Protein 1IKP (pdb70)

Organism: Pseudomonas aeruginosa (strain ATCC 15692 / DSM 22644 / CIP 104116 / JCM 14847 / LMG 12228 / 1C / PRS 101 / PAO1) (NCBI:txid208964)

Foldseek 3Di:
DQEDACQPQALAKDKAWQQVHKHKHKDFDDLCFLVDAFKKKKKWKWKWFPLQQFKWKDWAQAWIWGHNQFKIKIWGEDDPPFIWIDIGGDPDGGMKMWIKMQMGHDPDQQWMWIKMFDADPVRAGAEITAIEIYGYGDVRSSCSNGIIMMMMHGHPDPDPTGIMMMHSGFMKMKTWVPDCPCVLDVLVLVLDPLNPPPCCQQQVHDSPDDRGSVPIDMDTRTRGHHNHHHPYDSAFHKYKYAQRVFLQLLLVLLCLLQVDRSSQVNHPDHDPDDPSCVPGRVLSSVLVVLCVVVVDQLVCLVVLLVVLCVDPPPPPPNSVSCQQFVVSSQSSSQLSSVQLVVLVVLDVPHDSNQQRRFMEMEGSHHQQDAFRDHDPVCSSHRYHYAADALVVQQDDQDDWAWDLVWTPRDAPVSVVSSLVVCVVVQKAWAFKAAAARSNLNSCRNSNDGFGDDPDDQQQGAGKGALDQQVNQLHNWAPAAHSVRDIGGGFMKIKMGHNSLQQQEEEDQDACVPPCNQVQVCQANVHHDDAASHKYWYAPDVVHGIMMGGHRSRRRHMYMGGANQTRDRVDHNDTRDVVSHDPSSVVRRDHDDHHHGHDD

Radius of gyration: 25.94 Å; Cα contacts (8 Å, |Δi|>4): 1402; chains: 1; bounding box: 77×54×59 Å

Sequence (599 aa):
EEAFDLWNECAKACVLDLKDGVRSSRMSVDPAIADTNGQGVLHYSMVLEGGNDALKLAIDNALSSITSDGLTIRRLEGGVEPNKPVRYSYTRQARGSWSLNWLVPIGHEKPSNIKVFIHELNAGNQLSHMSPIYTIEMGDELLAKLARDATFFVRAHESNEMQPTLAISHAGVSVVMAQKRWSEWASGKVLCLLDQLDGVYNNYLAQQRCNLDDTWEGKIYRVLAGNPAKHDLDIKPTVISHRLHFPEGGSLAALTAHQACHLPLETFTRHRQPRGAEQLEQCGYPVQRRLVALYLAARLSWNQVVDQVIRNALASPGSGGDLGEAIREQPEQARLALTLAAAESERFVRQGTGNDEAGAANADVVSLTCPVAAGECAGPADSGDALLERNYPTGAEFLGDGGDVSFSTRGTQNWTVERLLQAHRQLEERGYVFVGYHGTFLEAAQSIVFGGVRARSQDLDAIWRGFYIAGDPALAYGYAQDQEPDARGRIRNGALLRVYVPRSSLPGFYRTSLTTLAAPEEAAGEVERLIGHPLPLRLDAITGPEEEGGRLETILGWPLAERTVVIPSAIPTDPRNVGGDLDPSSIPDKEQAISALPDYASQPGK

GO terms:
  GO:0047286 NAD+-diphthamide ADP-ribosyltransferase activity (F, IDA)
  GO:0047286 NAD+-diphthamide ADP-ribosyltransferase activity (F, EXP)
  GO:0141155 symbiont-mediated suppression of host translation elongation (P, EXP)
  GO:0001907 symbiont-mediated killing of host cell (P, EXP)

Solvent-accessible surface area: 26010 Å² total; per-residue (Å²): 184,90,53,17,58,1,25,118,89,0,15,177,71,16,110,6,57,8,105,130,37,52,35,15,4,152,5,77,12,84,78,71,20,13,83,32,118,28,8,0,0,0,5,3,7,2,6,0,59,50,19,9,76,12,0,52,2,22,2,30,152,5,2,26,1,11,1,70,26,133,32,0,101,3,51,10,17,52,74,118,129,100,38,12,122,13,64,12,67,26,89,31,216,44,31,0,4,0,5,3,0,0,1,2,2,123,129,31,19,3,2,2,0,0,4,0,5,0,3,48,115,58,70,59,0,14,38,35,9,19,5,4,7,0,17,1,4,74,140,33,0,20,82,7,1,78,58,0,11,0,72,0,121,30,47,141,34,157,90,183,118,16,47,0,18,0,11,60,0,1,0,2,0,5,32,16,157,114,83,37,57,4,1,37,46,4,40,0,8,10,1,4,34,13,9,79,44,0,19,66,106,6,8,112,56,177,35,93,23,76,114,36,1,106,30,50,114,72,115,75,54,27,28,69,16,16,130,25,105,67,86,13,122,90,64,23,10,6,17,36,14,41,13,38,134,18,30,0,0,2,0,2,4,0,34,18,2,0,84,26,64,20,18,24,26,25,66,60,157,114,35,182,62,45,116,60,9,79,109,10,0,37,41,1,49,116,7,0,44,33,0,40,87,51,218,53,34,9,128,89,3,46,84,24,0,126,86,4,46,81,51,115,66,34,54,46,96,12,1,79,8,0,32,87,76,5,5,13,0,24,5,0,0,5,8,0,5,16,24,1,92,28,6,56,156,92,32,154,80,20,83,66,78,30,0,12,78,14,22,1,3,16,1,19,6,6,39,64,42,46,106,17,80,24,39,110,76,6,34,80,0,0,20,6,48,49,19,19,20,0,41,71,0,16,36,118,50,45,114,12,42,24,35,48,211,34,35,75,70,26,72,31,118,19,0,27,74,0,17,136,58,0,100,150,64,32,8,20,6,1,0,2,24,6,8,15,15,39,0,0,38,3,14,0,28,12,5,2,27,30,55,41,46,126,60,100,56,58,22,81,0,9,56,5,4,14,51,19,31,13,4,18,46,135,3,43,3,112,60,56,19,67,173,58,131,83,39,6,3,7,5,0,0,0,0,0,6,139,74,19,34,103,13,1,23,117,20,106,53,23,36,94,18,126,96,0,31,46,46,0,56,126,2,17,63,34,86,15,65,6,104,50,12,0,3,7,6,24,58,100,161,93,25,116,91,37,4,1,0,0,41,34,0,0,14,8,3,0,2,0,0,6,19,3,77,18,54,76,212,89,53,55,31,142,11,81,103,101,42,23,28,112,127,0,103,86,34,15,88,75,26,138,19,40,52,130,46,66,155

B-factor: mean 22.64, std 12.86, range [6.78, 100.08]

Structure (mmCIF, N/CA/C/O backbone):
data_1IKP
#
_entry.id   1IKP
#
_cell.length_a   59.910
_cell.length_b   99.070
_cell.length_c   58.630
_cell.angle_alpha   90.00
_cell.angle_beta   97.34
_cell.angle_gamma   90.00
#
_symmetry.space_group_name_H-M   'P 1 21 1'
#
loop_
_entity.id
_entity.type
_entity.pdbx_description
1 polymer 'EXOTOXIN A'
2 non-polymer 'CHLORIDE ION'
3 non-polymer 'SODIUM ION'
4 water water
#
loop_
_atom_site.group_PDB
_atom_site.id
_atom_site.type_symbol
_atom_site.label_atom_id
_atom_site.label_alt_id
_atom_site.label_comp_id
_atom_site.label_asym_id
_atom_site.label_entity_id
_atom_site.label_seq_id
_atom_site.pdbx_PDB_ins_code
_atom_site.Cartn_x
_atom_site.Cartn_y
_atom_site.Cartn_z
_atom_site.occupancy
_atom_site.B_iso_or_equiv
_atom_site.auth_seq_id
_atom_site.auth_comp_id
_atom_site.auth_asym_id
_atom_site.auth_atom_id
_atom_site.pdbx_PDB_model_num
ATOM 1 N N . GLU A 1 2 ? -4.001 28.952 39.467 1.00 41.01 2 GLU A N 1
ATOM 2 C CA . GLU A 1 2 ? -4.463 29.273 38.086 1.00 40.92 2 GLU A CA 1
ATOM 3 C C . GLU A 1 2 ? -3.280 29.349 37.127 1.00 36.32 2 GLU A C 1
ATOM 4 O O . GLU A 1 2 ? -2.294 28.629 37.281 1.00 34.58 2 GLU A O 1
ATOM 10 N N . GLU A 1 3 ? -3.390 30.240 36.147 1.00 32.61 3 GLU A N 1
ATOM 11 C CA . GLU A 1 3 ? -2.354 30.430 35.142 1.00 30.62 3 GLU A CA 1
ATOM 12 C C . GLU A 1 3 ? -1.099 31.062 35.724 1.00 26.66 3 GLU A C 1
ATOM 13 O O . GLU A 1 3 ? 0.013 30.681 35.375 1.00 21.94 3 GLU A O 1
ATOM 19 N N . ALA A 1 4 ? -1.275 32.014 36.628 1.00 22.05 4 ALA A N 1
ATOM 20 C CA . ALA A 1 4 ? -0.138 32.694 37.217 1.00 21.77 4 ALA A CA 1
ATOM 21 C C . ALA A 1 4 ? 0.634 31.875 38.240 1.00 20.74 4 ALA A C 1
ATOM 22 O O . ALA A 1 4 ? 0.119 30.912 38.818 1.00 21.92 4 ALA A O 1
ATOM 24 N N . PHE A 1 5 ? 1.893 32.258 38.433 1.00 19.39 5 PHE A N 1
ATOM 25 C CA . PHE A 1 5 ? 2.759 31.663 39.441 1.00 17.91 5 PHE A CA 1
ATOM 26 C C . PHE A 1 5 ? 3.806 32.726 39.779 1.00 18.71 5 PHE A C 1
ATOM 27 O O . PHE A 1 5 ? 3.909 33.738 39.078 1.00 19.26 5 PHE A O 1
ATOM 35 N N . ASP A 1 6 ? 4.537 32.533 40.872 1.00 19.27 6 ASP A N 1
ATOM 36 C CA . ASP A 1 6 ? 5.542 33.501 41.311 1.00 20.72 6 ASP A CA 1
ATOM 37 C C . ASP A 1 6 ? 6.904 32.852 41.150 1.00 19.96 6 ASP A C 1
ATOM 38 O O . ASP A 1 6 ? 7.369 32.129 42.023 1.00 21.09 6 ASP A O 1
ATOM 43 N N . LEU A 1 7 ? 7.536 33.120 40.013 1.00 18.66 7 LEU A N 1
ATOM 44 C CA . LEU A 1 7 ? 8.827 32.537 39.685 1.00 18.14 7 LEU A CA 1
ATOM 45 C C . LEU A 1 7 ? 9.913 32.658 40.749 1.00 19.04 7 LEU A C 1
ATOM 46 O O . LEU A 1 7 ? 10.527 31.663 41.152 1.00 18.22 7 LEU A O 1
ATOM 51 N N . TRP A 1 8 ? 10.149 33.872 41.217 1.00 19.09 8 TRP A N 1
ATOM 52 C CA . TRP A 1 8 ? 11.212 34.065 42.182 1.00 21.45 8 TRP A CA 1
ATOM 53 C C . TRP A 1 8 ? 10.939 33.612 43.594 1.00 23.38 8 TRP A C 1
ATOM 54 O O . TRP A 1 8 ? 11.870 33.406 44.364 1.00 26.16 8 TRP A O 1
ATOM 65 N N . ASN A 1 9 ? 9.675 33.447 43.944 1.00 26.36 9 ASN A N 1
ATOM 66 C CA . ASN A 1 9 ? 9.385 32.997 45.290 1.00 30.19 9 ASN A CA 1
ATOM 67 C C . ASN A 1 9 ? 9.172 31.496 45.344 1.00 28.92 9 ASN A C 1
ATOM 68 O O . ASN A 1 9 ? 9.650 30.837 46.264 1.00 30.55 9 ASN A O 1
ATOM 73 N N . GLU A 1 10 ? 8.499 30.952 44.338 1.00 23.41 10 GLU A N 1
ATOM 74 C CA . GLU A 1 10 ? 8.195 29.524 44.304 1.00 22.66 10 GLU A CA 1
ATOM 75 C C . GLU A 1 10 ? 9.270 28.652 43.676 1.00 22.19 10 GLU A C 1
ATOM 76 O O . GLU A 1 10 ? 9.385 27.471 43.994 1.00 19.19 10 GLU A O 1
ATOM 82 N N . CYS A 1 11 ? 10.051 29.222 42.768 1.00 18.57 11 CYS A N 1
ATOM 83 C CA . CYS A 1 11 ? 11.066 28.440 42.090 1.00 18.62 11 CYS A CA 1
ATOM 84 C C . CYS A 1 11 ? 12.503 28.776 42.474 1.00 18.27 11 CYS A C 1
ATOM 85 O O . CYS A 1 11 ? 13.436 28.353 41.785 1.00 20.16 11 CYS A O 1
ATOM 88 N N . ALA A 1 12 ? 12.683 29.536 43.556 1.00 16.99 12 ALA A N 1
ATOM 89 C CA . ALA A 1 12 ? 14.021 29.892 44.015 1.00 16.68 12 ALA A CA 1
ATOM 90 C C . ALA A 1 12 ? 14.742 28.634 44.476 1.00 18.83 12 ALA A C 1
ATOM 91 O O . ALA A 1 12 ? 15.948 28.474 44.273 1.00 18.26 12 ALA A O 1
ATOM 93 N N . LYS A 1 13 ? 13.994 27.735 45.114 1.00 20.36 13 LYS A N 1
ATOM 94 C CA . LYS A 1 13 ? 14.564 26.473 45.547 1.00 23.05 13 LYS A CA 1
ATOM 95 C C . LYS A 1 13 ? 14.189 25.435 44.505 1.00 22.82 13 LYS A C 1
ATOM 96 O O . LYS A 1 13 ? 15.058 24.936 43.787 1.00 23.35 13 LYS A O 1
ATOM 102 N N . ALA A 1 14 ? 12.895 25.132 44.410 1.00 20.13 14 ALA A N 1
ATOM 103 C CA . ALA A 1 14 ? 12.408 24.163 43.432 1.00 20.93 14 ALA A CA 1
ATOM 104 C C . ALA A 1 14 ? 10.896 24.217 43.310 1.00 20.19 14 ALA A C 1
ATOM 105 O O . ALA A 1 14 ? 10.191 24.354 44.309 1.00 22.61 14 ALA A O 1
ATOM 107 N N . CYS A 1 15 ? 10.404 24.126 42.080 1.00 20.44 15 CYS A N 1
ATOM 108 C CA . CYS A 1 15 ? 8.973 24.135 41.820 1.00 19.52 15 CYS A CA 1
ATOM 109 C C . CYS A 1 15 ? 8.702 23.197 40.650 1.00 19.46 15 CYS A C 1
ATOM 110 O O . CYS A 1 15 ? 9.593 22.912 39.852 1.00 20.65 15 CYS A O 1
ATOM 113 N N . VAL A 1 16 ? 7.479 22.688 40.580 1.00 19.87 16 VAL A N 1
ATOM 114 C CA . VAL A 1 16 ? 7.052 21.822 39.490 1.00 17.92 16 VAL A CA 1
ATOM 115 C C . VAL A 1 16 ? 5.804 22.503 38.962 1.00 19.14 16 VAL A C 1
ATOM 116 O O . VAL A 1 16 ? 4.782 22.564 39.645 1.00 20.70 16 VAL A O 1
ATOM 120 N N . LEU A 1 17 ? 5.903 23.041 37.748 1.00 18.75 17 LEU A N 1
ATOM 121 C CA . LEU A 1 17 ? 4.799 23.764 37.131 1.00 17.55 17 LEU A CA 1
ATOM 122 C C . LEU A 1 17 ? 3.903 22.900 36.259 1.00 17.04 17 LEU A C 1
ATOM 123 O O . LEU A 1 17 ? 4.372 22.247 35.334 1.00 16.74 17 LEU A O 1
ATOM 128 N N . ASP A 1 18 ? 2.611 22.885 36.557 1.00 19.57 18 ASP A N 1
ATOM 129 C CA . ASP A 1 18 ? 1.667 22.125 35.756 1.00 21.32 18 ASP A CA 1
ATOM 130 C C . ASP A 1 18 ? 1.441 22.896 34.451 1.00 19.05 18 ASP A C 1
ATOM 131 O O . ASP A 1 18 ? 1.038 24.055 34.479 1.00 17.97 18 ASP A O 1
ATOM 136 N N . LEU A 1 19 ? 1.692 22.245 33.322 1.00 16.77 19 LEU A N 1
ATOM 137 C CA . LEU A 1 19 ? 1.524 22.863 32.008 1.00 17.82 19 LEU A CA 1
ATOM 138 C C . LEU A 1 19 ? 0.380 22.248 31.201 1.00 19.31 19 LEU A C 1
ATOM 139 O O . LEU A 1 19 ? 0.139 22.647 30.064 1.00 22.41 19 LEU A O 1
ATOM 144 N N . LYS A 1 20 ? -0.323 21.283 31.785 1.00 19.41 20 LYS A N 1
ATOM 145 C CA . LYS A 1 20 ? -1.400 20.596 31.078 1.00 22.03 20 LYS A CA 1
ATOM 146 C C . LYS A 1 20 ? -2.600 21.449 30.682 1.00 22.50 20 LYS A C 1
ATOM 147 O O . LYS A 1 20 ? -3.284 21.126 29.712 1.00 22.94 20 LYS A O 1
ATOM 153 N N . ASP A 1 21 ? -2.837 22.538 31.407 1.00 25.87 21 ASP A N 1
ATOM 154 C CA . ASP A 1 21 ? -3.985 23.405 31.142 1.00 28.84 21 ASP A CA 1
ATOM 155 C C . ASP A 1 21 ? -3.685 24.672 30.344 1.00 30.18 21 ASP A C 1
ATOM 156 O O . ASP A 1 21 ? -4.538 25.561 30.235 1.00 32.78 21 ASP A O 1
ATOM 161 N N . GLY A 1 22 ? -2.481 24.764 29.789 1.00 26.88 22 GLY A N 1
ATOM 162 C CA . GLY A 1 22 ? -2.140 25.935 29.007 1.00 24.71 22 GLY A CA 1
ATOM 163 C C . GLY A 1 22 ? -0.977 26.707 29.592 1.00 23.27 22 GLY A C 1
ATOM 164 O O . GLY A 1 22 ? -0.375 26.308 30.585 1.00 22.38 22 GLY A O 1
ATOM 165 N N . VAL A 1 23 ? -0.689 27.842 28.979 1.00 19.40 23 VAL A N 1
ATOM 166 C CA . VAL A 1 23 ? 0.420 28.674 29.407 1.00 20.35 23 VAL A CA 1
ATOM 167 C C . VAL A 1 23 ? 0.384 29.106 30.876 1.00 18.66 23 VAL A C 1
ATOM 168 O O . VAL A 1 23 ? -0.690 29.315 31.467 1.00 20.80 23 VAL A O 1
ATOM 172 N N . ARG A 1 24 ? 1.568 29.198 31.474 1.00 16.99 24 ARG A N 1
ATOM 173 C CA . ARG A 1 24 ? 1.723 29.659 32.840 1.00 15.16 24 ARG A CA 1
ATOM 174 C C . ARG A 1 24 ? 2.544 30.942 32.734 1.00 15.78 24 ARG A C 1
ATOM 175 O O . ARG A 1 24 ? 3.405 31.062 31.850 1.00 16.27 24 ARG A O 1
ATOM 183 N N . SER A 1 25 ? 2.297 31.901 33.616 1.00 15.07 25 SER A N 1
ATOM 184 C CA . SER A 1 25 ? 3.012 33.171 33.535 1.00 15.44 25 SER A CA 1
ATOM 185 C C . SER A 1 25 ? 3.349 33.736 34.903 1.00 15.60 25 SER A C 1
ATOM 186 O O . SER A 1 25 ? 2.644 33.499 35.879 1.00 16.25 25 SER A O 1
ATOM 189 N N . SER A 1 26 ? 4.439 34.486 34.958 1.00 15.36 26 SER A N 1
ATOM 190 C CA . SER A 1 26 ? 4.882 35.126 36.186 1.00 13.68 26 SER A CA 1
ATOM 191 C C . SER A 1 26 ? 5.470 36.489 35.889 1.00 17.28 26 SER A C 1
ATOM 192 O O . SER A 1 26 ? 6.311 36.637 34.997 1.00 16.91 26 SER A O 1
ATOM 195 N N . ARG A 1 27 ? 5.030 37.484 36.646 1.00 17.97 27 ARG A N 1
ATOM 196 C CA . ARG A 1 27 ? 5.544 38.825 36.484 1.00 21.85 27 ARG A CA 1
ATOM 197 C C . ARG A 1 27 ? 6.925 38.821 37.116 1.00 23.65 27 ARG A C 1
ATOM 198 O O . ARG A 1 27 ? 7.164 38.130 38.099 1.00 28.25 27 ARG A O 1
ATOM 206 N N . MET A 1 28 ? 7.846 39.557 36.514 1.00 22.26 28 MET A N 1
ATOM 207 C CA . MET A 1 28 ? 9.207 39.663 37.020 1.00 23.58 28 MET A CA 1
ATOM 208 C C . MET A 1 28 ? 9.386 41.150 37.269 1.00 26.65 28 MET A C 1
ATOM 209 O O . MET A 1 28 ? 9.618 41.920 36.331 1.00 30.07 28 MET A O 1
ATOM 214 N N . SER A 1 29 ? 9.253 41.558 38.526 1.00 28.55 29 SER A N 1
ATOM 215 C CA . SER A 1 29 ? 9.372 42.966 38.880 1.00 31.84 29 SER A CA 1
ATOM 216 C C . SER A 1 29 ? 10.649 43.284 39.651 1.00 31.12 29 SER A C 1
ATOM 217 O O . SER A 1 29 ? 10.985 42.609 40.620 1.00 29.39 29 SER A O 1
ATOM 220 N N . VAL A 1 30 ? 11.343 44.324 39.206 1.00 29.66 30 VAL A N 1
ATOM 221 C CA . VAL A 1 30 ? 12.579 44.774 39.828 1.00 30.52 30 VAL A CA 1
ATOM 222 C C . VAL A 1 30 ? 12.400 46.233 40.239 1.00 31.23 30 VAL A C 1
ATOM 223 O O . VAL A 1 30 ? 11.777 47.008 39.516 1.00 30.99 30 VAL A O 1
ATOM 227 N N . ASP A 1 31 ? 12.938 46.598 41.402 1.00 31.79 31 ASP A N 1
ATOM 228 C CA . ASP A 1 31 ? 12.841 47.963 41.916 1.00 34.46 31 ASP A CA 1
ATOM 229 C C . ASP A 1 31 ? 13.284 48.946 40.839 1.00 35.56 31 ASP A C 1
ATOM 230 O O . ASP A 1 31 ? 14.436 48.923 40.402 1.00 32.38 31 ASP A O 1
ATOM 235 N N . PRO A 1 32 ? 12.376 49.834 40.403 1.00 38.66 32 PRO A N 1
ATOM 236 C CA . PRO A 1 32 ? 12.697 50.820 39.366 1.00 41.38 32 PRO A CA 1
ATOM 237 C C . PRO A 1 32 ? 13.941 51.653 39.657 1.00 42.84 32 PRO A C 1
ATOM 238 O O . PRO A 1 32 ? 14.620 52.104 38.735 1.00 42.58 32 PRO A O 1
ATOM 242 N N . ALA A 1 33 ? 14.241 51.852 40.936 1.00 44.44 33 ALA A N 1
ATOM 243 C CA . ALA A 1 33 ? 15.413 52.631 41.319 1.00 46.22 33 ALA A CA 1
ATOM 244 C C . ALA A 1 33 ? 16.683 52.012 40.736 1.00 45.47 33 ALA A C 1
ATOM 245 O O . ALA A 1 33 ? 17.708 52.682 40.599 1.00 46.30 33 ALA A O 1
ATOM 247 N N . ILE A 1 34 ? 16.602 50.729 40.391 1.00 42.82 34 ILE A N 1
ATOM 248 C CA . ILE A 1 34 ? 17.741 50.004 39.834 1.00 41.88 34 ILE A CA 1
ATOM 249 C C . ILE A 1 34 ? 17.982 50.319 38.356 1.00 41.82 34 ILE A C 1
ATOM 250 O O . ILE A 1 34 ? 19.105 50.624 37.959 1.00 38.35 34 ILE A O 1
ATOM 255 N N . ALA A 1 35 ? 16.935 50.254 37.543 1.00 44.94 35 ALA A N 1
ATOM 256 C CA . ALA A 1 35 ? 17.077 50.545 36.123 1.00 47.86 35 ALA A CA 1
ATOM 257 C C . ALA A 1 35 ? 17.414 52.016 35.895 1.00 49.33 35 ALA A C 1
ATOM 258 O O . ALA A 1 35 ? 17.931 52.387 34.839 1.00 50.34 35 ALA A O 1
ATOM 260 N N . ASP A 1 36 ? 17.130 52.851 36.890 1.00 49.62 36 ASP A N 1
ATOM 261 C CA . ASP A 1 36 ? 17.389 54.283 36.773 1.00 49.44 36 ASP A CA 1
ATOM 262 C C . ASP A 1 36 ? 18.673 54.743 37.453 1.00 46.21 36 ASP A C 1
ATOM 263 O O . ASP A 1 36 ? 18.840 55.932 37.725 1.00 44.33 36 ASP A O 1
ATOM 268 N N . THR A 1 37 ? 19.581 53.810 37.721 1.00 43.00 37 THR A N 1
ATOM 269 C CA . THR A 1 37 ? 20.842 54.145 38.374 1.00 42.37 37 THR A CA 1
ATOM 270 C C . THR A 1 37 ? 21.685 55.110 37.552 1.00 42.26 37 THR A C 1
ATOM 271 O O . THR A 1 37 ? 21.641 55.093 36.321 1.00 40.18 37 THR A O 1
ATOM 275 N N . ASN A 1 38 ? 22.456 55.945 38.246 1.00 45.56 38 ASN A N 1
ATOM 276 C CA . ASN A 1 38 ? 23.328 56.920 37.602 1.00 47.67 38 ASN A CA 1
ATOM 277 C C . ASN A 1 38 ? 24.683 56.295 37.284 1.00 44.21 38 ASN A C 1
ATOM 278 O O . ASN A 1 38 ? 25.510 56.897 36.596 1.00 43.92 38 ASN A O 1
ATOM 283 N N . GLY A 1 39 ? 24.907 55.089 37.799 1.00 37.78 39 GLY A N 1
ATOM 284 C CA . GLY A 1 39 ? 26.153 54.391 37.539 1.00 31.96 39 GLY A CA 1
ATOM 285 C C . GLY A 1 39 ? 25.919 53.407 36.407 1.00 28.31 39 GLY A C 1
ATOM 286 O O . GLY A 1 39 ? 25.140 53.683 35.495 1.00 29.13 39 GLY A O 1
ATOM 287 N N . GLN A 1 40 ? 26.590 52.264 36.450 1.00 23.95 40 GLN A N 1
ATOM 288 C CA . GLN A 1 40 ? 26.400 51.255 35.419 1.00 22.21 40 GLN A CA 1
ATOM 289 C C . GLN A 1 40 ? 26.392 49.901 36.077 1.00 19.29 40 GLN A C 1
ATOM 290 O O . GLN A 1 40 ? 27.077 49.670 37.075 1.00 19.61 40 GLN A O 1
ATOM 296 N N . GLY A 1 41 ? 25.597 48.992 35.530 1.00 16.82 41 GLY A N 1
ATOM 297 C CA . GLY A 1 41 ? 25.541 47.672 36.113 1.00 16.01 41 GLY A CA 1
ATOM 298 C C . GLY A 1 41 ? 24.983 46.678 35.126 1.00 14.57 41 GLY A C 1
ATOM 299 O O . GLY A 1 41 ? 24.621 47.043 34.005 1.00 13.88 41 GLY A O 1
ATOM 300 N N . VAL A 1 42 ? 24.925 45.425 35.567 1.00 13.89 42 VAL A N 1
ATOM 301 C CA . VAL A 1 42 ? 24.380 44.321 34.786 1.00 11.72 42 VAL A CA 1
ATOM 302 C C . VAL A 1 42 ? 23.452 43.474 35.658 1.00 12.91 42 VAL A C 1
ATOM 303 O O . VAL A 1 42 ? 23.835 43.035 36.755 1.00 13.72 42 VAL A O 1
ATOM 307 N N . LEU A 1 43 ? 22.227 43.276 35.187 1.00 11.70 43 LEU A N 1
ATOM 308 C CA . LEU A 1 43 ? 21.260 42.418 35.847 1.00 12.08 43 LEU A CA 1
ATOM 309 C C . LEU A 1 43 ? 21.455 41.044 35.218 1.00 12.32 43 LEU A C 1
ATOM 310 O O . LEU A 1 43 ? 21.430 40.922 33.989 1.00 14.30 43 LEU A O 1
ATOM 315 N N . HIS A 1 44 ? 21.682 40.027 36.047 1.00 11.51 44 HIS A N 1
ATOM 316 C CA . HIS A 1 44 ? 21.856 38.669 35.556 1.00 10.07 44 HIS A CA 1
ATOM 317 C C . HIS A 1 44 ? 20.650 37.843 35.999 1.00 12.56 44 HIS A C 1
ATOM 318 O O . HIS A 1 44 ? 20.458 37.586 37.205 1.00 11.85 44 HIS A O 1
ATOM 325 N N . TYR A 1 45 ? 19.825 37.483 35.023 1.00 12.16 45 TYR A N 1
ATOM 326 C CA . TYR A 1 45 ? 18.621 36.668 35.232 1.00 13.20 45 TYR A CA 1
ATOM 327 C C . TYR A 1 45 ? 18.970 35.218 34.928 1.00 12.70 45 TYR A C 1
ATOM 328 O O . TYR A 1 45 ? 19.579 34.934 33.907 1.00 11.32 45 TYR A O 1
ATOM 337 N N . SER A 1 46 ? 18.588 34.281 35.798 1.00 13.09 46 SER A N 1
ATOM 338 C CA . SER A 1 46 ? 18.898 32.884 35.517 1.00 12.68 46 SER A CA 1
ATOM 339 C C . SER A 1 46 ? 17.938 31.929 36.222 1.00 13.02 46 SER A C 1
ATOM 340 O O . SER A 1 46 ? 17.198 32.323 37.122 1.00 14.52 46 SER A O 1
ATOM 343 N N . MET A 1 47 ? 17.937 30.684 35.762 1.00 13.61 47 MET A N 1
ATOM 344 C CA . MET A 1 47 ? 17.116 29.627 36.371 1.00 12.41 47 MET A CA 1
ATOM 345 C C . MET A 1 47 ? 17.579 28.322 35.772 1.00 13.28 47 MET A C 1
ATOM 346 O O . MET A 1 47 ? 18.080 28.280 34.649 1.00 12.95 47 MET A O 1
ATOM 351 N N . VAL A 1 48 ? 17.396 27.247 36.523 1.00 13.78 48 VAL A N 1
ATOM 352 C CA . VAL A 1 48 ? 17.784 25.925 36.076 1.00 14.17 48 VAL A CA 1
ATOM 353 C C . VAL A 1 48 ? 16.509 25.181 35.680 1.00 13.94 48 VAL A C 1
ATOM 354 O O . VAL A 1 48 ? 15.566 25.089 36.468 1.00 14.60 48 VAL A O 1
ATOM 358 N N . LEU A 1 49 ? 16.470 24.694 34.447 1.00 13.87 49 LEU A N 1
ATOM 359 C CA . LEU A 1 49 ? 15.309 23.978 33.919 1.00 12.99 49 LEU A CA 1
ATOM 360 C C . LEU A 1 49 ? 15.625 22.491 33.957 1.00 13.96 49 LEU A C 1
ATOM 361 O O . LEU A 1 49 ? 16.636 22.045 33.412 1.00 12.99 49 LEU A O 1
ATOM 366 N N . GLU A 1 50 ? 14.749 21.727 34.602 1.00 14.02 50 GLU A N 1
ATOM 367 C CA . GLU A 1 50 ? 14.963 20.289 34.771 1.00 16.28 50 GLU A CA 1
ATOM 368 C C . GLU A 1 50 ? 13.951 19.454 33.994 1.00 15.69 50 GLU A C 1
ATOM 369 O O . GLU A 1 50 ? 13.753 19.691 32.819 1.00 15.04 50 GLU A O 1
ATOM 375 N N . GLY A 1 51 ? 13.317 18.468 34.630 1.00 15.73 51 GLY A N 1
ATOM 376 C CA . GLY A 1 51 ? 12.368 17.625 33.916 1.00 15.90 51 GLY A CA 1
ATOM 377 C C . GLY A 1 51 ? 11.315 18.435 33.191 1.00 14.06 51 GLY A C 1
ATOM 378 O O . GLY A 1 51 ? 10.677 19.296 33.799 1.00 14.80 51 GLY A O 1
ATOM 379 N N . GLY A 1 52 ? 11.132 18.134 31.908 1.00 14.74 52 GLY A N 1
ATOM 380 C CA . GLY A 1 52 ? 10.186 18.855 31.078 1.00 13.80 52 GLY A CA 1
ATOM 381 C C . GLY A 1 52 ? 10.868 19.927 30.230 1.00 13.25 52 GLY A C 1
ATOM 382 O O . GLY A 1 52 ? 10.236 20.532 29.355 1.00 13.53 52 GLY A O 1
ATOM 383 N N . ASN A 1 53 ? 12.162 20.142 30.442 1.00 12.51 53 ASN A N 1
ATOM 384 C CA . ASN A 1 53 ? 12.862 21.190 29.684 1.00 12.50 53 ASN A CA 1
ATOM 385 C C . ASN A 1 53 ? 13.086 20.883 28.217 1.00 14.69 53 ASN A C 1
ATOM 386 O O . ASN A 1 53 ? 13.656 21.707 27.502 1.00 16.26 53 ASN A O 1
ATOM 391 N N . ASP A 1 54 ? 12.657 19.708 27.769 1.00 14.30 54 ASP A N 1
ATOM 392 C CA . ASP A 1 54 ? 12.808 19.272 26.381 1.00 14.62 54 ASP A CA 1
ATOM 393 C C . ASP A 1 54 ? 11.540 19.354 25.517 1.00 13.09 54 ASP A C 1
ATOM 394 O O . ASP A 1 54 ? 11.490 18.785 24.425 1.00 14.64 54 ASP A O 1
ATOM 399 N N . ALA A 1 55 ? 10.531 20.078 25.998 1.00 13.14 55 ALA A N 1
ATOM 400 C CA . ALA A 1 55 ? 9.279 20.242 25.257 1.00 11.76 55 ALA A CA 1
ATOM 401 C C . ALA A 1 55 ? 8.688 21.567 25.724 1.00 14.33 55 ALA A C 1
ATOM 402 O O . ALA A 1 55 ? 7.603 21.618 26.314 1.00 15.99 55 ALA A O 1
ATOM 404 N N . LEU A 1 56 ? 9.405 22.648 25.418 1.00 13.76 56 LEU A N 1
ATOM 405 C CA . LEU A 1 56 ? 9.035 23.977 25.886 1.00 14.78 56 LEU A CA 1
ATOM 406 C C . LEU A 1 56 ? 9.109 25.127 24.907 1.00 15.99 56 LEU A C 1
ATOM 407 O O . LEU A 1 56 ? 9.943 25.141 23.999 1.00 15.72 56 LEU A O 1
ATOM 412 N N . LYS A 1 57 ? 8.236 26.103 25.139 1.00 15.44 57 LYS A N 1
ATOM 413 C CA . LYS A 1 57 ? 8.278 27.375 24.416 1.00 15.91 57 LYS A CA 1
ATOM 414 C C . LYS A 1 57 ? 8.099 28.385 25.546 1.00 16.76 57 LYS A C 1
ATOM 415 O O . LYS A 1 57 ? 7.027 28.470 26.159 1.00 17.76 57 LYS A O 1
ATOM 421 N N . LEU A 1 58 ? 9.182 29.116 25.835 1.00 15.33 58 LEU A N 1
ATOM 422 C CA . LEU A 1 58 ? 9.236 30.116 26.888 1.00 15.11 58 LEU A CA 1
ATOM 423 C C . LEU A 1 58 ? 9.345 31.491 26.265 1.00 13.06 58 LEU A C 1
ATOM 424 O O . LEU A 1 58 ? 9.844 31.629 25.148 1.00 12.67 58 LEU A O 1
ATOM 429 N N . ALA A 1 59 ? 8.911 32.517 26.988 1.00 12.05 59 ALA A N 1
ATOM 430 C CA . ALA A 1 59 ? 9.046 33.863 26.445 1.00 10.18 59 ALA A CA 1
ATOM 431 C C . ALA A 1 59 ? 9.091 34.897 27.539 1.00 9.77 59 ALA A C 1
ATOM 432 O O . ALA A 1 59 ? 8.607 34.668 28.641 1.00 11.41 59 ALA A O 1
ATOM 434 N N . ILE A 1 60 ? 9.741 36.015 27.228 1.00 10.16 60 ILE A N 1
ATOM 435 C CA . ILE A 1 60 ? 9.760 37.175 28.104 1.00 10.31 60 ILE A CA 1
ATOM 436 C C . ILE A 1 60 ? 9.029 38.199 27.224 1.00 10.55 60 ILE A C 1
ATOM 437 O O . ILE A 1 60 ? 9.611 38.717 26.250 1.00 11.41 60 ILE A O 1
ATOM 442 N N . ASP A 1 61 ? 7.762 38.464 27.572 1.00 12.78 61 ASP A N 1
ATOM 443 C CA . ASP A 1 61 ? 6.890 39.329 26.759 1.00 13.23 61 ASP A CA 1
ATOM 444 C C . ASP A 1 61 ? 7.023 38.729 25.340 1.00 13.25 61 ASP A C 1
ATOM 445 O O . ASP A 1 61 ? 7.070 37.501 25.192 1.00 13.17 61 ASP A O 1
ATOM 450 N N . ASN A 1 62 ? 7.051 39.554 24.301 1.00 11.08 62 ASN A N 1
ATOM 451 C CA . ASN A 1 62 ? 7.286 39.060 22.940 1.00 10.93 62 ASN A CA 1
ATOM 452 C C . ASN A 1 62 ? 8.732 39.444 22.590 1.00 10.81 62 ASN A C 1
ATOM 453 O O . ASN A 1 62 ? 9.146 39.308 21.448 1.00 11.03 62 ASN A O 1
ATOM 458 N N . ALA A 1 63 ? 9.485 39.913 23.573 1.00 10.70 63 ALA A N 1
ATOM 459 C CA . ALA A 1 63 ? 10.861 40.358 23.327 1.00 11.59 63 ALA A CA 1
ATOM 460 C C . ALA A 1 63 ? 11.886 39.255 23.155 1.00 10.75 63 ALA A C 1
ATOM 461 O O . ALA A 1 63 ? 12.868 39.435 22.466 1.00 10.83 63 ALA A O 1
ATOM 463 N N . LEU A 1 64 ? 11.654 38.123 23.806 1.00 11.48 64 LEU A N 1
ATOM 464 C CA . LEU A 1 64 ? 12.570 36.992 23.730 1.00 12.35 64 LEU A CA 1
ATOM 465 C C . LEU A 1 64 ? 11.759 35.707 23.780 1.00 11.27 64 LEU A C 1
ATOM 466 O O . LEU A 1 64 ? 10.839 35.583 24.583 1.00 13.89 64 LEU A O 1
ATOM 471 N N A SER A 1 65 ? 12.088 34.776 22.896 0.50 12.06 65 SER A N 1
ATOM 472 N N B SER A 1 65 ? 12.083 34.751 22.922 0.50 9.60 65 SER A N 1
ATOM 473 C CA A SER A 1 65 ? 11.419 33.490 22.850 0.50 13.38 65 SER A CA 1
ATOM 474 C CA B SER A 1 65 ? 11.363 33.489 22.914 0.50 10.85 65 SER A CA 1
ATOM 475 C C A SER A 1 65 ? 12.491 32.424 22.860 0.50 12.18 65 SER A C 1
ATOM 476 C C B SER A 1 65 ? 12.367 32.367 22.740 0.50 9.15 65 SER A C 1
ATOM 477 O O A SER A 1 65 ? 13.551 32.585 22.250 0.50 13.02 65 SER A O 1
ATOM 478 O O B SER A 1 65 ? 13.228 32.414 21.851 0.50 10.46 65 SER A O 1
ATOM 483 N N . ILE A 1 66 ? 12.225 31.349 23.592 1.00 12.08 66 ILE A N 1
ATOM 484 C CA . ILE A 1 66 ? 13.140 30.217 23.652 1.00 13.64 66 ILE A CA 1
ATOM 485 C C . ILE A 1 66 ? 12.331 28.944 23.356 1.00 14.51 66 ILE A C 1
ATOM 486 O O . ILE A 1 66 ? 11.304 28.702 23.993 1.00 18.18 66 ILE A O 1
ATOM 491 N N . THR A 1 67 ? 12.760 28.153 22.382 1.00 12.88 67 THR A N 1
ATOM 492 C CA . THR A 1 67 ? 12.057 26.912 22.052 1.00 12.76 67 THR A CA 1
ATOM 493 C C . THR A 1 67 ? 13.037 25.770 22.277 1.00 11.73 67 THR A C 1
ATOM 494 O O . THR A 1 67 ? 14.125 25.738 21.686 1.00 11.28 67 THR A O 1
ATOM 498 N N . SER A 1 68 ? 12.652 24.825 23.133 1.00 12.39 68 SER A N 1
ATOM 499 C CA . SER A 1 68 ? 13.510 23.685 23.446 1.00 11.96 68 SER A CA 1
ATOM 500 C C . SER A 1 68 ? 12.798 22.366 23.155 1.00 11.83 68 SER A C 1
ATOM 501 O O . SER A 1 68 ? 11.725 22.100 23.707 1.00 13.15 68 SER A O 1
ATOM 504 N N . ASP A 1 69 ? 13.388 21.559 22.282 1.00 12.03 69 ASP A N 1
ATOM 505 C CA . ASP A 1 69 ? 12.786 20.276 21.906 1.00 14.05 69 ASP A CA 1
ATOM 506 C C . ASP A 1 69 ? 13.645 19.062 22.254 1.00 13.52 69 ASP A C 1
ATOM 507 O O . ASP A 1 69 ? 13.343 17.946 21.802 1.00 16.58 69 ASP A O 1
ATOM 512 N N . GLY A 1 70 ? 14.712 19.273 23.016 1.00 13.21 70 GLY A N 1
ATOM 513 C CA . GLY A 1 70 ? 15.593 18.169 23.388 1.00 13.15 70 GLY A CA 1
ATOM 514 C C . GLY A 1 70 ? 16.830 18.064 22.511 1.00 16.57 70 GLY A C 1
ATOM 515 O O . GLY A 1 70 ? 17.843 17.502 22.939 1.00 20.60 70 GLY A O 1
ATOM 516 N N . LEU A 1 71 ? 16.764 18.599 21.294 1.00 16.47 71 LEU A N 1
ATOM 517 C CA . LEU A 1 71 ? 17.890 18.558 20.367 1.00 17.08 71 LEU A CA 1
ATOM 518 C C . LEU A 1 71 ? 18.567 19.924 20.297 1.00 15.06 71 LEU A C 1
ATOM 519 O O . LEU A 1 71 ? 19.798 20.021 20.334 1.00 15.24 71 LEU A O 1
ATOM 524 N N . THR A 1 72 ? 17.753 20.968 20.175 1.00 13.59 72 THR A N 1
ATOM 525 C CA . THR A 1 72 ? 18.249 22.341 20.111 1.00 12.57 72 THR A CA 1
ATOM 526 C C . THR A 1 72 ? 17.485 23.272 21.039 1.00 12.15 72 THR A C 1
ATOM 527 O O . THR A 1 72 ? 16.421 22.952 21.555 1.00 11.41 72 THR A O 1
ATOM 531 N N . ILE A 1 73 ? 18.066 24.443 21.259 1.00 10.93 73 ILE A N 1
ATOM 532 C CA . ILE A 1 73 ? 17.442 25.503 22.041 1.00 10.67 73 ILE A CA 1
ATOM 533 C C . ILE A 1 73 ? 17.528 26.686 21.096 1.00 11.16 73 ILE A C 1
ATOM 534 O O . ILE A 1 73 ? 18.618 27.212 20.813 1.00 11.10 73 ILE A O 1
ATOM 539 N N A ARG A 1 74 ? 16.373 27.073 20.574 0.50 12.40 74 ARG A N 1
ATOM 540 N N B ARG A 1 74 ? 16.375 27.074 20.565 0.50 10.33 74 ARG A N 1
ATOM 541 C CA A ARG A 1 74 ? 16.261 28.174 19.630 0.50 14.49 74 ARG A CA 1
ATOM 542 C CA B ARG A 1 74 ? 16.268 28.177 19.615 0.50 10.14 74 ARG A CA 1
ATOM 543 C C A ARG A 1 74 ? 15.940 29.455 20.380 0.50 12.55 74 ARG A C 1
ATOM 544 C C B ARG A 1 74 ? 15.905 29.459 20.343 0.50 10.97 74 ARG A C 1
ATOM 545 O O A ARG A 1 74 ? 15.167 29.457 21.345 0.50 12.75 74 ARG A O 1
ATOM 546 O O B ARG A 1 74 ? 15.061 29.467 21.246 0.50 13.33 74 ARG A O 1
ATOM 561 N N . LEU A 1 75 ? 16.554 30.545 19.937 1.00 12.20 75 LEU A N 1
ATOM 562 C CA . LEU A 1 75 ? 16.329 31.833 20.555 1.00 12.57 75 LEU A CA 1
ATOM 563 C C . LEU A 1 75 ? 15.905 32.812 19.493 1.00 13.25 75 LEU A C 1
ATOM 564 O O . LEU A 1 75 ? 16.410 32.777 18.376 1.00 15.31 75 LEU A O 1
ATOM 569 N N . GLU A 1 76 ? 14.943 33.655 19.816 1.00 13.23 76 GLU A N 1
ATOM 570 C CA . GLU A 1 76 ? 14.602 34.691 18.869 1.00 13.93 76 GLU A CA 1
ATOM 571 C C . GLU A 1 76 ? 13.997 35.847 19.609 1.00 13.14 76 GLU A C 1
ATOM 572 O O . GLU A 1 76 ? 13.397 35.683 20.660 1.00 14.91 76 GLU A O 1
ATOM 578 N N . GLY A 1 77 ? 14.198 37.048 19.094 1.00 9.53 77 GLY A N 1
ATOM 579 C CA . GLY A 1 77 ? 13.627 38.186 19.771 1.00 10.69 77 GLY A CA 1
ATOM 580 C C . GLY A 1 77 ? 14.126 39.490 19.199 1.00 8.37 77 GLY A C 1
ATOM 581 O O . GLY A 1 77 ? 14.688 39.538 18.094 1.00 10.95 77 GLY A O 1
ATOM 582 N N . GLY A 1 78 ? 13.915 40.534 19.981 1.00 7.71 78 GLY A N 1
ATOM 583 C CA . GLY A 1 78 ? 14.326 41.854 19.540 1.00 11.56 78 GLY A CA 1
ATOM 584 C C . GLY A 1 78 ? 13.153 42.803 19.466 1.00 11.99 78 GLY A C 1
ATOM 585 O O . GLY A 1 78 ? 11.997 42.427 19.642 1.00 10.28 78 GLY A O 1
ATOM 586 N N . VAL A 1 79 ? 13.465 44.065 19.220 1.00 14.03 79 VAL A N 1
ATOM 587 C CA . VAL A 1 79 ? 12.454 45.106 19.116 1.00 14.02 79 VAL A CA 1
ATOM 588 C C . VAL A 1 79 ? 11.996 45.389 17.686 1.00 13.76 79 VAL A C 1
ATOM 589 O O . VAL A 1 79 ? 10.861 45.813 17.475 1.00 13.55 79 VAL A O 1
ATOM 593 N N . GLU A 1 80 ? 12.856 45.141 16.710 1.00 15.29 80 GLU A N 1
ATOM 594 C CA . GLU A 1 80 ? 12.546 45.421 15.312 1.00 17.78 80 GLU A CA 1
ATOM 595 C C . GLU A 1 80 ? 11.541 44.413 14.783 1.00 17.33 80 GLU A C 1
ATOM 596 O O . GLU A 1 80 ? 11.742 43.210 14.884 1.00 20.78 80 GLU A O 1
ATOM 602 N N . PRO A 1 81 ? 10.451 44.890 14.183 1.00 13.70 81 PRO A N 1
ATOM 603 C CA . PRO A 1 81 ? 9.386 44.034 13.644 1.00 16.15 81 PRO A CA 1
ATOM 604 C C . PRO A 1 81 ? 9.534 43.130 12.401 1.00 17.62 81 PRO A C 1
ATOM 605 O O . PRO A 1 81 ? 8.975 42.038 12.342 1.00 22.35 81 PRO A O 1
ATOM 609 N N . ASN A 1 82 ? 10.326 43.521 11.434 1.00 21.82 82 ASN A N 1
ATOM 610 C CA . ASN A 1 82 ? 10.451 42.666 10.232 1.00 22.17 82 ASN A CA 1
ATOM 611 C C . ASN A 1 82 ? 11.520 41.560 10.293 1.00 25.59 82 ASN A C 1
ATOM 612 O O . ASN A 1 82 ? 11.315 40.506 9.696 1.00 22.95 82 ASN A O 1
ATOM 617 N N . LYS A 1 83 ? 12.632 41.763 10.992 1.00 27.66 83 LYS A N 1
ATOM 618 C CA . LYS A 1 83 ? 13.659 40.737 10.987 1.00 30.97 83 LYS A CA 1
ATOM 619 C C . LYS A 1 83 ? 14.130 40.337 12.392 1.00 19.21 83 LYS A C 1
ATOM 620 O O . LYS A 1 83 ? 15.075 40.884 12.960 1.00 20.10 83 LYS A O 1
ATOM 626 N N . PRO A 1 84 ? 13.409 39.336 12.935 1.00 20.14 84 PRO A N 1
ATOM 627 C CA . PRO A 1 84 ? 13.750 38.859 14.282 1.00 16.27 84 PRO A CA 1
ATOM 628 C C . PRO A 1 84 ? 15.230 38.487 14.415 1.00 12.91 84 PRO A C 1
ATOM 629 O O . PRO A 1 84 ? 15.792 37.988 13.449 1.00 12.92 84 PRO A O 1
ATOM 633 N N . VAL A 1 85 ? 15.802 38.763 15.510 1.00 10.57 85 VAL A N 1
ATOM 634 C CA . VAL A 1 85 ? 17.160 38.246 15.723 1.00 10.50 85 VAL A CA 1
ATOM 635 C C . VAL A 1 85 ? 16.947 36.764 16.075 1.00 10.66 85 VAL A C 1
ATOM 636 O O . VAL A 1 85 ? 16.098 36.450 16.916 1.00 11.70 85 VAL A O 1
ATOM 640 N N . ARG A 1 86 ? 17.684 35.871 15.424 1.00 10.22 86 ARG A N 1
ATOM 641 C CA . ARG A 1 86 ? 17.489 34.440 15.626 1.00 11.55 86 ARG A CA 1
ATOM 642 C C . ARG A 1 86 ? 18.787 33.666 15.764 1.00 9.46 86 ARG A C 1
ATOM 643 O O . ARG A 1 86 ? 19.738 33.886 15.014 1.00 11.28 86 ARG A O 1
ATOM 651 N N . TYR A 1 87 ? 18.792 32.713 16.691 1.00 9.97 87 TYR A N 1
ATOM 652 C CA . TYR A 1 87 ? 19.935 31.845 16.931 1.00 9.99 87 TYR A CA 1
ATOM 653 C C . TYR A 1 87 ? 19.440 30.440 17.255 1.00 10.79 87 TYR A C 1
ATOM 654 O O . TYR A 1 87 ? 18.277 30.247 17.636 1.00 10.84 87 TYR A O 1
ATOM 663 N N . SER A 1 88 ? 20.320 29.459 17.096 1.00 11.87 88 SER A N 1
ATOM 664 C CA . SER A 1 88 ? 19.996 28.090 17.455 1.00 11.77 88 SER A CA 1
ATOM 665 C C . SER A 1 88 ? 21.224 27.420 18.064 1.00 11.96 88 SER A C 1
ATOM 666 O O . SER A 1 88 ? 22.287 27.378 17.445 1.00 13.05 88 SER A O 1
ATOM 669 N N . TYR A 1 89 ? 21.056 26.905 19.276 1.00 11.89 89 TYR A N 1
ATOM 670 C CA . TYR A 1 89 ? 22.132 26.207 19.989 1.00 10.87 89 TYR A CA 1
ATOM 671 C C . TYR A 1 89 ? 21.841 24.715 19.973 1.00 12.35 89 TYR A C 1
ATOM 672 O O . TYR A 1 89 ? 20.767 24.288 20.393 1.00 14.05 89 TYR A O 1
ATOM 681 N N . THR A 1 90 ? 22.785 23.925 19.485 1.00 13.11 90 THR A N 1
ATOM 682 C CA . THR A 1 90 ? 22.611 22.472 19.467 1.00 14.13 90 THR A CA 1
ATOM 683 C C . THR A 1 90 ? 23.058 21.898 20.810 1.00 13.97 90 THR A C 1
ATOM 684 O O . THR A 1 90 ? 24.193 22.125 21.251 1.00 13.28 90 THR A O 1
ATOM 688 N N . ARG A 1 91 ? 22.160 21.172 21.470 1.00 13.62 91 ARG A N 1
ATOM 689 C CA . ARG A 1 91 ? 22.472 20.573 22.763 1.00 14.97 91 ARG A CA 1
ATOM 690 C C . ARG A 1 91 ? 23.656 19.610 22.669 1.00 16.01 91 ARG A C 1
ATOM 691 O O . ARG A 1 91 ? 23.747 18.825 21.731 1.00 16.03 91 ARG A O 1
ATOM 699 N N . GLN A 1 92 ? 24.536 19.667 23.665 1.00 16.44 92 GLN A N 1
ATOM 700 C CA . GLN A 1 92 ? 25.704 18.795 23.711 1.00 18.48 92 GLN A CA 1
ATOM 701 C C . GLN A 1 92 ? 25.549 17.742 24.797 1.00 19.18 92 GLN A C 1
ATOM 702 O O . GLN A 1 92 ? 26.414 16.867 24.967 1.00 21.17 92 GLN A O 1
ATOM 708 N N . ALA A 1 93 ? 24.444 17.812 25.527 1.00 16.82 93 ALA A N 1
ATOM 709 C CA . ALA A 1 93 ? 24.186 16.873 26.605 1.00 18.16 93 ALA A CA 1
ATOM 710 C C . ALA A 1 93 ? 22.689 16.715 26.788 1.00 19.27 93 ALA A C 1
ATOM 711 O O . ALA A 1 93 ? 21.884 17.419 26.171 1.00 18.68 93 ALA A O 1
ATOM 713 N N . ARG A 1 94 ? 22.323 15.768 27.638 1.00 21.02 94 ARG A N 1
ATOM 714 C CA . ARG A 1 94 ? 20.936 15.529 27.968 1.00 22.70 94 ARG A CA 1
ATOM 715 C C . ARG A 1 94 ? 20.825 15.972 29.419 1.00 20.50 94 ARG A C 1
ATOM 716 O O . ARG A 1 94 ? 21.829 16.067 30.126 1.00 22.99 94 ARG A O 1
ATOM 724 N N . GLY A 1 95 ? 19.618 16.266 29.864 1.00 19.94 95 GLY A N 1
ATOM 725 C CA . GLY A 1 95 ? 19.464 16.661 31.247 1.00 18.33 95 GLY A CA 1
ATOM 726 C C . GLY A 1 95 ? 19.134 18.122 31.462 1.00 17.15 95 GLY A C 1
ATOM 727 O O . GLY A 1 95 ? 18.621 18.793 30.564 1.00 17.80 95 GLY A O 1
ATOM 728 N N . SER A 1 96 ? 19.437 18.607 32.659 1.00 17.25 96 SER A N 1
ATOM 729 C CA . SER A 1 96 ? 19.140 19.981 33.041 1.00 15.54 96 SER A CA 1
ATOM 730 C C . SER A 1 96 ? 20.004 21.017 32.332 1.00 14.82 96 SER A C 1
ATOM 731 O O . SER A 1 96 ? 21.144 20.753 31.951 1.00 14.87 96 SER A O 1
ATOM 734 N N . TRP A 1 97 ? 19.448 22.208 32.160 1.00 13.41 97 TRP A N 1
ATOM 735 C CA . TRP A 1 97 ? 20.230 23.293 31.576 1.00 11.58 97 TRP A CA 1
ATOM 736 C C . TRP A 1 97 ? 19.805 24.587 32.225 1.00 11.22 97 TRP A C 1
ATOM 737 O O . TRP A 1 97 ? 18.673 24.730 32.692 1.00 13.42 97 TRP A O 1
ATOM 748 N N . SER A 1 98 ? 20.755 25.514 32.283 1.00 14.58 98 SER A N 1
ATOM 749 C CA . SER A 1 98 ? 20.554 26.819 32.889 1.00 11.93 98 SER A CA 1
ATOM 750 C C . SER A 1 98 ? 20.273 27.887 31.826 1.00 12.60 98 SER A C 1
ATOM 751 O O . SER A 1 98 ? 21.031 28.007 30.859 1.00 13.28 98 SER A O 1
ATOM 754 N N . LEU A 1 99 ? 19.193 28.639 32.008 1.00 12.55 99 LEU A N 1
ATOM 755 C CA . LEU A 1 99 ? 18.837 29.726 31.100 1.00 11.45 99 LEU A CA 1
ATOM 756 C C . LEU A 1 99 ? 19.365 31.017 31.737 1.00 11.83 99 LEU A C 1
ATOM 757 O O . LEU A 1 99 ? 19.101 31.305 32.898 1.00 12.43 99 LEU A O 1
ATOM 762 N N . ASN A 1 100 ? 20.070 31.823 30.943 1.00 10.52 100 ASN A N 1
ATOM 763 C CA . ASN A 1 100 ? 20.671 33.056 31.441 1.00 11.73 100 ASN A CA 1
ATOM 764 C C . ASN A 1 100 ? 20.479 34.238 30.507 1.00 11.14 100 ASN A C 1
ATOM 765 O O . ASN A 1 100 ? 20.658 34.109 29.293 1.00 12.81 100 ASN A O 1
ATOM 770 N N . TRP A 1 101 ? 20.099 35.384 31.055 1.00 11.09 101 TRP A N 1
ATOM 771 C CA . TRP A 1 101 ? 20.088 36.560 30.197 1.00 10.76 101 TRP A CA 1
ATOM 772 C C . TRP A 1 101 ? 20.589 37.751 31.001 1.00 10.93 101 TRP A C 1
ATOM 773 O O . TRP A 1 101 ? 20.383 37.837 32.223 1.00 12.21 101 TRP A O 1
ATOM 784 N N . LEU A 1 102 ? 21.307 38.642 30.317 1.00 10.33 102 LEU A N 1
ATOM 785 C CA . LEU A 1 102 ? 21.900 39.812 30.939 1.00 10.47 102 LEU A CA 1
ATOM 786 C C . LEU A 1 102 ? 21.271 41.080 30.395 1.00 10.23 102 LEU A C 1
ATOM 787 O O . LEU A 1 102 ? 21.192 41.279 29.171 1.00 10.86 102 LEU A O 1
ATOM 792 N N . VAL A 1 103 ? 20.833 41.939 31.313 1.00 10.31 103 VAL A N 1
ATOM 793 C CA . VAL A 1 103 ? 20.237 43.226 30.946 1.00 11.65 103 VAL A CA 1
ATOM 794 C C . VAL A 1 103 ? 21.131 44.325 31.536 1.00 13.39 103 VAL A C 1
ATOM 795 O O . VAL A 1 103 ? 21.290 44.412 32.758 1.00 13.48 103 VAL A O 1
ATOM 799 N N . PRO A 1 104 ? 21.739 45.167 30.677 1.00 12.29 104 PRO A N 1
ATOM 800 C CA . PRO A 1 104 ? 22.603 46.225 31.198 1.00 13.36 104 PRO A CA 1
ATOM 801 C C . PRO A 1 104 ? 21.756 47.380 31.688 1.00 11.81 104 PRO A C 1
ATOM 802 O O . PRO A 1 104 ? 20.637 47.581 31.221 1.00 13.53 104 PRO A O 1
ATOM 806 N N . ILE A 1 105 ? 22.290 48.109 32.668 1.00 14.00 105 ILE A N 1
ATOM 807 C CA . ILE A 1 105 ? 21.589 49.268 33.208 1.00 15.04 105 ILE A CA 1
ATOM 808 C C . ILE A 1 105 ? 22.592 50.418 33.280 1.00 16.56 105 ILE A C 1
ATOM 809 O O . ILE A 1 105 ? 23.799 50.214 33.426 1.00 17.29 105 ILE A O 1
ATOM 814 N N . GLY A 1 106 ? 22.084 51.634 33.132 1.00 20.91 106 GLY A N 1
ATOM 815 C CA . GLY A 1 106 ? 22.951 52.797 33.155 1.00 23.37 106 GLY A CA 1
ATOM 816 C C . GLY A 1 106 ? 22.624 53.718 31.994 1.00 27.57 106 GLY A C 1
ATOM 817 O O . GLY A 1 106 ? 22.028 53.293 31.004 1.00 25.76 106 GLY A O 1
ATOM 818 N N . HIS A 1 107 ? 23.019 54.980 32.117 1.00 33.56 107 HIS A N 1
ATOM 819 C CA . HIS A 1 107 ? 22.757 55.999 31.100 1.00 38.37 107 HIS A CA 1
ATOM 820 C C . HIS A 1 107 ? 23.325 55.789 29.693 1.00 35.35 107 HIS A C 1
ATOM 821 O O . HIS A 1 107 ? 22.663 56.125 28.711 1.00 34.13 107 HIS A O 1
ATOM 828 N N . GLU A 1 108 ? 24.541 55.259 29.584 1.00 31.69 108 GLU A N 1
ATOM 829 C CA . GLU A 1 108 ? 25.151 55.038 28.270 1.00 31.41 108 GLU A CA 1
ATOM 830 C C . GLU A 1 108 ? 25.299 53.549 27.959 1.00 25.64 108 GLU A C 1
ATOM 831 O O . GLU A 1 108 ? 26.213 53.109 27.264 1.00 25.18 108 GLU A O 1
ATOM 837 N N . LYS A 1 109 ? 24.363 52.780 28.470 1.00 22.10 109 LYS A N 1
ATOM 838 C CA . LYS A 1 109 ? 24.381 51.344 28.292 1.00 19.16 109 LYS A CA 1
ATOM 839 C C . LYS A 1 109 ? 24.189 50.868 26.863 1.00 16.91 109 LYS A C 1
ATOM 840 O O . LYS A 1 109 ? 23.642 51.582 26.011 1.00 19.44 109 LYS A O 1
ATOM 846 N N . PRO A 1 110 ? 24.686 49.662 26.572 1.00 16.04 110 PRO A N 1
ATOM 847 C CA . PRO A 1 110 ? 24.551 49.041 25.258 1.00 15.32 110 PRO A CA 1
ATOM 848 C C . PRO A 1 110 ? 23.025 48.853 25.143 1.00 14.19 110 PRO A C 1
ATOM 849 O O . PRO A 1 110 ? 22.336 48.753 26.157 1.00 16.40 110 PRO A O 1
ATOM 853 N N . SER A 1 111 ? 22.505 48.789 23.925 1.00 12.07 111 SER A N 1
ATOM 854 C CA . SER A 1 111 ? 21.062 48.629 23.740 1.00 13.42 111 SER A CA 1
ATOM 855 C C . SER A 1 111 ? 20.628 47.200 23.415 1.00 12.61 111 SER A C 1
ATOM 856 O O . SER A 1 111 ? 19.631 46.984 22.736 1.00 12.47 111 SER A O 1
ATOM 859 N N . ASN A 1 112 ? 21.365 46.225 23.935 1.00 11.83 112 ASN A N 1
ATOM 860 C CA . ASN A 1 112 ? 21.062 44.831 23.685 1.00 9.69 112 ASN A CA 1
ATOM 861 C C . ASN A 1 112 ? 21.162 44.022 24.963 1.00 10.46 112 ASN A C 1
ATOM 862 O O . ASN A 1 112 ? 21.647 44.510 25.994 1.00 10.84 112 ASN A O 1
ATOM 867 N N . ILE A 1 113 ? 20.652 42.798 24.888 1.00 8.54 113 ILE A N 1
ATOM 868 C CA . ILE A 1 113 ? 20.810 41.856 25.998 1.00 10.11 113 ILE A CA 1
ATOM 869 C C . ILE A 1 113 ? 21.713 40.719 25.515 1.00 9.36 113 ILE A C 1
ATOM 870 O O . ILE A 1 113 ? 21.921 40.526 24.302 1.00 8.91 113 ILE A O 1
ATOM 875 N N . LYS A 1 114 ? 22.270 39.978 26.484 1.00 8.92 114 LYS A N 1
ATOM 876 C CA . LYS A 1 114 ? 23.060 38.787 26.153 1.00 8.92 114 LYS A CA 1
ATOM 877 C C . LYS A 1 114 ? 22.247 37.615 26.674 1.00 9.45 114 LYS A C 1
ATOM 878 O O . LYS A 1 114 ? 21.550 37.739 27.683 1.00 11.96 114 LYS A O 1
ATOM 884 N N . VAL A 1 115 ? 22.331 36.495 25.969 1.00 8.90 115 VAL A N 1
ATOM 885 C CA . VAL A 1 115 ? 21.645 35.272 26.381 1.00 9.84 115 VAL A CA 1
ATOM 886 C C . VAL A 1 115 ? 22.641 34.123 26.253 1.00 8.89 115 VAL A C 1
ATOM 887 O O . VAL A 1 115 ? 23.391 34.044 25.273 1.00 10.00 115 VAL A O 1
ATOM 891 N N . PHE A 1 116 ? 22.671 33.239 27.248 1.00 10.53 116 PHE A N 1
ATOM 892 C CA . PHE A 1 116 ? 23.532 32.071 27.142 1.00 10.11 116 PHE A CA 1
ATOM 893 C C . PHE A 1 116 ? 22.975 30.899 27.947 1.00 9.29 116 PHE A C 1
ATOM 894 O O . PHE A 1 116 ? 22.157 31.081 28.870 1.00 11.52 116 PHE A O 1
ATOM 902 N N . ILE A 1 117 ? 23.406 29.714 27.546 1.00 11.09 117 ILE A N 1
ATOM 903 C CA . ILE A 1 117 ? 22.926 28.457 28.122 1.00 10.50 117 ILE A CA 1
ATOM 904 C C . ILE A 1 117 ? 24.062 27.639 28.706 1.00 12.17 117 ILE A C 1
ATOM 905 O O . ILE A 1 117 ? 25.126 27.516 28.102 1.00 13.67 117 ILE A O 1
ATOM 910 N N . HIS A 1 118 ? 23.828 27.068 29.881 1.00 12.95 118 HIS A N 1
ATOM 911 C CA . HIS A 1 118 ? 24.821 26.182 30.485 1.00 15.76 118 HIS A CA 1
ATOM 912 C C . HIS A 1 118 ? 24.193 24.805 30.595 1.00 15.14 118 HIS A C 1
ATOM 913 O O . HIS A 1 118 ? 23.086 24.665 31.113 1.00 18.30 118 HIS A O 1
ATOM 920 N N . GLU A 1 119 ? 24.849 23.791 30.055 1.00 14.84 119 GLU A N 1
ATOM 921 C CA . GLU A 1 119 ? 24.307 22.444 30.210 1.00 14.93 119 GLU A CA 1
ATOM 922 C C . GLU A 1 119 ? 24.914 21.884 31.498 1.00 16.86 119 GLU A C 1
ATOM 923 O O . GLU A 1 119 ? 26.082 22.104 31.784 1.00 15.81 119 GLU A O 1
ATOM 929 N N . LEU A 1 120 ? 24.109 21.174 32.282 1.00 16.68 120 LEU A N 1
ATOM 930 C CA . LEU A 1 120 ? 24.565 20.643 33.567 1.00 19.01 120 LEU A CA 1
ATOM 931 C C . LEU A 1 120 ? 24.516 19.124 33.597 1.00 21.49 120 LEU A C 1
ATOM 932 O O . LEU A 1 120 ? 23.586 18.521 33.055 1.00 22.22 120 LEU A O 1
ATOM 937 N N . ASN A 1 121 ? 25.518 18.505 34.225 1.00 23.58 121 ASN A N 1
ATOM 938 C CA . ASN A 1 121 ? 25.532 17.048 34.329 1.00 25.72 121 ASN A CA 1
ATOM 939 C C . ASN A 1 121 ? 24.734 16.622 35.556 1.00 29.56 121 ASN A C 1
ATOM 940 O O . ASN A 1 121 ? 24.162 17.457 36.251 1.00 27.38 121 ASN A O 1
ATOM 945 N N . ALA A 1 122 ? 24.688 15.319 35.819 1.00 33.98 122 ALA A N 1
ATOM 946 C CA . ALA A 1 122 ? 23.941 14.806 36.968 1.00 37.52 122 ALA A CA 1
ATOM 947 C C . ALA A 1 122 ? 24.395 15.440 38.279 1.00 38.36 122 ALA A C 1
ATOM 948 O O . ALA A 1 122 ? 23.574 15.759 39.143 1.00 40.37 122 ALA A O 1
ATOM 950 N N . GLY A 1 123 ? 25.705 15.619 38.420 1.00 37.83 123 GLY A N 1
ATOM 951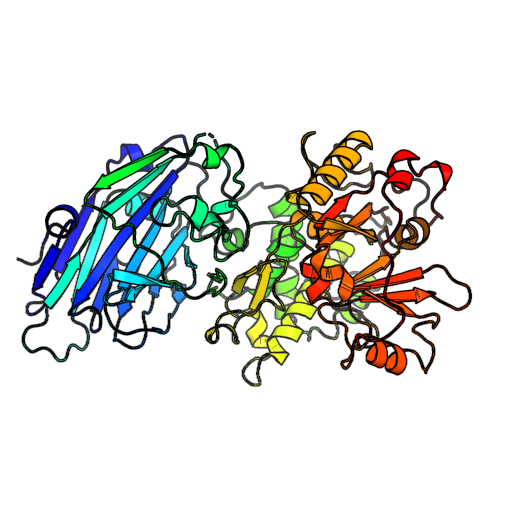 C CA . GLY A 1 123 ? 26.252 16.217 39.625 1.00 35.61 123 GLY A CA 1
ATOM 952 C C . GLY A 1 123 ? 25.935 17.694 39.751 1.00 36.04 123 GLY A C 1
ATOM 953 O O . GLY A 1 123 ? 26.399 18.363 40.678 1.00 35.45 123 GLY A O 1
ATOM 954 N N . ASN A 1 124 ? 25.146 18.205 38.809 1.00 35.94 124 ASN A N 1
ATOM 955 C CA . ASN A 1 124 ? 24.749 19.606 38.798 1.00 38.33 124 ASN A CA 1
ATOM 956 C C . ASN A 1 124 ? 25.943 20.508 38.497 1.00 31.12 124 ASN A C 1
ATOM 957 O O . ASN A 1 124 ? 25.951 21.689 38.840 1.00 30.19 124 ASN A O 1
ATOM 962 N N . GLN A 1 125 ? 26.951 19.944 37.849 1.00 26.30 125 GLN A N 1
ATOM 963 C CA . GLN A 1 125 ? 28.140 20.709 37.499 1.00 24.66 125 GLN A CA 1
ATOM 964 C C . GLN A 1 125 ? 27.994 21.245 36.081 1.00 20.24 125 GLN A C 1
ATOM 965 O O . GLN A 1 125 ? 27.362 20.620 35.236 1.00 21.11 125 GLN A O 1
ATOM 971 N N . LEU A 1 126 ? 28.605 22.394 35.819 1.00 20.91 126 LEU A N 1
ATOM 972 C CA . LEU A 1 126 ? 28.536 23.003 34.490 1.00 20.54 126 LEU A CA 1
ATOM 973 C C . LEU A 1 126 ? 29.401 22.159 33.557 1.00 18.61 126 LEU A C 1
ATOM 974 O O . LEU A 1 126 ? 30.622 22.084 33.745 1.00 20.57 126 LEU A O 1
ATOM 979 N N . SER A 1 127 ? 28.786 21.511 32.568 1.00 18.56 127 SER A N 1
ATOM 980 C CA . SER A 1 127 ? 29.519 20.660 31.633 1.00 19.39 127 SER A CA 1
ATOM 981 C C . SER A 1 127 ? 29.817 21.320 30.288 1.00 18.93 127 SER A C 1
ATOM 982 O O . SER A 1 127 ? 30.866 21.080 29.704 1.00 18.23 127 SER A O 1
ATOM 985 N N . HIS A 1 128 ? 28.880 22.125 29.786 1.00 16.98 128 HIS A N 1
ATOM 986 C CA . HIS A 1 128 ? 29.075 22.819 28.506 1.00 19.10 128 HIS A CA 1
ATOM 987 C C . HIS A 1 128 ? 28.417 24.181 28.551 1.00 19.09 128 HIS A C 1
ATOM 988 O O . HIS A 1 128 ? 27.396 24.361 29.211 1.00 16.04 128 HIS A O 1
ATOM 995 N N . MET A 1 129 ? 28.982 25.128 27.805 1.00 23.23 129 MET A N 1
ATOM 996 C CA . MET A 1 129 ? 28.433 26.477 27.743 1.00 25.65 129 MET A CA 1
ATOM 997 C C . MET A 1 129 ? 28.242 26.836 26.287 1.00 23.01 129 MET A C 1
ATOM 998 O O . MET A 1 129 ? 29.127 26.612 25.461 1.00 21.68 129 MET A O 1
ATOM 1003 N N . SER A 1 130 ? 27.079 27.395 25.977 1.00 16.43 130 SER A N 1
ATOM 1004 C CA . SER A 1 130 ? 26.756 27.824 24.631 1.00 14.43 130 SER A CA 1
ATOM 1005 C C . SER A 1 130 ? 27.479 29.130 24.327 1.00 11.93 130 SER A C 1
ATOM 1006 O O . SER A 1 130 ? 28.128 29.702 25.182 1.00 11.63 130 SER A O 1
ATOM 1009 N N . PRO A 1 131 ? 27.400 29.567 23.068 1.00 12.36 131 PRO A N 1
ATOM 1010 C CA . PRO A 1 131 ? 28.001 30.840 22.702 1.00 10.81 131 PRO A CA 1
ATOM 1011 C C . PRO A 1 131 ? 27.160 31.882 23.484 1.00 10.79 131 PRO A C 1
ATOM 1012 O O . PRO A 1 131 ? 26.061 31.584 24.002 1.00 10.39 131 PRO A O 1
ATOM 1016 N N . ILE A 1 132 ? 27.690 33.096 23.574 1.00 9.99 132 ILE A N 1
ATOM 1017 C CA . ILE A 1 132 ? 26.997 34.230 24.175 1.00 9.64 132 ILE A CA 1
ATOM 1018 C C . ILE A 1 132 ? 26.275 34.900 22.989 1.00 9.93 132 ILE A C 1
ATOM 1019 O O . ILE A 1 132 ? 26.918 35.337 22.034 1.00 10.48 132 ILE A O 1
ATOM 1024 N N . TYR A 1 133 ? 24.951 34.947 23.055 1.00 9.59 133 TYR A N 1
ATOM 1025 C CA . TYR A 1 133 ? 24.130 35.487 21.975 1.00 9.93 133 TYR A CA 1
ATOM 1026 C C . TYR A 1 133 ? 23.678 36.906 22.281 1.00 9.05 133 TYR A C 1
ATOM 1027 O O . TYR A 1 133 ? 23.296 37.212 23.405 1.00 11.05 133 TYR A O 1
ATOM 1036 N N . THR A 1 134 ? 23.743 37.786 21.282 1.00 9.19 134 THR A N 1
ATOM 1037 C CA . THR A 1 134 ? 23.333 39.168 21.488 1.00 8.87 134 THR A CA 1
ATOM 1038 C C . THR A 1 134 ? 22.003 39.503 20.756 1.00 8.60 134 THR A C 1
ATOM 1039 O O . THR A 1 134 ? 21.873 39.282 19.552 1.00 9.17 134 THR A O 1
ATOM 1043 N N . ILE A 1 135 ? 21.040 40.061 21.489 1.00 9.15 135 ILE A N 1
ATOM 1044 C CA . ILE A 1 135 ? 19.732 40.442 20.917 1.00 8.43 135 ILE A CA 1
ATOM 1045 C C . ILE A 1 135 ? 19.424 41.907 21.144 1.00 9.59 135 ILE A C 1
ATOM 1046 O O . ILE A 1 135 ? 19.287 42.355 22.276 1.00 9.43 135 ILE A O 1
ATOM 1051 N N . GLU A 1 136 ? 19.306 42.647 20.036 1.00 9.52 136 GLU A N 1
ATOM 1052 C CA . GLU A 1 136 ? 19.038 44.076 20.062 1.00 10.41 136 GLU A CA 1
ATOM 1053 C C . GLU A 1 136 ? 17.653 44.431 20.577 1.00 10.65 136 GLU A C 1
ATOM 1054 O O . GLU A 1 136 ? 16.657 43.962 20.024 1.00 12.65 136 GLU A O 1
ATOM 1060 N N . MET A 1 137 ? 17.581 45.298 21.579 1.00 11.25 137 MET A N 1
ATOM 1061 C CA . MET A 1 137 ? 16.313 45.682 22.173 1.00 12.30 137 MET A CA 1
ATOM 1062 C C . MET A 1 137 ? 15.942 47.145 22.077 1.00 13.80 137 MET A C 1
ATOM 1063 O O . MET A 1 137 ? 14.758 47.501 22.061 1.00 12.12 137 MET A O 1
ATOM 1068 N N . GLY A 1 138 ? 16.938 48.010 21.950 1.00 14.71 138 GLY A N 1
ATOM 1069 C CA . GLY A 1 138 ? 16.616 49.423 21.988 1.00 14.65 138 GLY A CA 1
ATOM 1070 C C . GLY A 1 138 ? 16.540 49.821 23.457 1.00 14.92 138 GLY A C 1
ATOM 1071 O O . GLY A 1 138 ? 16.231 49.008 24.357 1.00 13.96 138 GLY A O 1
ATOM 1072 N N . ASP A 1 139 ? 16.796 51.097 23.731 1.00 15.72 139 ASP A N 1
ATOM 1073 C CA . ASP A 1 139 ? 16.810 51.600 25.083 1.00 19.08 139 ASP A CA 1
ATOM 1074 C C . ASP A 1 139 ? 15.540 51.426 25.898 1.00 16.90 139 ASP A C 1
ATOM 1075 O O . ASP A 1 139 ? 15.581 51.033 27.054 1.00 18.44 139 ASP A O 1
ATOM 1080 N N . GLU A 1 140 ? 14.395 51.744 25.307 1.00 16.38 140 GLU A N 1
ATOM 1081 C CA . GLU A 1 140 ? 13.156 51.680 26.056 1.00 16.45 140 GLU A CA 1
ATOM 1082 C C . GLU A 1 140 ? 12.732 50.258 26.420 1.00 15.06 140 GLU A C 1
ATOM 1083 O O . GLU A 1 140 ? 12.289 50.005 27.542 1.00 15.86 140 GLU A O 1
ATOM 1089 N N . LEU A 1 141 ? 12.878 49.329 25.485 1.00 13.41 141 LEU A N 1
ATOM 1090 C CA . LEU A 1 141 ? 12.533 47.954 25.810 1.00 13.11 141 LEU A CA 1
ATOM 1091 C C . LEU A 1 141 ? 13.493 47.398 26.858 1.00 14.04 141 LEU A C 1
ATOM 1092 O O . LEU A 1 141 ? 13.088 46.609 27.693 1.00 13.15 141 LEU A O 1
ATOM 1097 N N . LEU A 1 142 ? 14.764 47.805 26.837 1.00 15.43 142 LEU A N 1
ATOM 1098 C CA . LEU A 1 142 ? 15.686 47.327 27.876 1.00 16.25 142 LEU A CA 1
ATOM 1099 C C . LEU A 1 142 ? 15.209 47.792 29.245 1.00 18.18 142 LEU A C 1
ATOM 1100 O O . LEU A 1 142 ? 15.287 47.060 30.239 1.00 19.11 142 LEU A O 1
ATOM 1105 N N . ALA A 1 143 ? 14.756 49.039 29.314 1.00 17.88 143 ALA A N 1
ATOM 1106 C CA . ALA A 1 143 ? 14.261 49.575 30.567 1.00 20.20 143 ALA A CA 1
ATOM 1107 C C . ALA A 1 143 ? 13.087 48.720 31.046 1.00 20.60 143 ALA A C 1
ATOM 1108 O O . ALA A 1 143 ? 12.957 48.423 32.236 1.00 22.98 143 ALA A O 1
ATOM 1110 N N . LYS A 1 144 ? 12.229 48.309 30.118 1.00 18.42 144 LYS A N 1
ATOM 1111 C CA . LYS A 1 144 ? 11.085 47.489 30.493 1.00 19.17 144 LYS A CA 1
ATOM 1112 C C . LYS A 1 144 ? 11.522 46.106 30.965 1.00 18.88 144 LYS A C 1
ATOM 1113 O O . LYS A 1 144 ? 10.980 45.568 31.925 1.00 20.48 144 LYS A O 1
ATOM 1119 N N . LEU A 1 145 ? 12.502 45.527 30.285 1.00 19.17 145 LEU A N 1
ATOM 1120 C CA . LEU A 1 145 ? 12.993 44.214 30.682 1.00 19.03 145 LEU A CA 1
ATOM 1121 C C . LEU A 1 145 ? 13.651 44.245 32.058 1.00 20.19 145 LEU A C 1
ATOM 1122 O O . LEU A 1 145 ? 13.649 43.229 32.763 1.00 23.91 145 LEU A O 1
ATOM 1127 N N . ALA A 1 146 ? 14.188 45.402 32.451 1.00 20.80 146 ALA A N 1
ATOM 1128 C CA . ALA A 1 146 ? 14.868 45.555 33.746 1.00 23.55 146 ALA A CA 1
ATOM 1129 C C . ALA A 1 146 ? 13.955 46.005 34.881 1.00 26.22 146 ALA A C 1
ATOM 1130 O O . ALA A 1 146 ? 14.435 46.255 36.001 1.00 25.88 146 ALA A O 1
ATOM 1132 N N . ARG A 1 147 ? 12.658 46.128 34.609 1.00 26.03 147 ARG A N 1
ATOM 1133 C CA . ARG A 1 147 ? 11.739 46.559 35.655 1.00 30.74 147 ARG A CA 1
ATOM 1134 C C . ARG A 1 147 ? 10.437 45.773 35.713 1.00 28.53 147 ARG A C 1
ATOM 1135 O O . ARG A 1 147 ? 10.028 45.329 36.788 1.00 26.76 147 ARG A O 1
ATOM 1143 N N . ASP A 1 148 ? 9.790 45.588 34.567 1.00 26.56 148 ASP A N 1
ATOM 1144 C CA . ASP A 1 148 ? 8.524 44.875 34.543 1.00 26.79 148 ASP A CA 1
ATOM 1145 C C . ASP A 1 148 ? 8.289 44.162 33.226 1.00 24.40 148 ASP A C 1
ATOM 1146 O O . ASP A 1 148 ? 8.033 44.796 32.206 1.00 25.65 148 ASP A O 1
ATOM 1151 N N . ALA A 1 149 ? 8.413 42.841 33.264 1.00 20.09 149 ALA A N 1
ATOM 1152 C CA . ALA A 1 149 ? 8.185 41.993 32.093 1.00 18.80 149 ALA A CA 1
ATOM 1153 C C . ALA A 1 149 ? 7.598 40.676 32.590 1.00 17.73 149 ALA A C 1
ATOM 1154 O O . ALA A 1 149 ? 7.738 40.335 33.765 1.00 19.18 149 ALA A O 1
ATOM 1156 N N . THR A 1 150 ? 6.966 39.923 31.698 1.00 13.45 150 THR A N 1
ATOM 1157 C CA . THR A 1 150 ? 6.352 38.674 32.100 1.00 12.87 150 THR A CA 1
ATOM 1158 C C . THR A 1 150 ? 7.046 37.468 31.492 1.00 10.87 150 THR A C 1
ATOM 1159 O O . THR A 1 150 ? 7.407 37.469 30.311 1.00 11.59 150 THR A O 1
ATOM 1163 N N . PHE A 1 151 ? 7.240 36.440 32.321 1.00 11.33 151 PHE A N 1
ATOM 1164 C CA . PHE A 1 151 ? 7.852 35.199 31.870 1.00 11.90 151 PHE A CA 1
ATOM 1165 C C . PHE A 1 151 ? 6.710 34.204 31.571 1.00 12.79 151 PHE A C 1
ATOM 1166 O O . PHE A 1 151 ? 5.896 33.896 32.454 1.00 13.17 151 PHE A O 1
ATOM 1174 N N . PHE A 1 152 ? 6.639 33.728 30.330 1.00 12.58 152 PHE A N 1
ATOM 1175 C CA . PHE A 1 152 ? 5.604 32.777 29.891 1.00 12.59 152 PHE A CA 1
ATOM 1176 C C . PHE A 1 152 ? 6.219 31.409 29.650 1.00 13.58 152 PHE A C 1
ATOM 1177 O O . PHE A 1 152 ? 7.307 31.310 29.092 1.00 12.82 152 PHE A O 1
ATOM 1185 N N . VAL A 1 153 ? 5.502 30.367 30.067 1.00 14.67 153 VAL A N 1
ATOM 1186 C CA . VAL A 1 153 ? 5.956 28.977 29.934 1.00 15.63 153 VAL A CA 1
ATOM 1187 C C . VAL A 1 153 ? 4.829 28.117 29.336 1.00 14.98 153 VAL A C 1
ATOM 1188 O O . VAL A 1 153 ? 3.726 28.090 29.884 1.00 14.89 153 VAL A O 1
ATOM 1192 N N . ARG A 1 154 ? 5.069 27.439 28.222 1.00 15.95 154 ARG A N 1
ATOM 1193 C CA . ARG A 1 154 ? 4.027 26.550 27.711 1.00 15.95 154 ARG A CA 1
ATOM 1194 C C . ARG A 1 154 ? 4.652 25.287 27.138 1.00 15.48 154 ARG A C 1
ATOM 1195 O O . ARG A 1 154 ? 5.771 25.302 26.622 1.00 14.84 154 ARG A O 1
ATOM 1203 N N . ALA A 1 155 ? 3.948 24.167 27.291 1.00 15.06 155 ALA A N 1
ATOM 1204 C CA . ALA A 1 155 ? 4.434 22.912 26.749 1.00 14.33 155 ALA A CA 1
ATOM 1205 C C . ALA A 1 155 ? 4.421 23.028 25.238 1.00 15.66 155 ALA A C 1
ATOM 1206 O O . ALA A 1 155 ? 3.535 23.653 24.663 1.00 17.58 155 ALA A O 1
ATOM 1208 N N . HIS A 1 156 ? 5.415 22.420 24.603 1.00 15.27 156 HIS A N 1
ATOM 1209 C CA . HIS A 1 156 ? 5.545 22.432 23.157 1.00 16.75 156 HIS A CA 1
ATOM 1210 C C . HIS A 1 156 ? 5.930 21.028 22.680 1.00 15.30 156 HIS A C 1
ATOM 1211 O O . HIS A 1 156 ? 7.008 20.536 23.011 1.00 14.87 156 HIS A O 1
ATOM 1218 N N . GLU A 1 157 ? 5.020 20.404 21.938 1.00 17.69 157 GLU A N 1
ATOM 1219 C CA . GLU A 1 157 ? 5.199 19.055 21.403 1.00 21.39 157 GLU A CA 1
ATOM 1220 C C . GLU A 1 157 ? 5.695 18.083 22.472 1.00 19.55 157 GLU A C 1
ATOM 1221 O O . GLU A 1 157 ? 6.647 17.321 22.266 1.00 20.75 157 GLU A O 1
ATOM 1227 N N . SER A 1 158 ? 5.029 18.113 23.618 1.00 16.99 158 SER A N 1
ATOM 1228 C CA . SER A 1 158 ? 5.391 17.227 24.711 1.00 15.82 158 SER A CA 1
ATOM 1229 C C . SER A 1 158 ? 4.748 15.868 24.481 1.00 16.82 158 SER A C 1
ATOM 1230 O O . SER A 1 158 ? 3.648 15.788 23.924 1.00 17.65 158 SER A O 1
ATOM 1233 N N . ASN A 1 159 ? 5.430 14.813 24.916 1.00 16.48 159 ASN A N 1
ATOM 1234 C CA . ASN A 1 159 ? 4.871 13.465 24.795 1.00 18.21 159 ASN A CA 1
ATOM 1235 C C . ASN A 1 159 ? 4.241 13.070 26.133 1.00 19.84 159 ASN A C 1
ATOM 1236 O O . ASN A 1 159 ? 3.784 11.933 26.304 1.00 21.03 159 ASN A O 1
ATOM 1241 N N . GLU A 1 160 ? 4.197 14.005 27.080 1.00 16.53 160 GLU A N 1
ATOM 1242 C CA . GLU A 1 160 ? 3.600 13.747 28.392 1.00 17.19 160 GLU A CA 1
ATOM 1243 C C . GLU A 1 160 ? 2.091 13.949 28.379 1.00 20.80 160 GLU A C 1
ATOM 1244 O O . GLU A 1 160 ? 1.574 14.878 27.754 1.00 20.71 160 GLU A O 1
ATOM 1250 N N . MET A 1 161 ? 1.385 13.075 29.084 1.00 22.72 161 MET A N 1
ATOM 1251 C CA . MET A 1 161 ? -0.059 13.186 29.165 1.00 25.20 161 MET A CA 1
ATOM 1252 C C . MET A 1 161 ? -0.437 14.370 30.044 1.00 22.74 161 MET A C 1
ATOM 1253 O O . MET A 1 161 ? -1.461 15.004 29.823 1.00 25.42 161 MET A O 1
ATOM 1258 N N . GLN A 1 162 ? 0.401 14.668 31.035 1.00 18.74 162 GLN A N 1
ATOM 1259 C CA . GLN A 1 162 ? 0.186 15.793 31.949 1.00 17.35 162 GLN A CA 1
ATOM 1260 C C . GLN A 1 162 ? 1.546 16.489 32.066 1.00 16.91 162 GLN A C 1
ATOM 1261 O O . GLN A 1 162 ? 2.254 16.357 33.063 1.00 16.08 162 GLN A O 1
ATOM 1267 N N . PRO A 1 163 ? 1.921 17.256 31.032 1.00 16.56 163 PRO A N 1
ATOM 1268 C CA . PRO A 1 163 ? 3.220 17.932 31.068 1.00 15.66 163 PRO A CA 1
ATOM 1269 C C . PRO A 1 163 ? 3.487 18.833 32.252 1.00 14.83 163 PRO A C 1
ATOM 1270 O O . PRO A 1 163 ? 2.609 19.562 32.712 1.00 16.01 163 PRO A O 1
ATOM 1274 N N . THR A 1 164 ? 4.724 18.780 32.726 1.00 13.49 164 THR A N 1
ATOM 1275 C CA . THR A 1 164 ? 5.159 19.626 33.831 1.00 15.64 164 THR A CA 1
ATOM 1276 C C . THR A 1 164 ? 6.589 20.085 33.564 1.00 14.82 164 THR A C 1
ATOM 1277 O O . THR A 1 164 ? 7.310 19.467 32.786 1.00 15.20 164 THR A O 1
ATOM 1281 N N . LEU A 1 165 ? 6.974 21.192 34.188 1.00 14.58 165 LEU A N 1
ATOM 1282 C CA . LEU A 1 165 ? 8.335 21.713 34.073 1.00 13.92 165 LEU A CA 1
ATOM 1283 C C . LEU A 1 165 ? 8.858 21.963 35.468 1.00 13.13 165 LEU A C 1
ATOM 1284 O O . LEU A 1 165 ? 8.219 22.669 36.259 1.00 14.82 165 LEU A O 1
ATOM 1289 N N . ALA A 1 166 ? 10.009 21.381 35.776 1.00 13.73 166 ALA A N 1
ATOM 1290 C CA . ALA A 1 166 ? 10.632 21.601 37.062 1.00 13.77 166 ALA A CA 1
ATOM 1291 C C . ALA A 1 166 ? 11.673 22.699 36.898 1.00 13.74 166 ALA A C 1
ATOM 1292 O O . ALA A 1 166 ? 12.478 22.677 35.950 1.00 14.77 166 ALA A O 1
ATOM 1294 N N . ILE A 1 167 ? 11.622 23.676 37.795 1.00 14.67 167 ILE A N 1
ATOM 1295 C CA . ILE A 1 167 ? 12.569 24.784 37.794 1.00 16.22 167 ILE A CA 1
ATOM 1296 C C . ILE A 1 167 ? 13.215 24.898 39.163 1.00 17.25 167 ILE A C 1
ATOM 1297 O O . ILE A 1 167 ? 12.554 24.685 40.190 1.00 18.96 167 ILE A O 1
ATOM 1302 N N . SER A 1 168 ? 14.501 25.222 39.183 1.00 17.40 168 SER A N 1
ATOM 1303 C CA . SER A 1 168 ? 15.212 25.413 40.436 1.00 16.65 168 SER A CA 1
ATOM 1304 C C . SER A 1 168 ? 16.170 26.596 40.333 1.00 16.46 168 SER A C 1
ATOM 1305 O O . SER A 1 168 ? 16.587 26.999 39.235 1.00 14.13 168 SER A O 1
ATOM 1308 N N . HIS A 1 169 ? 16.498 27.176 41.479 1.00 14.21 169 HIS A N 1
ATOM 1309 C CA . HIS A 1 169 ? 17.411 28.307 41.518 1.00 16.58 169 HIS A CA 1
ATOM 1310 C C . HIS A 1 169 ? 17.077 29.435 40.565 1.00 13.38 169 HIS A C 1
ATOM 1311 O O . HIS A 1 169 ? 17.967 29.995 39.902 1.00 14.67 169 HIS A O 1
ATOM 1318 N N . ALA A 1 170 ? 15.808 29.804 40.505 1.00 13.66 170 ALA A N 1
ATOM 1319 C CA . ALA A 1 170 ? 15.401 30.931 39.675 1.00 13.55 170 ALA A CA 1
ATOM 1320 C C . ALA A 1 170 ? 15.785 32.163 40.489 1.00 16.68 170 ALA A C 1
ATOM 1321 O O . ALA A 1 170 ? 15.646 32.161 41.716 1.00 18.05 170 ALA A O 1
ATOM 1323 N N . GLY A 1 171 ? 16.253 33.213 39.823 1.00 16.14 171 GLY A N 1
ATOM 1324 C CA . GLY A 1 171 ? 16.631 34.409 40.547 1.00 16.94 171 GLY A CA 1
ATOM 1325 C C . GLY A 1 171 ? 17.237 35.470 39.649 1.00 15.86 171 GLY A C 1
ATOM 1326 O O . GLY A 1 171 ? 17.439 35.261 38.441 1.00 15.55 171 GLY A O 1
ATOM 1327 N N . VAL A 1 172 ? 17.523 36.614 40.253 1.00 14.51 172 VAL A N 1
ATOM 1328 C CA . VAL A 1 172 ? 18.116 37.733 39.537 1.00 12.97 172 VAL A CA 1
ATOM 1329 C C . VAL A 1 172 ? 19.067 38.463 40.470 1.00 14.48 172 VAL A C 1
ATOM 1330 O O . VAL A 1 172 ? 18.764 38.688 41.656 1.00 16.52 172 VAL A O 1
ATOM 1334 N N . SER A 1 173 ? 20.230 38.810 39.938 1.00 14.15 173 SER A N 1
ATOM 1335 C CA . SER A 1 173 ? 21.250 39.517 40.689 1.00 15.04 173 SER A CA 1
ATOM 1336 C C . SER A 1 173 ? 21.651 40.742 39.912 1.00 15.81 173 SER A C 1
ATOM 1337 O O . SER A 1 173 ? 21.329 40.874 38.732 1.00 14.75 173 SER A O 1
ATOM 1340 N N . VAL A 1 174 ? 22.317 41.665 40.584 1.00 15.23 174 VAL A N 1
ATOM 1341 C CA . VAL A 1 174 ? 22.805 42.855 39.920 1.00 14.11 174 VAL A CA 1
ATOM 1342 C C . VAL A 1 174 ? 24.228 43.082 40.353 1.00 16.15 174 VAL A C 1
ATOM 1343 O O . VAL A 1 174 ? 24.592 42.843 41.508 1.00 16.92 174 VAL A O 1
ATOM 1347 N N . VAL A 1 175 ? 25.058 43.497 39.408 1.00 13.99 175 VAL A N 1
ATOM 1348 C CA . VAL A 1 175 ? 26.440 43.827 39.693 1.00 15.81 175 VAL A CA 1
ATOM 1349 C C . VAL A 1 175 ? 26.619 45.276 39.269 1.00 16.53 175 VAL A C 1
ATOM 1350 O O . VAL A 1 175 ? 26.283 45.664 38.145 1.00 14.48 175 VAL A O 1
ATOM 1354 N N . MET A 1 176 ? 27.093 46.094 40.202 1.00 16.75 176 MET A N 1
ATOM 1355 C CA . MET A 1 176 ? 27.282 47.507 39.947 1.00 17.64 176 MET A CA 1
ATOM 1356 C C . MET A 1 176 ? 28.768 47.806 39.885 1.00 19.24 176 MET A C 1
ATOM 1357 O O . MET A 1 176 ? 29.551 47.342 40.719 1.00 19.78 176 MET A O 1
ATOM 1362 N N . ALA A 1 177 ? 29.158 48.589 38.890 1.00 18.50 177 ALA A N 1
ATOM 1363 C CA . ALA A 1 177 ? 30.555 48.940 38.742 1.00 19.66 177 ALA A CA 1
ATOM 1364 C C . ALA A 1 177 ? 30.877 50.020 39.755 1.00 20.34 177 ALA A C 1
ATOM 1365 O O . ALA A 1 177 ? 29.977 50.644 40.312 1.00 18.46 177 ALA A O 1
ATOM 1367 N N . GLN A 1 178 ? 32.165 50.233 39.975 1.00 21.61 178 GLN A N 1
ATOM 1368 C CA . GLN A 1 178 ? 32.605 51.262 40.905 1.00 23.96 178 GLN A CA 1
ATOM 1369 C C . GLN A 1 178 ? 32.224 52.644 40.373 1.00 27.18 178 GLN A C 1
ATOM 1370 O O . GLN A 1 178 ? 32.556 52.988 39.243 1.00 30.11 178 GLN A O 1
ATOM 1376 N N . LYS A 1 185 ? 32.065 55.854 31.996 1.00 45.42 185 LYS A N 1
ATOM 1377 C CA . LYS A 1 185 ? 31.373 54.597 31.733 1.00 45.31 185 LYS A CA 1
ATOM 1378 C C . LYS A 1 185 ? 32.210 53.694 30.836 1.00 41.23 185 LYS A C 1
ATOM 1379 O O . LYS A 1 185 ? 32.632 54.098 29.754 1.00 43.28 185 LYS A O 1
ATOM 1385 N N . ARG A 1 186 ? 32.443 52.470 31.291 1.00 34.23 186 ARG A N 1
ATOM 1386 C CA . ARG A 1 186 ? 33.230 51.504 30.531 1.00 30.17 186 ARG A CA 1
ATOM 1387 C C . ARG A 1 186 ? 32.375 50.286 30.186 1.00 25.49 186 ARG A C 1
ATOM 1388 O O . ARG A 1 186 ? 31.839 49.630 31.086 1.00 22.96 186 ARG A O 1
ATOM 1396 N N . TRP A 1 187 ? 32.227 49.988 28.893 1.00 21.29 187 TRP A N 1
ATOM 1397 C CA . TRP A 1 187 ? 31.439 48.821 28.479 1.00 17.87 187 TRP A CA 1
ATOM 1398 C C . TRP A 1 187 ? 32.193 47.871 27.560 1.00 18.14 187 TRP A C 1
ATOM 1399 O O . TRP A 1 187 ? 31.589 47.084 26.832 1.00 18.83 187 TRP A O 1
ATOM 1410 N N . SER A 1 188 ? 33.517 47.913 27.587 1.00 17.59 188 SER A N 1
ATOM 1411 C CA . SER A 1 188 ? 34.282 47.023 26.724 1.00 19.07 188 SER A CA 1
ATOM 1412 C C . SER A 1 188 ? 34.137 45.536 27.056 1.00 18.66 188 SER A C 1
ATOM 1413 O O . SER A 1 188 ? 34.075 44.704 26.154 1.00 17.15 188 SER A O 1
ATOM 1416 N N . GLU A 1 189 ? 34.072 45.190 28.338 1.00 17.09 189 GLU A N 1
ATOM 1417 C CA . GLU A 1 189 ? 33.952 43.792 28.715 1.00 17.67 189 GLU A CA 1
ATOM 1418 C C . GLU A 1 189 ? 32.649 43.167 28.207 1.00 15.60 189 GLU A C 1
ATOM 1419 O O . GLU A 1 189 ? 32.624 42.002 27.821 1.00 16.43 189 GLU A O 1
ATOM 1425 N N . TRP A 1 190 ? 31.588 43.965 28.209 1.00 15.25 190 TRP A N 1
ATOM 1426 C CA . TRP A 1 190 ? 30.257 43.537 27.774 1.00 14.94 190 TRP A CA 1
ATOM 1427 C C . TRP A 1 190 ? 30.275 42.920 26.374 1.00 16.20 190 TRP A C 1
ATOM 1428 O O . TRP A 1 190 ? 29.582 41.949 26.104 1.00 17.59 190 TRP A O 1
ATOM 1439 N N . ALA A 1 191 ? 31.109 43.457 25.499 1.00 16.68 191 ALA A N 1
ATOM 1440 C CA . ALA A 1 191 ? 31.168 42.975 24.127 1.00 16.01 191 ALA A CA 1
ATOM 1441 C C . ALA A 1 191 ? 32.212 41.878 23.885 1.00 18.78 191 ALA A C 1
ATOM 1442 O O . ALA A 1 191 ? 32.289 41.306 22.794 1.00 20.93 191 ALA A O 1
ATOM 1444 N N . SER A 1 192 ? 33.003 41.557 24.902 1.00 15.97 192 SER A N 1
ATOM 1445 C CA . SER A 1 192 ? 34.047 40.553 24.733 1.00 16.01 192 SER A CA 1
ATOM 1446 C C . SER A 1 192 ? 33.869 39.371 25.652 1.00 14.51 192 SER A C 1
ATOM 1447 O O . SER A 1 192 ? 32.867 39.260 26.348 1.00 14.13 192 SER A O 1
ATOM 1450 N N . GLY A 1 193 ? 34.851 38.480 25.651 1.00 15.48 193 GLY A N 1
ATOM 1451 C CA . GLY A 1 193 ? 34.769 37.315 26.509 1.00 14.27 193 GLY A CA 1
ATOM 1452 C C . GLY A 1 193 ? 34.814 37.713 27.975 1.00 14.86 193 GLY A C 1
ATOM 1453 O O . GLY A 1 193 ? 34.382 36.943 28.842 1.00 14.12 193 GLY A O 1
ATOM 1454 N N . LYS A 1 194 ? 35.318 38.915 28.265 1.00 13.62 194 LYS A N 1
ATOM 1455 C CA . LYS A 1 194 ? 35.411 39.328 29.660 1.00 13.98 194 LYS A CA 1
ATOM 1456 C C . LYS A 1 194 ? 34.085 39.637 30.299 1.00 14.89 194 LYS A C 1
ATOM 1457 O O . LYS A 1 194 ? 34.029 39.963 31.479 1.00 14.05 194 LYS A O 1
ATOM 1463 N N . VAL A 1 195 ? 33.001 39.558 29.530 1.00 15.30 195 VAL A N 1
ATOM 1464 C CA . VAL A 1 195 ? 31.692 39.811 30.135 1.00 14.48 195 VAL A CA 1
ATOM 1465 C C . VAL A 1 195 ? 31.482 38.776 31.255 1.00 14.42 195 VAL A C 1
ATOM 1466 O O . VAL A 1 195 ? 30.796 39.049 32.259 1.00 14.70 195 VAL A O 1
ATOM 1470 N N . LEU A 1 196 ? 32.100 37.608 31.100 1.00 14.08 196 LEU A N 1
ATOM 1471 C CA . LEU A 1 196 ? 31.976 36.547 32.109 1.00 13.75 196 LEU A CA 1
ATOM 1472 C C . LEU A 1 196 ? 32.646 36.962 33.410 1.00 15.51 196 LEU A C 1
ATOM 1473 O O . LEU A 1 196 ? 32.277 36.501 34.485 1.00 16.09 196 LEU A O 1
ATOM 1478 N N . CYS A 1 197 ? 33.628 37.844 33.307 1.00 15.57 197 CYS A N 1
ATOM 1479 C CA . CYS A 1 197 ? 34.355 38.345 34.467 1.00 16.61 197 CYS A CA 1
ATOM 1480 C C . CYS A 1 197 ? 33.477 39.254 35.317 1.00 17.18 197 CYS A C 1
ATOM 1481 O O . CYS A 1 197 ? 33.798 39.531 36.473 1.00 19.23 197 CYS A O 1
ATOM 1484 N N . LEU A 1 198 ? 32.369 39.733 34.761 1.00 15.16 198 LEU A N 1
ATOM 1485 C CA . LEU A 1 198 ? 31.468 40.599 35.520 1.00 16.41 198 LEU A CA 1
ATOM 1486 C C . LEU A 1 198 ? 30.444 39.793 36.329 1.00 16.23 198 LEU A C 1
ATOM 1487 O O . LEU A 1 198 ? 29.757 40.340 37.204 1.00 19.32 198 LEU A O 1
ATOM 1492 N N . LEU A 1 199 ? 30.370 38.500 36.054 1.00 15.76 199 LEU A N 1
ATOM 1493 C CA . LEU A 1 199 ? 29.358 37.645 36.666 1.00 16.33 199 LEU A CA 1
ATOM 1494 C C . LEU A 1 199 ? 29.910 36.751 37.765 1.00 18.78 199 LEU A C 1
ATOM 1495 O O . LEU A 1 199 ? 30.612 35.784 37.500 1.00 18.47 199 LEU A O 1
ATOM 1500 N N . ASP A 1 200 ? 29.566 37.082 39.002 1.00 25.84 200 ASP A N 1
ATOM 1501 C CA . ASP A 1 200 ? 30.042 36.317 40.145 1.00 32.55 200 ASP A CA 1
ATOM 1502 C C . ASP A 1 200 ? 29.641 34.853 40.051 1.00 30.18 200 ASP A C 1
ATOM 1503 O O . ASP A 1 200 ? 30.383 33.967 40.473 1.00 26.43 200 ASP A O 1
ATOM 1508 N N . GLN A 1 201 ? 28.469 34.598 39.484 1.00 29.79 201 GLN A N 1
ATOM 1509 C CA . GLN A 1 201 ? 27.979 33.236 39.350 1.00 32.67 201 GLN A CA 1
ATOM 1510 C C . GLN A 1 201 ? 28.884 32.379 38.475 1.00 27.29 201 GLN A C 1
ATOM 1511 O O . GLN A 1 201 ? 28.793 31.151 38.497 1.00 27.75 201 GLN A O 1
ATOM 1517 N N . LEU A 1 202 ? 29.778 33.023 37.728 1.00 22.84 202 LEU A N 1
ATOM 1518 C CA . LEU A 1 202 ? 30.690 32.308 36.846 1.00 24.03 202 LEU A CA 1
ATOM 1519 C C . LEU A 1 202 ? 32.174 32.567 37.128 1.00 23.27 202 LEU A C 1
ATOM 1520 O O . LEU A 1 202 ? 33.018 32.468 36.225 1.00 23.02 202 LEU A O 1
ATOM 1525 N N . ASP A 1 203 ? 32.503 32.872 38.377 1.00 25.50 203 ASP A N 1
ATOM 1526 C CA . ASP A 1 203 ? 33.901 33.130 38.726 1.00 29.72 203 ASP A CA 1
ATOM 1527 C C . ASP A 1 203 ? 34.795 31.952 38.366 1.00 27.11 203 ASP A C 1
ATOM 1528 O O . ASP A 1 203 ? 34.449 30.804 38.636 1.00 25.12 203 ASP A O 1
ATOM 1533 N N . GLY A 1 204 ? 35.936 32.246 37.744 1.00 23.45 204 GLY A N 1
ATOM 1534 C CA . GLY A 1 204 ? 36.877 31.205 37.362 1.00 23.36 204 GLY A CA 1
ATOM 1535 C C . GLY A 1 204 ? 36.742 30.657 35.952 1.00 21.74 204 GLY A C 1
ATOM 1536 O O . GLY A 1 204 ? 37.670 30.036 35.424 1.00 23.36 204 GLY A O 1
ATOM 1537 N N . VAL A 1 205 ? 35.598 30.891 35.322 1.00 20.15 205 VAL A N 1
ATOM 1538 C CA . VAL A 1 205 ? 35.399 30.373 33.979 1.00 19.89 205 VAL A CA 1
ATOM 1539 C C . VAL A 1 205 ? 36.302 31.054 32.950 1.00 17.79 205 VAL A C 1
ATOM 1540 O O . VAL A 1 205 ? 36.920 30.386 32.115 1.00 19.01 205 VAL A O 1
ATOM 1544 N N . TYR A 1 206 ? 36.365 32.377 33.002 1.00 16.54 206 TYR A N 1
ATOM 1545 C CA . TYR A 1 206 ? 37.191 33.101 32.048 1.00 18.57 206 TYR A CA 1
ATOM 1546 C C . TYR A 1 206 ? 38.648 32.666 32.188 1.00 17.96 206 TYR A C 1
ATOM 1547 O O . TYR A 1 206 ? 39.298 32.334 31.206 1.00 16.96 206 TYR A O 1
ATOM 1556 N N A ASN A 1 207 ? 39.161 32.646 33.413 0.50 19.13 207 ASN A N 1
ATOM 1557 N N B ASN A 1 207 ? 39.139 32.641 33.423 0.50 20.94 207 ASN A N 1
ATOM 1558 C CA A ASN A 1 207 ? 40.550 32.243 33.603 0.50 18.97 207 ASN A CA 1
ATOM 1559 C CA B ASN A 1 207 ? 40.519 32.248 33.689 0.50 21.81 207 ASN A CA 1
ATOM 1560 C C A ASN A 1 207 ? 40.841 30.877 32.993 0.50 20.22 207 ASN A C 1
ATOM 1561 C C B ASN A 1 207 ? 40.853 30.887 33.069 0.50 22.06 207 ASN A C 1
ATOM 1562 O O A ASN A 1 207 ? 41.851 30.691 32.314 0.50 19.59 207 ASN A O 1
ATOM 1563 O O B ASN A 1 207 ? 41.900 30.725 32.443 0.50 21.30 207 ASN A O 1
ATOM 1572 N N . TYR A 1 208 ? 39.960 29.913 33.239 1.00 18.75 208 TYR A N 1
ATOM 1573 C CA . TYR A 1 208 ? 40.166 28.581 32.700 1.00 18.54 208 TYR A CA 1
ATOM 1574 C C . TYR A 1 208 ? 40.109 28.509 31.171 1.00 18.40 208 TYR A C 1
ATOM 1575 O O . TYR A 1 208 ? 41.005 27.941 30.540 1.00 19.16 208 TYR A O 1
ATOM 1584 N N . LEU A 1 209 ? 39.060 29.086 30.581 1.00 18.21 209 LEU A N 1
ATOM 1585 C CA . LEU A 1 209 ? 38.885 29.049 29.128 1.00 17.10 209 LEU A CA 1
ATOM 1586 C C . LEU A 1 209 ? 39.783 29.963 28.297 1.00 16.15 209 LEU A C 1
ATOM 1587 O O . LEU A 1 209 ? 40.157 29.590 27.191 1.00 17.46 209 LEU A O 1
ATOM 1592 N N . ALA A 1 210 ? 40.089 31.151 28.812 1.00 16.05 210 ALA A N 1
ATOM 1593 C CA . ALA A 1 210 ? 40.948 32.095 28.100 1.00 17.24 210 ALA A CA 1
ATOM 1594 C C . ALA A 1 210 ? 42.403 31.825 28.432 1.00 19.55 210 ALA A C 1
ATOM 1595 O O . ALA A 1 210 ? 43.295 32.309 27.741 1.00 20.01 210 ALA A O 1
ATOM 1597 N N . GLN A 1 211 ? 42.622 31.031 29.481 1.00 20.95 211 GLN A N 1
ATOM 1598 C CA . GLN A 1 211 ? 43.962 30.671 29.952 1.00 23.54 211 GLN A CA 1
ATOM 1599 C C . GLN A 1 211 ? 44.721 31.904 30.427 1.00 24.59 211 GLN A C 1
ATOM 1600 O O . GLN A 1 211 ? 45.954 31.967 30.362 1.00 26.93 211 GLN A O 1
ATOM 1606 N N . GLN A 1 212 ? 43.968 32.877 30.922 1.00 24.76 212 GLN A N 1
ATOM 1607 C CA . GLN A 1 212 ? 44.524 34.126 31.418 1.00 29.65 212 GLN A CA 1
ATOM 1608 C C . GLN A 1 212 ? 43.562 34.796 32.385 1.00 27.02 212 GLN A C 1
ATOM 1609 O O . GLN A 1 212 ? 42.351 34.620 32.281 1.00 23.47 212 GLN A O 1
ATOM 1615 N N . ARG A 1 213 ? 44.109 35.568 33.321 1.00 24.55 213 ARG A N 1
ATOM 1616 C CA . ARG A 1 213 ? 43.326 36.276 34.333 1.00 29.82 213 ARG A CA 1
ATOM 1617 C C . ARG A 1 213 ? 42.416 37.324 33.721 1.00 25.65 213 ARG A C 1
ATOM 1618 O O . ARG A 1 213 ? 42.714 37.862 32.662 1.00 21.38 213 ARG A O 1
ATOM 1626 N N . CYS A 1 214 ? 41.312 37.624 34.400 1.00 22.54 214 CYS A N 1
ATOM 1627 C CA . CYS A 1 214 ? 40.386 38.644 33.919 1.00 22.98 214 CYS A CA 1
ATOM 1628 C C . CYS A 1 214 ? 41.096 39.986 33.810 1.00 24.76 214 CYS A C 1
ATOM 1629 O O . CYS A 1 214 ? 40.855 40.755 32.879 1.00 23.73 214 CYS A O 1
ATOM 1632 N N . ASN A 1 215 ? 41.974 40.258 34.774 1.00 26.57 215 ASN A N 1
ATOM 1633 C CA . ASN A 1 215 ? 42.740 41.498 34.805 1.00 29.93 215 ASN A CA 1
ATOM 1634 C C . ASN A 1 215 ? 41.882 42.696 34.415 1.00 25.33 215 ASN A C 1
ATOM 1635 O O . ASN A 1 215 ? 42.198 43.429 33.476 1.00 23.80 215 ASN A O 1
ATOM 1640 N N . LEU A 1 216 ? 40.792 42.901 35.141 1.00 23.41 216 LEU A N 1
ATOM 1641 C CA . LEU A 1 216 ? 39.891 44.006 34.842 1.00 21.95 216 LEU A CA 1
ATOM 1642 C C . LEU A 1 216 ? 40.413 45.370 35.256 1.00 23.00 216 LEU A C 1
ATOM 1643 O O . LEU A 1 216 ? 41.139 45.503 36.252 1.00 23.00 216 LEU A O 1
ATOM 1648 N N . ASP A 1 217 ? 40.037 46.383 34.484 1.00 24.49 217 ASP A N 1
ATOM 1649 C CA . ASP A 1 217 ? 40.400 47.753 34.795 1.00 26.37 217 ASP A CA 1
ATOM 1650 C C . ASP A 1 217 ? 39.602 48.080 36.051 1.00 26.98 217 ASP A C 1
ATOM 1651 O O . ASP A 1 217 ? 38.658 47.362 36.394 1.00 22.24 217 ASP A O 1
ATOM 1656 N N . ASP A 1 218 ? 39.972 49.159 36.729 1.00 28.41 218 ASP A N 1
ATOM 1657 C CA . ASP A 1 218 ? 39.320 49.552 37.976 1.00 31.74 218 ASP A CA 1
ATOM 1658 C C . ASP A 1 218 ? 37.794 49.572 38.012 1.00 28.24 218 ASP A C 1
ATOM 1659 O O . ASP A 1 218 ? 37.194 49.091 38.975 1.00 24.55 218 ASP A O 1
ATOM 1664 N N . THR A 1 219 ? 37.165 50.117 36.976 1.00 25.96 219 THR A N 1
ATOM 1665 C CA . THR A 1 219 ? 35.704 50.215 36.929 1.00 24.93 219 THR A CA 1
ATOM 1666 C C . THR A 1 219 ? 34.959 48.947 37.344 1.00 22.43 219 THR A C 1
ATOM 1667 O O . THR A 1 219 ? 34.170 48.950 38.300 1.00 21.16 219 THR A O 1
ATOM 1671 N N . TRP A 1 220 ? 35.196 47.858 36.631 1.00 22.09 220 TRP A N 1
ATOM 1672 C CA . TRP A 1 220 ? 34.506 46.629 36.966 1.00 21.26 220 TRP A CA 1
ATOM 1673 C C . TRP A 1 220 ? 35.258 45.783 37.986 1.00 21.64 220 TRP A C 1
ATOM 1674 O O . TRP A 1 220 ? 34.678 44.909 38.633 1.00 21.19 220 TRP A O 1
ATOM 1685 N N . GLU A 1 221 ? 36.550 46.047 38.140 1.00 23.28 221 GLU A N 1
ATOM 1686 C CA . GLU A 1 221 ? 37.349 45.327 39.125 1.00 24.74 221 GLU A CA 1
ATOM 1687 C C . GLU A 1 221 ? 36.742 45.574 40.509 1.00 22.09 221 GLU A C 1
ATOM 1688 O O . GLU A 1 221 ? 36.645 44.662 41.326 1.00 21.22 221 GLU A O 1
ATOM 1694 N N . GLY A 1 222 ? 36.306 46.804 40.756 1.00 20.13 222 GLY A N 1
ATOM 1695 C CA . GLY A 1 222 ? 35.727 47.137 42.050 1.00 20.75 222 GLY A CA 1
ATOM 1696 C C . GLY A 1 222 ? 34.216 47.000 42.112 1.00 17.92 222 GLY A C 1
ATOM 1697 O O . GLY A 1 222 ? 33.542 47.722 42.841 1.00 20.82 222 GLY A O 1
ATOM 1698 N N . LYS A 1 223 ? 33.669 46.063 41.345 1.00 18.91 223 LYS A N 1
ATOM 1699 C CA . LYS A 1 223 ? 32.223 45.869 41.323 1.00 16.91 223 LYS A CA 1
ATOM 1700 C C . LYS A 1 223 ? 31.647 45.340 42.639 1.00 16.29 223 LYS A C 1
ATOM 1701 O O . LYS A 1 223 ? 32.358 44.729 43.437 1.00 18.07 223 LYS A O 1
ATOM 1707 N N . ILE A 1 224 ? 30.359 45.600 42.836 1.00 16.31 224 ILE A N 1
ATOM 1708 C CA . ILE A 1 224 ? 29.619 45.145 44.014 1.00 17.19 224 ILE A CA 1
ATOM 1709 C C . ILE A 1 224 ? 28.438 44.325 43.506 1.00 17.71 224 ILE A C 1
ATOM 1710 O O . ILE A 1 224 ? 27.652 44.791 42.667 1.00 18.35 224 ILE A O 1
ATOM 1715 N N . TYR A 1 225 ? 28.314 43.116 44.046 1.00 16.60 225 TYR A N 1
ATOM 1716 C CA . TYR A 1 225 ? 27.285 42.138 43.669 1.00 16.88 225 TYR A CA 1
ATOM 1717 C C . TYR A 1 225 ? 26.168 41.955 44.696 1.00 18.54 225 TYR A C 1
ATOM 1718 O O . TYR A 1 225 ? 26.424 41.903 45.887 1.00 18.21 225 TYR A O 1
ATOM 1727 N N . ARG A 1 226 ? 24.933 41.820 44.231 1.00 18.30 226 ARG A N 1
ATOM 1728 C CA . ARG A 1 226 ? 23.798 41.614 45.131 1.00 18.93 226 ARG A CA 1
ATOM 1729 C C . ARG A 1 226 ? 22.699 40.796 44.484 1.00 18.17 226 ARG A C 1
ATOM 1730 O O . ARG A 1 226 ? 22.368 41.010 43.318 1.00 16.21 226 ARG A O 1
ATOM 1738 N N . VAL A 1 227 ? 22.134 39.861 45.243 1.00 16.55 227 VAL A N 1
ATOM 1739 C CA . VAL A 1 227 ? 21.009 39.071 44.758 1.00 16.62 227 VAL A CA 1
ATOM 1740 C C . VAL A 1 227 ? 19.779 39.937 45.033 1.00 17.72 227 VAL A C 1
ATOM 1741 O O . VAL A 1 227 ? 19.569 40.406 46.162 1.00 18.08 227 VAL A O 1
ATOM 1745 N N . LEU A 1 228 ? 18.967 40.166 44.011 1.00 16.91 228 LEU A N 1
ATOM 1746 C CA . LEU A 1 228 ? 17.770 40.983 44.182 1.00 17.51 228 LEU A CA 1
ATOM 1747 C C . LEU A 1 228 ? 16.509 40.157 44.469 1.00 18.81 228 LEU A C 1
ATOM 1748 O O . LEU A 1 228 ? 15.615 40.596 45.196 1.00 22.00 228 LEU A O 1
ATOM 1753 N N . ALA A 1 229 ? 16.427 38.965 43.894 1.00 18.98 229 ALA A N 1
ATOM 1754 C CA . ALA A 1 229 ? 15.264 38.109 44.107 1.00 18.26 229 ALA A CA 1
ATOM 1755 C C . ALA A 1 229 ? 15.633 36.663 43.830 1.00 17.39 229 ALA A C 1
ATOM 1756 O O . ALA A 1 229 ? 16.587 36.367 43.098 1.00 18.62 229 ALA A O 1
ATOM 1758 N N . GLY A 1 230 ? 14.876 35.749 44.422 1.00 17.41 230 GLY A N 1
ATOM 1759 C CA . GLY A 1 230 ? 15.144 34.343 44.213 1.00 17.41 230 GLY A CA 1
ATOM 1760 C C . GLY A 1 230 ? 16.483 33.889 44.765 1.00 17.57 230 GLY A C 1
ATOM 1761 O O . GLY A 1 230 ? 17.026 34.486 45.699 1.00 18.62 230 GLY A O 1
ATOM 1762 N N . ASN A 1 231 ? 17.030 32.834 44.178 1.00 17.88 231 ASN A N 1
ATOM 1763 C CA . ASN A 1 231 ? 18.299 32.305 44.633 1.00 19.88 231 ASN A CA 1
ATOM 1764 C C . ASN A 1 231 ? 19.074 31.704 43.472 1.00 19.04 231 ASN A C 1
ATOM 1765 O O . ASN A 1 231 ? 18.996 30.511 43.200 1.00 17.52 231 ASN A O 1
ATOM 1770 N N . PRO A 1 232 ? 19.837 32.545 42.763 1.00 17.31 232 PRO A N 1
ATOM 1771 C CA . PRO A 1 232 ? 20.634 32.089 41.627 1.00 18.94 232 PRO A CA 1
ATOM 1772 C C . PRO A 1 232 ? 21.631 31.014 42.025 1.00 19.90 232 PRO A C 1
ATOM 1773 O O . PRO A 1 232 ? 22.143 30.996 43.150 1.00 20.20 232 PRO A O 1
ATOM 1777 N N . ALA A 1 233 ? 21.915 30.127 41.086 1.00 19.40 233 ALA A N 1
ATOM 1778 C CA . ALA A 1 233 ? 22.856 29.043 41.300 1.00 21.51 233 ALA A CA 1
ATOM 1779 C C . ALA A 1 233 ? 24.278 29.453 40.926 1.00 24.14 233 ALA A C 1
ATOM 1780 O O . ALA A 1 233 ? 24.486 30.312 40.067 1.00 25.60 233 ALA A O 1
ATOM 1782 N N . LYS A 1 234 ? 25.250 28.829 41.581 1.00 27.09 234 LYS A N 1
ATOM 1783 C CA . LYS A 1 234 ? 26.666 29.048 41.306 1.00 29.20 234 LYS A CA 1
ATOM 1784 C C . LYS A 1 234 ? 27.176 27.624 41.146 1.00 30.33 234 LYS A C 1
ATOM 1785 O O . LYS A 1 234 ? 27.530 26.957 42.120 1.00 30.42 234 LYS A O 1
ATOM 1791 N N . HIS A 1 235 ? 27.190 27.160 39.904 1.00 28.26 235 HIS A N 1
ATOM 1792 C CA . HIS A 1 235 ? 27.586 25.798 39.588 1.00 27.29 235 HIS A CA 1
ATOM 1793 C C . HIS A 1 235 ? 29.067 25.469 39.671 1.00 28.01 235 HIS A C 1
ATOM 1794 O O . HIS A 1 235 ? 29.921 26.279 39.307 1.00 27.07 235 HIS A O 1
ATOM 1801 N N . ASP A 1 236 ? 29.364 24.271 40.170 1.00 31.11 236 ASP A N 1
ATOM 1802 C CA . ASP A 1 236 ? 30.742 23.813 40.244 1.00 34.86 236 ASP A CA 1
ATOM 1803 C C . ASP A 1 236 ? 31.081 23.525 38.791 1.00 31.64 236 ASP A C 1
ATOM 1804 O O . ASP A 1 236 ? 30.202 23.160 38.012 1.00 31.62 236 ASP A O 1
ATOM 1809 N N . LEU A 1 237 ? 32.345 23.680 38.423 1.00 30.77 237 LEU A N 1
ATOM 1810 C CA . LEU A 1 237 ? 32.750 23.467 37.042 1.00 28.60 237 LEU A CA 1
ATOM 1811 C C . LEU A 1 237 ? 33.330 22.095 36.712 1.00 28.70 237 LEU A C 1
ATOM 1812 O O . LEU A 1 237 ? 34.047 21.487 37.507 1.00 28.80 237 LEU A O 1
ATOM 1817 N N . ASP A 1 238 ? 32.990 21.619 35.524 1.00 26.42 238 ASP A N 1
ATOM 1818 C CA . ASP A 1 238 ? 33.478 20.365 34.971 1.00 25.69 238 ASP A CA 1
ATOM 1819 C C . ASP A 1 238 ? 33.296 20.628 33.479 1.00 25.70 238 ASP A C 1
ATOM 1820 O O . ASP A 1 238 ? 32.883 19.762 32.697 1.00 22.92 238 ASP A O 1
ATOM 1825 N N . ILE A 1 239 ? 33.636 21.858 33.102 1.00 28.94 239 ILE A N 1
ATOM 1826 C CA . ILE A 1 239 ? 33.468 22.330 31.734 1.00 31.40 239 ILE A CA 1
ATOM 1827 C C . ILE A 1 239 ? 34.515 21.922 30.716 1.00 34.10 239 ILE A C 1
ATOM 1828 O O . ILE A 1 239 ? 35.697 21.783 31.030 1.00 31.98 239 ILE A O 1
ATOM 1833 N N . LYS A 1 240 ? 34.057 21.730 29.483 1.00 38.14 240 LYS A N 1
ATOM 1834 C CA . LYS A 1 240 ? 34.937 21.377 28.380 1.00 43.00 240 LYS A CA 1
ATOM 1835 C C . LYS A 1 240 ? 35.713 22.655 28.040 1.00 41.88 240 LYS A C 1
ATOM 1836 O O . LYS A 1 240 ? 35.142 23.747 28.044 1.00 43.16 240 LYS A O 1
ATOM 1842 N N . PRO A 1 241 ? 37.022 22.533 27.758 1.00 40.56 241 PRO A N 1
ATOM 1843 C CA . PRO A 1 241 ? 37.944 23.628 27.414 1.00 38.48 241 PRO A CA 1
ATOM 1844 C C . PRO A 1 241 ? 37.594 24.479 26.188 1.00 33.19 241 PRO A C 1
ATOM 1845 O O . PRO A 1 241 ? 38.419 25.265 25.724 1.00 33.43 241 PRO A O 1
ATOM 1849 N N . THR A 1 242 ? 36.379 24.329 25.674 1.00 30.21 242 THR A N 1
ATOM 1850 C CA . THR A 1 242 ? 35.930 25.085 24.505 1.00 26.41 242 THR A CA 1
ATOM 1851 C C . THR A 1 242 ? 36.097 26.593 24.719 1.00 22.76 242 THR A C 1
ATOM 1852 O O . THR A 1 242 ? 35.630 27.142 25.718 1.00 21.66 242 THR A O 1
ATOM 1856 N N . VAL A 1 243 ? 36.739 27.281 23.779 1.00 17.59 243 VAL A N 1
ATOM 1857 C CA . VAL A 1 243 ? 36.929 28.705 23.963 1.00 15.43 243 VAL A CA 1
ATOM 1858 C C . VAL A 1 243 ? 35.597 29.449 24.044 1.00 13.03 243 VAL A C 1
ATOM 1859 O O . VAL A 1 243 ? 34.575 29.026 23.472 1.00 14.31 243 VAL A O 1
ATOM 1863 N N . ILE A 1 244 ? 35.609 30.540 24.785 1.00 12.63 244 ILE A N 1
ATOM 1864 C CA . ILE A 1 244 ? 34.418 31.367 24.916 1.00 11.08 244 ILE A CA 1
ATOM 1865 C C . ILE A 1 244 ? 34.101 31.938 23.548 1.00 11.41 244 ILE A C 1
ATOM 1866 O O . ILE A 1 244 ? 34.999 32.398 22.833 1.00 12.94 244 ILE A O 1
ATOM 1871 N N . SER A 1 245 ? 32.835 31.897 23.158 1.00 11.45 245 SER A N 1
ATOM 1872 C CA . SER A 1 245 ? 32.478 32.499 21.879 1.00 11.24 245 SER A CA 1
ATOM 1873 C C . SER A 1 245 ? 31.237 33.341 21.980 1.00 11.06 245 SER A C 1
ATOM 1874 O O . SER A 1 245 ? 30.431 33.173 22.870 1.00 10.04 245 SE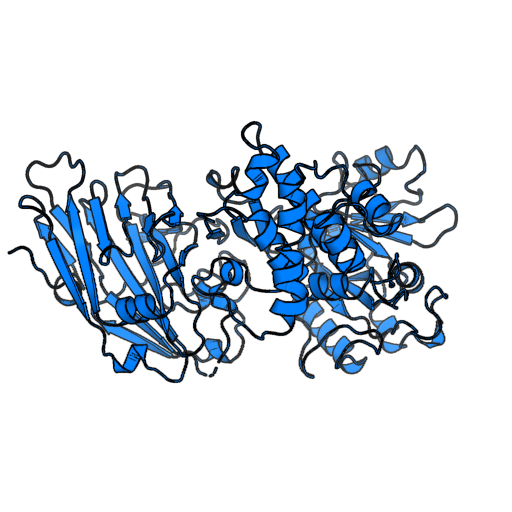R A O 1
ATOM 1877 N N . HIS A 1 246 ? 31.116 34.285 21.052 1.00 12.32 246 HIS A N 1
ATOM 1878 C CA . HIS A 1 246 ? 29.942 35.135 20.919 1.00 11.96 246 HIS A CA 1
ATOM 1879 C C . HIS A 1 246 ? 29.399 34.849 19.511 1.00 12.00 246 HIS A C 1
ATOM 1880 O O . HIS A 1 246 ? 30.122 34.379 18.632 1.00 11.69 246 HIS A O 1
ATOM 1887 N N . ARG A 1 247 ? 28.113 35.101 19.308 1.00 10.62 247 ARG A N 1
ATOM 1888 C CA . ARG A 1 247 ? 27.511 34.986 17.970 1.00 9.67 247 ARG A CA 1
ATOM 1889 C C . ARG A 1 247 ? 26.539 36.145 17.828 1.00 9.53 247 ARG A C 1
ATOM 1890 O O . ARG A 1 247 ? 25.773 36.458 18.761 1.00 9.90 247 ARG A O 1
ATOM 1898 N N . LEU A 1 248 ? 26.611 36.830 16.676 1.00 9.77 248 LEU A N 1
ATOM 1899 C CA . LEU A 1 248 ? 25.755 37.976 16.404 1.00 10.51 248 LEU A CA 1
ATOM 1900 C C . LEU A 1 248 ? 25.136 37.792 15.024 1.00 10.85 248 LEU A C 1
ATOM 1901 O O . LEU A 1 248 ? 25.829 37.644 14.023 1.00 10.15 248 LEU A O 1
ATOM 1906 N N . HIS A 1 249 ? 23.813 37.778 15.006 1.00 11.12 249 HIS A N 1
ATOM 1907 C CA . HIS A 1 249 ? 23.027 37.629 13.791 1.00 11.15 249 HIS A CA 1
ATOM 1908 C C . HIS A 1 249 ? 22.626 39.022 13.321 1.00 10.84 249 HIS A C 1
ATOM 1909 O O . HIS A 1 249 ? 22.236 39.852 14.143 1.00 11.19 249 HIS A O 1
ATOM 1916 N N . PHE A 1 250 ? 22.763 39.274 12.014 1.00 12.60 250 PHE A N 1
ATOM 1917 C CA . PHE A 1 250 ? 22.397 40.546 11.376 1.00 15.33 250 PHE A CA 1
ATOM 1918 C C . PHE A 1 250 ? 21.118 40.278 10.563 1.00 15.39 250 PHE A C 1
ATOM 1919 O O . PHE A 1 250 ? 21.180 39.864 9.417 1.00 15.36 250 PHE A O 1
ATOM 1927 N N . PRO A 1 251 ? 19.943 40.529 11.154 1.00 14.32 251 PRO A N 1
ATOM 1928 C CA . PRO A 1 251 ? 18.684 40.279 10.444 1.00 14.28 251 PRO A CA 1
ATOM 1929 C C . PRO A 1 251 ? 18.511 40.982 9.099 1.00 16.19 251 PRO A C 1
ATOM 1930 O O . PRO A 1 251 ? 17.860 40.436 8.210 1.00 19.08 251 PRO A O 1
ATOM 1934 N N . GLU A 1 252 ? 19.093 42.164 8.964 1.00 19.29 252 GLU A N 1
ATOM 1935 C CA . GLU A 1 252 ? 19.004 42.917 7.712 1.00 24.36 252 GLU A CA 1
ATOM 1936 C C . GLU A 1 252 ? 20.283 42.783 6.889 1.00 22.44 252 GLU A C 1
ATOM 1937 O O . GLU A 1 252 ? 20.493 43.518 5.919 1.00 23.26 252 GLU A O 1
ATOM 1943 N N . GLY A 1 253 ? 21.130 41.829 7.262 1.00 18.55 253 GLY A N 1
ATOM 1944 C CA . GLY A 1 253 ? 22.380 41.623 6.549 1.00 17.39 253 GLY A CA 1
ATOM 1945 C C . GLY A 1 253 ? 23.416 42.684 6.881 1.00 14.19 253 GLY A C 1
ATOM 1946 O O . GLY A 1 253 ? 23.248 43.439 7.833 1.00 15.04 253 GLY A O 1
ATOM 1947 N N . GLY A 1 254 ? 24.495 42.733 6.098 1.00 15.42 254 GLY A N 1
ATOM 1948 C CA . GLY A 1 254 ? 25.530 43.731 6.329 1.00 14.80 254 GLY A CA 1
ATOM 1949 C C . GLY A 1 254 ? 26.560 43.333 7.377 1.00 14.92 254 GLY A C 1
ATOM 1950 O O . GLY A 1 254 ? 27.244 44.193 7.932 1.00 15.15 254 GLY A O 1
ATOM 1951 N N . SER A 1 255 ? 26.678 42.039 7.640 1.00 12.55 255 SER A N 1
ATOM 1952 C CA . SER A 1 255 ? 27.641 41.607 8.655 1.00 11.93 255 SER A CA 1
ATOM 1953 C C . SER A 1 255 ? 29.109 41.850 8.271 1.00 12.91 255 SER A C 1
ATOM 1954 O O . SER A 1 255 ? 29.890 42.331 9.098 1.00 13.13 255 SER A O 1
ATOM 1957 N N . LEU A 1 256 ? 29.496 41.522 7.040 1.00 14.27 256 LEU A N 1
ATOM 1958 C CA . LEU A 1 256 ? 30.876 41.729 6.627 1.00 13.78 256 LEU A CA 1
ATOM 1959 C C . LEU A 1 256 ? 31.247 43.208 6.717 1.00 14.28 256 LEU A C 1
ATOM 1960 O O . LEU A 1 256 ? 32.360 43.556 7.136 1.00 14.08 256 LEU A O 1
ATOM 1965 N N . ALA A 1 257 ? 30.335 44.085 6.323 1.00 14.24 257 ALA A N 1
ATOM 1966 C CA . ALA A 1 257 ? 30.600 45.510 6.413 1.00 13.93 257 ALA A CA 1
ATOM 1967 C C . ALA A 1 257 ? 30.769 45.961 7.866 1.00 14.10 257 ALA A C 1
ATOM 1968 O O . ALA A 1 257 ? 31.631 46.782 8.190 1.00 14.24 257 ALA A O 1
ATOM 1970 N N . ALA A 1 258 ? 29.949 45.418 8.757 1.00 12.82 258 ALA A N 1
ATOM 1971 C CA . ALA A 1 258 ? 30.027 45.791 10.174 1.00 12.81 258 ALA A CA 1
ATOM 1972 C C . ALA A 1 258 ? 31.310 45.251 10.817 1.00 11.02 258 ALA A C 1
ATOM 1973 O O . ALA A 1 258 ? 31.963 45.946 11.597 1.00 12.67 258 ALA A O 1
ATOM 1975 N N . LEU A 1 259 ? 31.644 44.015 10.474 1.00 12.14 259 LEU A N 1
ATOM 1976 C CA . LEU A 1 259 ? 32.853 43.388 11.002 1.00 11.69 259 LEU A CA 1
ATOM 1977 C C . LEU A 1 259 ? 34.064 44.204 10.542 1.00 12.12 259 LEU A C 1
ATOM 1978 O O . LEU A 1 259 ? 34.962 44.495 11.329 1.00 12.17 259 LEU A O 1
ATOM 1983 N N . THR A 1 260 ? 34.092 44.573 9.268 1.00 12.59 260 THR A N 1
ATOM 1984 C CA . THR A 1 260 ? 35.216 45.348 8.771 1.00 12.81 260 THR A CA 1
ATOM 1985 C C . THR A 1 260 ? 35.324 46.710 9.471 1.00 12.39 260 THR A C 1
ATOM 1986 O O . THR A 1 260 ? 36.430 47.137 9.863 1.00 13.34 260 THR A O 1
ATOM 1990 N N . ALA A 1 261 ? 34.205 47.403 9.644 1.00 11.45 261 ALA A N 1
ATOM 1991 C CA . ALA A 1 261 ? 34.228 48.691 10.315 1.00 13.51 261 ALA A CA 1
ATOM 1992 C C . ALA A 1 261 ? 34.716 48.544 11.751 1.00 12.92 261 ALA A C 1
ATOM 1993 O O . ALA A 1 261 ? 35.520 49.355 12.232 1.00 13.93 261 ALA A O 1
ATOM 1995 N N . HIS A 1 262 ? 34.241 47.509 12.438 1.00 13.79 262 HIS A N 1
ATOM 1996 C CA . HIS A 1 262 ? 34.635 47.279 13.822 1.00 14.53 262 HIS A CA 1
ATOM 1997 C C . HIS A 1 262 ? 36.140 46.998 13.935 1.00 12.74 262 HIS A C 1
ATOM 1998 O O . HIS A 1 262 ? 36.799 47.551 14.823 1.00 13.03 262 HIS A O 1
ATOM 2005 N N . GLN A 1 263 ? 36.666 46.173 13.031 1.00 12.42 263 GLN A N 1
ATOM 2006 C CA . GLN A 1 263 ? 38.098 45.831 13.058 1.00 11.11 263 GLN A CA 1
ATOM 2007 C C . GLN A 1 263 ? 39.010 46.936 12.549 1.00 13.24 263 GLN A C 1
ATOM 2008 O O . GLN A 1 263 ? 40.111 47.124 13.079 1.00 13.96 263 GLN A O 1
ATOM 2014 N N . ALA A 1 264 ? 38.558 47.675 11.545 1.00 12.77 264 ALA A N 1
ATOM 2015 C CA . ALA A 1 264 ? 39.379 48.745 10.997 1.00 14.09 264 ALA A CA 1
ATOM 2016 C C . ALA A 1 264 ? 39.405 49.954 11.914 1.00 17.45 264 ALA A C 1
ATOM 2017 O O . ALA A 1 264 ? 40.452 50.590 12.070 1.00 18.76 264 ALA A O 1
ATOM 2019 N N . CYS A 1 265 ? 38.283 50.227 12.573 1.00 17.97 265 CYS A N 1
ATOM 2020 C CA . CYS A 1 265 ? 38.167 51.416 13.413 1.00 19.35 265 CYS A CA 1
ATOM 2021 C C . CYS A 1 265 ? 38.287 51.236 14.921 1.00 19.61 265 CYS A C 1
ATOM 2022 O O . CYS A 1 265 ? 38.419 52.222 15.656 1.00 23.09 265 CYS A O 1
ATOM 2025 N N . HIS A 1 266 ? 38.272 49.993 15.380 1.00 16.46 266 HIS A N 1
ATOM 2026 C CA . HIS A 1 266 ? 38.280 49.708 16.808 1.00 17.11 266 HIS A CA 1
ATOM 2027 C C . HIS A 1 266 ? 37.002 50.288 17.435 1.00 17.38 266 HIS A C 1
ATOM 2028 O O . HIS A 1 266 ? 37.036 51.200 18.273 1.00 19.80 266 HIS A O 1
ATOM 2035 N N . LEU A 1 267 ? 35.868 49.751 16.998 1.00 15.95 267 LEU A N 1
ATOM 2036 C CA . LEU A 1 267 ? 34.545 50.143 17.493 1.00 16.48 267 LEU A CA 1
ATOM 2037 C C . LEU A 1 267 ? 33.819 48.813 17.721 1.00 15.12 267 LEU A C 1
ATOM 2038 O O . LEU A 1 267 ? 33.978 47.895 16.941 1.00 15.55 267 LEU A O 1
ATOM 2043 N N . PRO A 1 268 ? 33.016 48.696 18.795 1.00 15.50 268 PRO A N 1
ATOM 2044 C CA . PRO A 1 268 ? 32.312 47.432 19.049 1.00 16.85 268 PRO A CA 1
ATOM 2045 C C . PRO A 1 268 ? 31.444 46.991 17.874 1.00 14.67 268 PRO A C 1
ATOM 2046 O O . PRO A 1 268 ? 30.748 47.808 17.264 1.00 15.31 268 PRO A O 1
ATOM 2050 N N . LEU A 1 269 ? 31.486 45.702 17.570 1.00 14.64 269 LEU A N 1
ATOM 2051 C CA . LEU A 1 269 ? 30.699 45.156 16.495 1.00 15.45 269 LEU A CA 1
ATOM 2052 C C . LEU A 1 269 ? 29.215 45.461 16.698 1.00 15.49 269 LEU A C 1
ATOM 2053 O O . LEU A 1 269 ? 28.522 45.883 15.765 1.00 14.36 269 LEU A O 1
ATOM 2058 N N . GLU A 1 270 ? 28.727 45.290 17.926 1.00 16.74 270 GLU A N 1
ATOM 2059 C CA . GLU A 1 270 ? 27.313 45.510 18.214 1.00 15.64 270 GLU A CA 1
ATOM 2060 C C . GLU A 1 270 ? 26.838 46.971 18.091 1.00 17.26 270 GLU A C 1
ATOM 2061 O O . GLU A 1 270 ? 25.641 47.253 18.169 1.00 16.51 270 GLU A O 1
ATOM 2067 N N . THR A 1 271 ? 27.760 47.902 17.882 1.00 16.99 271 THR A N 1
ATOM 2068 C CA . THR A 1 271 ? 27.381 49.290 17.691 1.00 19.58 271 THR A CA 1
ATOM 2069 C C . THR A 1 271 ? 26.656 49.373 16.345 1.00 17.56 271 THR A C 1
ATOM 2070 O O . THR A 1 271 ? 25.747 50.188 16.149 1.00 17.44 271 THR A O 1
ATOM 2074 N N . PHE A 1 272 ? 27.031 48.488 15.434 1.00 16.11 272 PHE A N 1
ATOM 2075 C CA . PHE A 1 272 ? 26.432 48.480 14.099 1.00 16.47 272 PHE A CA 1
ATOM 2076 C C . PHE A 1 272 ? 25.098 47.757 13.965 1.00 16.86 272 PHE A C 1
ATOM 2077 O O . PHE A 1 272 ? 24.473 47.790 12.901 1.00 17.74 272 PHE A O 1
ATOM 2085 N N . THR A 1 273 ? 24.665 47.098 15.037 1.00 14.48 273 THR A N 1
ATOM 2086 C CA . THR A 1 273 ? 23.383 46.401 15.045 1.00 15.40 273 THR A CA 1
ATOM 2087 C C . THR A 1 273 ? 22.401 47.164 15.927 1.00 14.30 273 THR A C 1
ATOM 2088 O O . THR A 1 273 ? 21.272 46.700 16.159 1.00 14.79 273 THR A O 1
ATOM 2092 N N . ARG A 1 274 ? 22.806 48.333 16.418 1.00 15.04 274 ARG A N 1
ATOM 2093 C CA . ARG A 1 274 ? 21.934 49.131 17.271 1.00 15.01 274 ARG A CA 1
ATOM 2094 C C . ARG A 1 274 ? 20.608 49.533 16.621 1.00 17.23 274 ARG A C 1
ATOM 2095 O O . ARG A 1 274 ? 20.537 49.814 15.416 1.00 19.02 274 ARG A O 1
ATOM 2103 N N . HIS A 1 275 ? 19.565 49.576 17.446 1.00 16.92 275 HIS A N 1
ATOM 2104 C CA . HIS A 1 275 ? 18.228 49.980 17.005 1.00 18.65 275 HIS A CA 1
ATOM 2105 C C . HIS A 1 275 ? 18.288 51.433 16.525 1.00 20.99 275 HIS A C 1
ATOM 2106 O O . HIS A 1 275 ? 17.643 51.807 15.542 1.00 20.64 275 HIS A O 1
ATOM 2113 N N . ARG A 1 276 ? 19.062 52.251 17.224 1.00 22.71 276 ARG A N 1
ATOM 2114 C CA . ARG A 1 276 ? 19.203 53.650 16.839 1.00 27.38 276 ARG A CA 1
ATOM 2115 C C . ARG A 1 276 ? 20.677 53.993 16.753 1.00 26.17 276 ARG A C 1
ATOM 2116 O O . ARG A 1 276 ? 21.435 53.700 17.674 1.00 23.24 276 ARG A O 1
ATOM 2124 N N . GLN A 1 277 ? 21.073 54.575 15.622 1.00 29.49 277 GLN A N 1
ATOM 2125 C CA . GLN A 1 277 ? 22.463 54.954 15.374 1.00 36.62 277 GLN A CA 1
ATOM 2126 C C . GLN A 1 277 ? 22.923 56.123 16.227 1.00 36.42 277 GLN A C 1
ATOM 2127 O O . GLN A 1 277 ? 22.285 57.174 16.243 1.00 34.33 277 GLN A O 1
ATOM 2133 N N . PRO A 1 278 ? 24.043 55.958 16.946 1.00 37.33 278 PRO A N 1
ATOM 2134 C CA . PRO A 1 278 ? 24.550 57.054 17.781 1.00 40.81 278 PRO A CA 1
ATOM 2135 C C . PRO A 1 278 ? 25.004 58.171 16.836 1.00 45.78 278 PRO A C 1
ATOM 2136 O O . PRO A 1 278 ? 25.433 57.892 15.717 1.00 44.41 278 PRO A O 1
ATOM 2140 N N . ARG A 1 279 ? 24.918 59.422 17.276 1.00 54.90 279 ARG A N 1
ATOM 2141 C CA . ARG A 1 279 ? 25.325 60.541 16.428 1.00 61.49 279 ARG A CA 1
ATOM 2142 C C . ARG A 1 279 ? 26.396 61.410 17.081 1.00 57.95 279 ARG A C 1
ATOM 2143 O O . ARG A 1 279 ? 26.478 61.496 18.308 1.00 58.69 279 ARG A O 1
ATOM 2151 N N . GLY A 1 280 ? 27.216 62.048 16.247 1.00 51.36 280 GLY A N 1
ATOM 2152 C CA . GLY A 1 280 ? 28.259 62.928 16.750 1.00 44.50 280 GLY A CA 1
ATOM 2153 C C . GLY A 1 280 ? 29.619 62.306 17.005 1.00 40.63 280 GLY A C 1
ATOM 2154 O O . GLY A 1 280 ? 30.644 62.964 16.806 1.00 41.14 280 GLY A O 1
ATOM 2155 N N . ALA A 1 281 ? 29.630 61.053 17.452 1.00 38.03 281 ALA A N 1
ATOM 2156 C CA . ALA A 1 281 ? 30.869 60.333 17.747 1.00 37.40 281 ALA A CA 1
ATOM 2157 C C . ALA A 1 281 ? 31.917 60.487 16.642 1.00 36.32 281 ALA A C 1
ATOM 2158 O O . ALA A 1 281 ? 31.719 60.041 15.515 1.00 35.64 281 ALA A O 1
ATOM 2160 N N . GLU A 1 282 ? 33.037 61.112 16.984 1.00 39.35 282 GLU A N 1
ATOM 2161 C CA . GLU A 1 282 ? 34.128 61.347 16.046 1.00 42.12 282 GLU A CA 1
ATOM 2162 C C . GLU A 1 282 ? 34.552 60.113 15.240 1.00 35.77 282 GLU A C 1
ATOM 2163 O O . GLU A 1 282 ? 34.455 60.098 14.010 1.00 31.25 282 GLU A O 1
ATOM 2169 N N . GLN A 1 283 ? 35.024 59.080 15.933 1.00 31.66 283 GLN A N 1
ATOM 2170 C CA . GLN A 1 283 ? 35.482 57.866 15.262 1.00 27.57 283 GLN A CA 1
ATOM 2171 C C . GLN A 1 283 ? 34.368 57.162 14.486 1.00 25.85 283 GLN A C 1
ATOM 2172 O O . GLN A 1 283 ? 34.621 56.485 13.493 1.00 21.96 283 GLN A O 1
ATOM 2178 N N . LEU A 1 284 ? 33.131 57.322 14.937 1.00 27.36 284 LEU A N 1
ATOM 2179 C CA . LEU A 1 284 ? 32.005 56.708 14.250 1.00 27.39 284 LEU A CA 1
ATOM 2180 C C . LEU A 1 284 ? 31.732 57.435 12.933 1.00 26.62 284 LEU A C 1
ATOM 2181 O O . LEU A 1 284 ? 31.567 56.809 11.887 1.00 24.44 284 LEU A O 1
ATOM 2186 N N . GLU A 1 285 ? 31.707 58.762 12.992 1.00 26.17 285 GLU A N 1
ATOM 2187 C CA . GLU A 1 285 ? 31.437 59.576 11.815 1.00 27.25 285 GLU A CA 1
ATOM 2188 C C . GLU A 1 285 ? 32.574 59.600 10.800 1.00 27.94 285 GLU A C 1
ATOM 2189 O O . GLU A 1 285 ? 32.335 59.688 9.596 1.00 28.14 285 GLU A O 1
ATOM 2195 N N . GLN A 1 286 ? 33.809 59.532 11.279 1.00 29.20 286 GLN A N 1
ATOM 2196 C CA . GLN A 1 286 ? 34.952 59.593 10.381 1.00 33.25 286 GLN A CA 1
ATOM 2197 C C . GLN A 1 286 ? 35.466 58.246 9.913 1.00 28.32 286 GLN A C 1
ATOM 2198 O O . GLN A 1 286 ? 36.008 58.144 8.815 1.00 23.94 286 GLN A O 1
ATOM 2204 N N . CYS A 1 287 ? 35.297 57.214 10.733 1.00 24.20 287 CYS A N 1
ATOM 2205 C CA . CYS A 1 287 ? 35.787 55.896 10.360 1.00 20.10 287 CYS A CA 1
ATOM 2206 C C . CYS A 1 287 ? 34.694 54.837 10.259 1.00 17.46 287 CYS A C 1
ATOM 2207 O O . CYS A 1 287 ? 34.523 54.229 9.212 1.00 16.27 287 CYS A O 1
ATOM 2210 N N . GLY A 1 288 ? 33.980 54.616 11.364 1.00 16.67 288 GLY A N 1
ATOM 2211 C CA . GLY A 1 288 ? 32.938 53.596 11.422 1.00 17.02 288 GLY A CA 1
ATOM 2212 C C . GLY A 1 288 ? 31.923 53.537 10.298 1.00 18.16 288 GLY A C 1
ATOM 2213 O O . GLY A 1 288 ? 31.890 52.579 9.531 1.00 17.01 288 GLY A O 1
ATOM 2214 N N . TYR A 1 289 ? 31.090 54.566 10.196 1.00 20.22 289 TYR A N 1
ATOM 2215 C CA . TYR A 1 289 ? 30.074 54.585 9.151 1.00 21.71 289 TYR A CA 1
ATOM 2216 C C . TYR A 1 289 ? 30.694 54.643 7.750 1.00 20.63 289 TYR A C 1
ATOM 2217 O O . TYR A 1 289 ? 30.219 53.971 6.842 1.00 20.71 289 TYR A O 1
ATOM 2226 N N . PRO A 1 290 ? 31.757 55.454 7.551 1.00 21.62 290 PRO A N 1
ATOM 2227 C CA . PRO A 1 290 ? 32.351 55.491 6.211 1.00 21.80 290 PRO A CA 1
ATOM 2228 C C . PRO A 1 290 ? 32.854 54.113 5.761 1.00 21.89 290 PRO A C 1
ATOM 2229 O O . PRO A 1 290 ? 32.638 53.712 4.620 1.00 23.17 290 PRO A O 1
ATOM 2233 N N . VAL A 1 291 ? 33.509 53.383 6.664 1.00 19.31 291 VAL A N 1
ATOM 2234 C CA . VAL A 1 291 ? 34.015 52.061 6.311 1.00 17.87 291 VAL A CA 1
ATOM 2235 C C . VAL A 1 291 ? 32.877 51.071 6.062 1.00 18.50 291 VAL A C 1
ATOM 2236 O O . VAL A 1 291 ? 32.944 50.265 5.132 1.00 17.95 291 VAL A O 1
ATOM 2240 N N . GLN A 1 292 ? 31.849 51.126 6.910 1.00 19.04 292 GLN A N 1
ATOM 2241 C CA . GLN A 1 292 ? 30.689 50.256 6.769 1.00 20.81 292 GLN A CA 1
ATOM 2242 C C . GLN A 1 292 ? 30.067 50.492 5.388 1.00 23.22 292 GLN A C 1
ATOM 2243 O O . GLN A 1 292 ? 29.817 49.544 4.637 1.00 21.42 292 GLN A O 1
ATOM 2249 N N A ARG A 1 293 ? 29.844 51.762 5.061 0.50 25.54 293 ARG A N 1
ATOM 2250 N N B ARG A 1 293 ? 29.838 51.760 5.053 0.50 24.72 293 ARG A N 1
ATOM 2251 C CA A ARG A 1 293 ? 29.246 52.143 3.786 0.50 28.41 293 ARG A CA 1
ATOM 2252 C CA B ARG A 1 293 ? 29.232 52.109 3.771 0.50 26.86 293 ARG A CA 1
ATOM 2253 C C A ARG A 1 293 ? 30.086 51.709 2.591 0.50 26.35 293 ARG A C 1
ATOM 2254 C C B ARG A 1 293 ? 30.089 51.676 2.589 0.50 25.71 293 ARG A C 1
ATOM 2255 O O A ARG A 1 293 ? 29.556 51.251 1.581 0.50 26.38 293 ARG A O 1
ATOM 2256 O O B ARG A 1 293 ? 29.575 51.191 1.582 0.50 26.42 293 ARG A O 1
ATOM 2271 N N . LEU A 1 294 ? 31.399 51.844 2.715 1.00 24.52 294 LEU A N 1
ATOM 2272 C CA . LEU A 1 294 ? 32.298 51.468 1.639 1.00 21.75 294 LEU A CA 1
ATOM 2273 C C . LEU A 1 294 ? 32.197 49.988 1.311 1.00 22.34 294 LEU A C 1
ATOM 2274 O O . LEU A 1 294 ? 32.087 49.604 0.148 1.00 20.91 294 LEU A O 1
ATOM 2279 N N . VAL A 1 295 ? 32.229 49.139 2.336 1.00 20.04 295 VAL A N 1
ATOM 2280 C CA . VAL A 1 295 ? 32.126 47.714 2.089 1.00 17.25 295 VAL A CA 1
ATOM 2281 C C . VAL A 1 295 ? 30.756 47.395 1.493 1.00 17.78 295 VAL A C 1
ATOM 2282 O O . VAL A 1 295 ? 30.663 46.566 0.602 1.00 18.68 295 VAL A O 1
ATOM 2286 N N . ALA A 1 296 ? 29.710 48.059 1.980 1.00 19.94 296 ALA A N 1
ATOM 2287 C CA . ALA A 1 296 ? 28.355 47.828 1.459 1.00 20.66 296 ALA A CA 1
ATOM 2288 C C . ALA A 1 296 ? 28.309 48.186 -0.026 1.00 21.72 296 ALA A C 1
ATOM 2289 O O . ALA A 1 296 ? 27.797 47.418 -0.842 1.00 22.58 296 ALA A O 1
ATOM 2291 N N . LEU A 1 297 ? 28.855 49.349 -0.367 1.00 21.98 297 LEU A N 1
ATOM 2292 C CA . LEU A 1 297 ? 28.882 49.800 -1.758 1.00 24.10 297 LEU A CA 1
ATOM 2293 C C . LEU A 1 297 ? 29.602 48.789 -2.640 1.00 22.74 297 LEU A C 1
ATOM 2294 O O . LEU A 1 297 ? 29.156 48.476 -3.744 1.00 25.99 297 LEU A O 1
ATOM 2299 N N . TYR A 1 298 ? 30.716 48.256 -2.150 1.00 21.58 298 TYR A N 1
ATOM 2300 C CA . TYR A 1 298 ? 31.477 47.292 -2.928 1.00 19.68 298 TYR A CA 1
ATOM 2301 C C . TYR A 1 298 ? 30.632 46.050 -3.187 1.00 22.89 298 TYR A C 1
ATOM 2302 O O . TYR A 1 298 ? 30.595 45.507 -4.307 1.00 23.46 298 TYR A O 1
ATOM 2311 N N . LEU A 1 299 ? 29.950 45.596 -2.143 1.00 22.11 299 LEU A N 1
ATOM 2312 C CA . LEU A 1 299 ? 29.085 44.427 -2.252 1.00 23.91 299 LEU A CA 1
ATOM 2313 C C . LEU A 1 299 ? 27.894 44.704 -3.178 1.00 23.56 299 LEU A C 1
ATOM 2314 O O . LEU A 1 299 ? 27.508 43.842 -3.958 1.00 25.47 299 LEU A O 1
ATOM 2319 N N . ALA A 1 300 ? 27.339 45.908 -3.094 1.00 24.47 300 ALA A N 1
ATOM 2320 C CA . ALA A 1 300 ? 26.187 46.286 -3.921 1.00 25.49 300 ALA A CA 1
ATOM 2321 C C . ALA A 1 300 ? 26.579 46.484 -5.381 1.00 27.99 300 ALA A C 1
ATOM 2322 O O . ALA A 1 300 ? 25.728 46.412 -6.279 1.00 27.93 300 ALA A O 1
ATOM 2324 N N . ALA A 1 301 ? 27.860 46.744 -5.618 1.00 29.79 301 ALA A N 1
ATOM 2325 C CA . ALA A 1 301 ? 28.351 46.940 -6.978 1.00 31.21 301 ALA A CA 1
ATOM 2326 C C . ALA A 1 301 ? 28.513 45.589 -7.659 1.00 31.53 301 ALA A C 1
ATOM 2327 O O . ALA A 1 301 ? 28.842 45.525 -8.839 1.00 32.04 301 ALA A O 1
ATOM 2329 N N . ARG A 1 302 ? 28.294 44.517 -6.902 1.00 35.92 302 ARG A N 1
ATOM 2330 C CA . ARG A 1 302 ? 28.385 43.156 -7.420 1.00 41.21 302 ARG A CA 1
ATOM 2331 C C . ARG A 1 302 ? 29.798 42.774 -7.877 1.00 36.33 302 ARG A C 1
ATOM 2332 O O . ARG A 1 302 ? 29.966 42.010 -8.831 1.00 35.59 302 ARG A O 1
ATOM 2340 N N . LEU A 1 303 ? 30.809 43.298 -7.189 1.00 29.26 303 LEU A N 1
ATOM 2341 C CA . LEU A 1 303 ? 32.205 43.024 -7.524 1.00 27.00 303 LEU A CA 1
ATOM 2342 C C . LEU A 1 303 ? 32.828 41.912 -6.690 1.00 25.93 303 LEU A C 1
ATOM 2343 O O . LEU A 1 303 ? 32.618 41.857 -5.479 1.00 26.09 303 LEU A O 1
ATOM 2348 N N . SER A 1 304 ? 33.600 41.040 -7.328 1.00 23.82 304 SER A N 1
ATOM 2349 C CA . SER A 1 304 ? 34.273 39.969 -6.608 1.00 23.18 304 SER A CA 1
ATOM 2350 C C . SER A 1 304 ? 35.461 40.564 -5.854 1.00 22.68 304 SER A C 1
ATOM 2351 O O . SER A 1 304 ? 36.159 41.455 -6.358 1.00 22.43 304 SER A O 1
ATOM 2354 N N . TRP A 1 305 ? 35.704 40.056 -4.653 1.00 19.28 305 TRP A N 1
ATOM 2355 C CA . TRP A 1 305 ? 36.790 40.565 -3.831 1.00 17.49 305 TRP A CA 1
ATOM 2356 C C . TRP A 1 305 ? 38.202 40.401 -4.396 1.00 20.40 305 TRP A C 1
ATOM 2357 O O . TRP A 1 305 ? 39.104 41.156 -4.015 1.00 19.49 305 TRP A O 1
ATOM 2368 N N . ASN A 1 306 ? 38.412 39.460 -5.317 1.00 21.50 306 ASN A N 1
ATOM 2369 C CA . ASN A 1 306 ? 39.757 39.272 -5.862 1.00 22.57 306 ASN A CA 1
ATOM 2370 C C . ASN A 1 306 ? 40.195 40.401 -6.794 1.00 22.51 306 ASN A C 1
ATOM 2371 O O . ASN A 1 306 ? 41.341 40.425 -7.241 1.00 21.88 306 ASN A O 1
ATOM 2376 N N . GLN A 1 307 ? 39.299 41.347 -7.048 1.00 21.11 307 GLN A N 1
ATOM 2377 C CA . GLN A 1 307 ? 39.618 42.473 -7.923 1.00 20.04 307 GLN A CA 1
ATOM 2378 C C . GLN A 1 307 ? 39.757 43.792 -7.170 1.00 20.80 307 GLN A C 1
ATOM 2379 O O . GLN A 1 307 ? 39.829 44.857 -7.778 1.00 19.46 307 GLN A O 1
ATOM 2385 N N A VAL A 1 308 ? 39.815 43.723 -5.844 0.50 18.99 308 VAL A N 1
ATOM 2386 N N B VAL A 1 308 ? 39.808 43.726 -5.845 0.50 19.30 308 VAL A N 1
ATOM 2387 C CA A VAL A 1 308 ? 39.931 44.933 -5.041 0.50 17.80 308 VAL A CA 1
ATOM 2388 C CA B VAL A 1 308 ? 39.896 44.946 -5.059 0.50 18.72 308 VAL A CA 1
ATOM 2389 C C A VAL A 1 308 ? 41.036 45.897 -5.468 0.50 16.87 308 VAL A C 1
ATOM 2390 C C B VAL A 1 308 ? 41.038 45.900 -5.445 0.50 17.14 308 VAL A C 1
ATOM 2391 O O A VAL A 1 308 ? 40.803 47.095 -5.566 0.50 16.58 308 VAL A O 1
ATOM 2392 O O B VAL A 1 308 ? 40.826 47.106 -5.499 0.50 16.71 308 VAL A O 1
ATOM 2399 N N . ASP A 1 309 ? 42.233 45.377 -5.711 1.00 16.97 309 ASP A N 1
ATOM 2400 C CA . ASP A 1 309 ? 43.347 46.250 -6.080 1.00 18.37 309 ASP A CA 1
ATOM 2401 C C . ASP A 1 309 ? 43.069 47.016 -7.369 1.00 17.65 309 ASP A C 1
ATOM 2402 O O . ASP A 1 309 ? 43.330 48.222 -7.448 1.00 17.34 309 ASP A O 1
ATOM 2407 N N . GLN A 1 310 ? 42.520 46.325 -8.369 1.00 16.45 310 GLN A N 1
ATOM 2408 C CA . GLN A 1 310 ? 42.221 46.980 -9.637 1.00 18.55 310 GLN A CA 1
ATOM 2409 C C . GLN A 1 310 ? 41.078 47.963 -9.488 1.00 18.30 310 GLN A C 1
ATOM 2410 O O . GLN A 1 310 ? 41.081 49.022 -10.127 1.00 18.46 310 GLN A O 1
ATOM 2416 N N . VAL A 1 311 ? 40.096 47.628 -8.650 1.00 17.89 311 VAL A N 1
ATOM 2417 C CA . VAL A 1 311 ? 38.979 48.532 -8.424 1.00 16.74 311 VAL A CA 1
ATOM 2418 C C . VAL A 1 311 ? 39.477 49.835 -7.791 1.00 19.85 311 VAL A C 1
ATOM 2419 O O . VAL A 1 311 ? 39.096 50.927 -8.205 1.00 19.43 311 VAL A O 1
ATOM 2423 N N . ILE A 1 312 ? 40.346 49.731 -6.792 1.00 20.13 312 ILE A N 1
ATOM 2424 C CA . ILE A 1 312 ? 40.873 50.930 -6.156 1.00 18.26 312 ILE A CA 1
ATOM 2425 C C . ILE A 1 312 ? 41.721 51.744 -7.143 1.00 19.02 312 ILE A C 1
ATOM 2426 O O . ILE A 1 312 ? 41.598 52.970 -7.210 1.00 20.60 312 ILE A O 1
ATOM 2431 N N . ARG A 1 313 ? 42.583 51.050 -7.878 1.00 17.05 313 ARG A N 1
ATOM 2432 C CA . ARG A 1 313 ? 43.458 51.663 -8.870 1.00 19.32 313 ARG A CA 1
ATOM 2433 C C . ARG A 1 313 ? 42.642 52.436 -9.893 1.00 22.02 313 ARG A C 1
ATOM 2434 O O . ARG A 1 313 ? 42.970 53.573 -10.219 1.00 22.00 313 ARG A O 1
ATOM 2442 N N . ASN A 1 314 ? 41.565 51.838 -10.388 1.00 21.37 314 ASN A N 1
ATOM 2443 C CA . ASN A 1 314 ? 40.756 52.515 -11.400 1.00 23.59 314 ASN A CA 1
ATOM 2444 C C . ASN A 1 314 ? 39.974 53.688 -10.837 1.00 24.00 314 ASN A C 1
ATOM 2445 O O . ASN A 1 314 ? 39.806 54.706 -11.507 1.00 25.29 314 ASN A O 1
ATOM 2450 N N . ALA A 1 315 ? 39.488 53.556 -9.607 1.00 24.54 315 ALA A N 1
ATOM 2451 C CA . ALA A 1 315 ? 38.725 54.634 -8.999 1.00 24.32 315 ALA A CA 1
ATOM 2452 C C . ALA A 1 315 ? 39.613 55.858 -8.798 1.00 26.23 315 ALA A C 1
ATOM 2453 O O . ALA A 1 315 ? 39.206 56.987 -9.073 1.00 26.08 315 ALA A O 1
ATOM 2455 N N . LEU A 1 316 ? 40.833 55.628 -8.327 1.00 27.34 316 LEU A N 1
ATOM 2456 C CA . LEU A 1 316 ? 41.771 56.715 -8.073 1.00 28.32 316 LEU A CA 1
ATOM 2457 C C . LEU A 1 316 ? 42.343 57.336 -9.346 1.00 29.97 316 LEU A C 1
ATOM 2458 O O . LEU A 1 316 ? 42.603 58.539 -9.385 1.00 31.37 316 LEU A O 1
ATOM 2463 N N . ALA A 1 317 ? 42.529 56.525 -10.385 1.00 30.64 317 ALA A N 1
ATOM 2464 C CA . ALA A 1 317 ? 43.093 57.016 -11.642 1.00 31.53 317 ALA A CA 1
ATOM 2465 C C . ALA A 1 317 ? 42.152 57.879 -12.481 1.00 32.84 317 ALA A C 1
ATOM 2466 O O . ALA A 1 317 ? 42.616 58.703 -13.272 1.00 31.99 317 ALA A O 1
ATOM 2468 N N . SER A 1 318 ? 40.843 57.704 -12.316 1.00 32.98 318 SER A N 1
ATOM 2469 C CA . SER A 1 318 ? 39.879 58.474 -13.103 1.00 35.05 318 SER A CA 1
ATOM 2470 C C . SER A 1 318 ? 38.774 59.146 -12.297 1.00 35.65 318 SER A C 1
ATOM 2471 O O . SER A 1 318 ? 37.835 58.492 -11.843 1.00 34.06 318 SER A O 1
ATOM 2474 N N . PRO A 1 319 ? 38.863 60.473 -12.123 1.00 38.12 319 PRO A N 1
ATOM 2475 C CA . PRO A 1 319 ? 37.859 61.228 -11.370 1.00 39.85 319 PRO A CA 1
ATOM 2476 C C . PRO A 1 319 ? 36.435 60.971 -11.857 1.00 40.25 319 PRO A C 1
ATOM 2477 O O . PRO A 1 319 ? 36.208 60.676 -13.034 1.00 40.52 319 PRO A O 1
ATOM 2481 N N . GLY A 1 320 ? 35.481 61.079 -10.939 1.00 39.53 320 GLY A N 1
ATOM 2482 C CA . GLY A 1 320 ? 34.087 60.872 -11.281 1.00 38.78 320 GLY A CA 1
ATOM 2483 C C . GLY A 1 320 ? 33.711 59.467 -11.712 1.00 37.79 320 GLY A C 1
ATOM 2484 O O . GLY A 1 320 ? 32.533 59.190 -11.944 1.00 38.76 320 GLY A O 1
ATOM 2485 N N . SER A 1 321 ? 34.693 58.576 -11.823 1.00 36.93 321 SER A N 1
ATOM 2486 C CA . SER A 1 321 ? 34.419 57.201 -12.232 1.00 37.10 321 SER A CA 1
ATOM 2487 C C . SER A 1 321 ? 34.041 56.340 -11.028 1.00 39.33 321 SER A C 1
ATOM 2488 O O . SER A 1 321 ? 34.204 56.754 -9.876 1.00 38.16 321 SER A O 1
ATOM 2491 N N . GLY A 1 322 ? 33.537 55.143 -11.305 1.00 42.92 322 GLY A N 1
ATOM 2492 C CA . GLY A 1 322 ? 33.163 54.229 -10.240 1.00 46.33 322 GLY A CA 1
ATOM 2493 C C . GLY A 1 322 ? 31.869 54.552 -9.516 1.00 46.95 322 GLY A C 1
ATOM 2494 O O . GLY A 1 322 ? 31.420 53.776 -8.672 1.00 48.88 322 GLY A O 1
ATOM 2495 N N . GLY A 1 323 ? 31.268 55.693 -9.831 1.00 44.09 323 GLY A N 1
ATOM 2496 C CA . GLY A 1 323 ? 30.022 56.062 -9.184 1.00 41.21 323 GLY A CA 1
ATOM 2497 C C . GLY A 1 323 ? 30.141 56.263 -7.682 1.00 38.95 323 GLY A C 1
ATOM 2498 O O . GLY A 1 323 ? 31.072 56.912 -7.208 1.00 38.73 323 GLY A O 1
ATOM 2499 N N . ASP A 1 324 ? 29.194 55.708 -6.931 1.00 37.13 324 ASP A N 1
ATOM 2500 C CA . ASP A 1 324 ? 29.197 5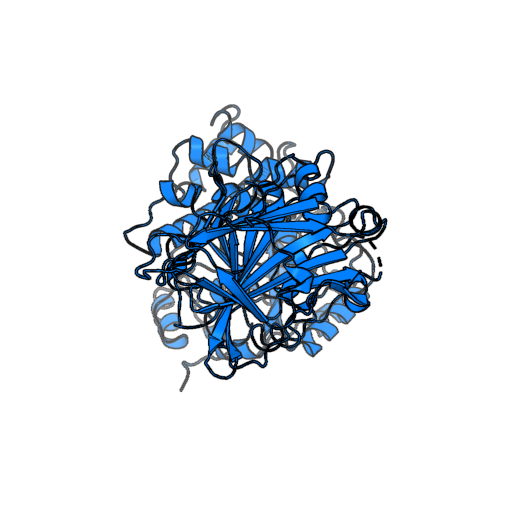5.836 -5.478 1.00 36.23 324 ASP A CA 1
ATOM 2501 C C . ASP A 1 324 ? 30.436 55.186 -4.874 1.00 32.66 324 ASP A C 1
ATOM 2502 O O . ASP A 1 324 ? 31.140 55.805 -4.078 1.00 32.11 324 ASP A O 1
ATOM 2507 N N . LEU A 1 325 ? 30.703 53.948 -5.272 1.00 30.16 325 LEU A N 1
ATOM 2508 C CA . LEU A 1 325 ? 31.865 53.219 -4.771 1.00 29.08 325 LEU A CA 1
ATOM 2509 C C . LEU A 1 325 ? 33.161 53.916 -5.157 1.00 28.41 325 LEU A C 1
ATOM 2510 O O . LEU A 1 325 ? 34.080 54.040 -4.344 1.00 27.96 325 LEU A O 1
ATOM 2515 N N . GLY A 1 326 ? 33.233 54.376 -6.403 1.00 27.12 326 GLY A N 1
ATOM 2516 C CA . GLY A 1 326 ? 34.429 55.061 -6.852 1.00 26.15 326 GLY A CA 1
ATOM 2517 C C . GLY A 1 326 ? 34.665 56.342 -6.081 1.00 26.94 326 GLY A C 1
ATOM 2518 O O . GLY A 1 326 ? 35.793 56.660 -5.722 1.00 25.36 326 GLY A O 1
ATOM 2519 N N . GLU A 1 327 ? 33.597 57.086 -5.824 1.00 28.87 327 GLU A N 1
ATOM 2520 C CA . GLU A 1 327 ? 33.710 58.338 -5.096 1.00 31.68 327 GLU A CA 1
ATOM 2521 C C . GLU A 1 327 ? 34.073 58.072 -3.635 1.00 31.00 327 GLU A C 1
ATOM 2522 O O . GLU A 1 327 ? 34.852 58.810 -3.041 1.00 31.19 327 GLU A O 1
ATOM 2528 N N . ALA A 1 328 ? 33.496 57.018 -3.066 1.00 29.89 328 ALA A N 1
ATOM 2529 C CA . ALA A 1 328 ? 33.767 56.663 -1.677 1.00 28.35 328 ALA A CA 1
ATOM 2530 C C . ALA A 1 328 ? 35.255 56.375 -1.527 1.00 27.19 328 ALA A C 1
ATOM 2531 O O . ALA A 1 328 ? 35.880 56.810 -0.563 1.00 26.78 328 ALA A O 1
ATOM 2533 N N . ILE A 1 329 ? 35.804 55.648 -2.497 1.00 25.49 329 ILE A N 1
ATOM 2534 C CA . ILE A 1 329 ? 37.224 55.292 -2.510 1.00 23.24 329 ILE A CA 1
ATOM 2535 C C . ILE A 1 329 ? 38.103 56.526 -2.647 1.00 24.95 329 ILE A C 1
ATOM 2536 O O . ILE A 1 329 ? 39.042 56.721 -1.873 1.00 23.95 329 ILE A O 1
ATOM 2541 N N . ARG A 1 330 ? 37.791 57.372 -3.623 1.00 24.97 330 ARG A N 1
ATOM 2542 C CA . ARG A 1 330 ? 38.570 58.582 -3.830 1.00 25.56 330 ARG A CA 1
ATOM 2543 C C . ARG A 1 330 ? 38.469 59.523 -2.626 1.00 24.83 330 ARG A C 1
ATOM 2544 O O . ARG A 1 330 ? 39.386 60.295 -2.365 1.00 25.61 330 ARG A O 1
ATOM 2552 N N . GLU A 1 331 ? 37.362 59.451 -1.887 1.00 28.96 331 GLU A N 1
ATOM 2553 C CA . GLU A 1 331 ? 37.176 60.309 -0.711 1.00 32.07 331 GLU A CA 1
ATOM 2554 C C . GLU A 1 331 ? 38.127 59.995 0.448 1.00 31.42 331 GLU A C 1
ATOM 2555 O O . GLU A 1 331 ? 38.489 60.884 1.218 1.00 30.61 331 GLU A O 1
ATOM 2561 N N . GLN A 1 332 ? 38.508 58.726 0.574 1.00 31.69 332 GLN A N 1
ATOM 2562 C CA . GLN A 1 332 ? 39.404 58.270 1.641 1.00 32.61 332 GLN A CA 1
ATOM 2563 C C . GLN A 1 332 ? 40.232 57.114 1.081 1.00 28.21 332 GLN A C 1
ATOM 2564 O O . GLN A 1 332 ? 39.982 55.955 1.390 1.00 24.37 332 GLN A O 1
ATOM 2570 N N . PRO A 1 333 ? 41.236 57.420 0.248 1.00 25.38 333 PRO A N 1
ATOM 2571 C CA . PRO A 1 333 ? 42.092 56.404 -0.365 1.00 22.93 333 PRO A CA 1
ATOM 2572 C C . PRO A 1 333 ? 42.668 55.300 0.523 1.00 20.31 333 PRO A C 1
ATOM 2573 O O . PRO A 1 333 ? 42.484 54.121 0.232 1.00 19.49 333 PRO A O 1
ATOM 2577 N N . GLU A 1 334 ? 43.376 55.674 1.582 1.00 18.71 334 GLU A N 1
ATOM 2578 C CA . GLU A 1 334 ? 43.993 54.667 2.441 1.00 18.96 334 GLU A CA 1
ATOM 2579 C C . GLU A 1 334 ? 42.988 53.952 3.328 1.00 18.11 334 GLU A C 1
ATOM 2580 O O . GLU A 1 334 ? 43.129 52.752 3.566 1.00 15.79 334 GLU A O 1
ATOM 2586 N N . GLN A 1 335 ? 41.990 54.672 3.822 1.00 17.23 335 GLN A N 1
ATOM 2587 C CA . GLN A 1 335 ? 40.976 54.032 4.642 1.00 16.97 335 GLN A CA 1
ATOM 2588 C C . GLN A 1 335 ? 40.257 53.022 3.750 1.00 18.16 335 GLN A C 1
ATOM 2589 O O . GLN A 1 335 ? 39.901 51.938 4.192 1.00 17.41 335 GLN A O 1
ATOM 2595 N N . ALA A 1 336 ? 40.062 53.362 2.474 1.00 16.95 336 ALA A N 1
ATOM 2596 C CA . ALA A 1 336 ? 39.402 52.446 1.550 1.00 16.47 336 ALA A CA 1
ATOM 2597 C C . ALA A 1 336 ? 40.238 51.194 1.324 1.00 16.49 336 ALA A C 1
ATOM 2598 O O . ALA A 1 336 ? 39.712 50.077 1.277 1.00 16.65 336 ALA A O 1
ATOM 2600 N N . ARG A 1 337 ? 41.548 51.366 1.178 1.00 15.07 337 ARG A N 1
ATOM 2601 C CA . ARG A 1 337 ? 42.429 50.241 0.964 1.00 15.51 337 ARG A CA 1
ATOM 2602 C C . ARG A 1 337 ? 42.404 49.320 2.188 1.00 14.17 337 ARG A C 1
ATOM 2603 O O . ARG A 1 337 ? 42.357 48.113 2.047 1.00 12.83 337 ARG A O 1
ATOM 2611 N N . LEU A 1 338 ? 42.455 49.904 3.378 1.00 13.20 338 LEU A N 1
ATOM 2612 C CA . LEU A 1 338 ? 42.413 49.108 4.604 1.00 13.08 338 LEU A CA 1
ATOM 2613 C C . LEU A 1 338 ? 41.111 48.310 4.665 1.00 15.37 338 LEU A C 1
ATOM 2614 O O . LEU A 1 338 ? 41.132 47.094 4.834 1.00 13.36 338 LEU A O 1
ATOM 2619 N N . ALA A 1 339 ? 39.991 49.010 4.524 1.00 14.97 339 ALA A N 1
ATOM 2620 C CA . ALA A 1 339 ? 38.670 48.387 4.586 1.00 13.64 339 ALA A CA 1
ATOM 2621 C C . ALA A 1 339 ? 38.436 47.298 3.562 1.00 15.04 339 ALA A C 1
ATOM 2622 O O . ALA A 1 339 ? 38.032 46.184 3.893 1.00 13.97 339 ALA A O 1
ATOM 2624 N N . LEU A 1 340 ? 38.704 47.605 2.303 1.00 13.60 340 LEU A N 1
ATOM 2625 C CA . LEU A 1 340 ? 38.438 46.632 1.267 1.00 14.16 340 LEU A CA 1
ATOM 2626 C C . LEU A 1 340 ? 39.342 45.411 1.284 1.00 13.48 340 LEU A C 1
ATOM 2627 O O . LEU A 1 340 ? 38.888 44.304 0.988 1.00 14.05 340 LEU A O 1
ATOM 2632 N N . THR A 1 341 ? 40.614 45.567 1.665 1.00 12.53 341 THR A N 1
ATOM 2633 C CA . THR A 1 341 ? 41.497 44.404 1.729 1.00 12.82 341 THR A CA 1
ATOM 2634 C C . THR A 1 341 ? 41.180 43.562 2.972 1.00 11.10 341 THR A C 1
ATOM 2635 O O . THR A 1 341 ? 41.396 42.358 2.959 1.00 11.47 341 THR A O 1
ATOM 2639 N N . LEU A 1 342 ? 40.688 44.199 4.035 1.00 11.93 342 LEU A N 1
ATOM 2640 C CA . LEU A 1 342 ? 40.286 43.436 5.230 1.00 11.56 342 LEU A CA 1
ATOM 2641 C C . LEU A 1 342 ? 39.072 42.576 4.847 1.00 12.73 342 LEU A C 1
ATOM 2642 O O . LEU A 1 342 ? 39.059 41.361 5.093 1.00 12.41 342 LEU A O 1
ATOM 2647 N N . ALA A 1 343 ? 38.069 43.199 4.224 1.00 12.39 343 ALA A N 1
ATOM 2648 C CA . ALA A 1 343 ? 36.869 42.464 3.849 1.00 12.21 343 ALA A CA 1
ATOM 2649 C C . ALA A 1 343 ? 37.187 41.357 2.845 1.00 12.07 343 ALA A C 1
ATOM 2650 O O . ALA A 1 343 ? 36.696 40.230 2.950 1.00 13.00 343 ALA A O 1
ATOM 2652 N N . ALA A 1 344 ? 38.029 41.667 1.865 1.00 12.81 344 ALA A N 1
ATOM 2653 C CA . ALA A 1 344 ? 38.392 40.682 0.876 1.00 13.10 344 ALA A CA 1
ATOM 2654 C C . ALA A 1 344 ? 38.980 39.441 1.539 1.00 14.02 344 ALA A C 1
ATOM 2655 O O . ALA A 1 344 ? 38.599 38.316 1.202 1.00 15.43 344 ALA A O 1
ATOM 2657 N N . ALA A 1 345 ? 39.910 39.617 2.491 1.00 12.13 345 ALA A N 1
ATOM 2658 C CA . ALA A 1 345 ? 40.510 38.457 3.134 1.00 11.54 345 ALA A CA 1
ATOM 2659 C C . ALA A 1 345 ? 39.508 37.648 3.934 1.00 11.69 345 ALA A C 1
ATOM 2660 O O . ALA A 1 345 ? 39.545 36.423 3.904 1.00 13.48 345 ALA A O 1
ATOM 2662 N N . GLU A 1 346 ? 38.619 38.332 4.641 1.00 12.31 346 GLU A N 1
ATOM 2663 C CA . GLU A 1 346 ? 37.625 37.595 5.418 1.00 14.12 346 GLU A CA 1
ATOM 2664 C C . GLU A 1 346 ? 36.636 36.870 4.501 1.00 14.33 346 GLU A C 1
ATOM 2665 O O . GLU A 1 346 ? 36.257 35.747 4.785 1.00 13.92 346 GLU A O 1
ATOM 2671 N N . SER A 1 347 ? 36.218 37.490 3.391 1.00 13.91 347 SER A N 1
ATOM 2672 C CA . SER A 1 347 ? 35.286 36.796 2.501 1.00 14.99 347 SER A CA 1
ATOM 2673 C C . SER A 1 347 ? 35.955 35.561 1.902 1.00 16.64 347 SER A C 1
ATOM 2674 O O . SER A 1 347 ? 35.338 34.489 1.782 1.00 15.57 347 SER A O 1
ATOM 2677 N N . GLU A 1 348 ? 37.218 35.700 1.504 1.00 17.35 348 GLU A N 1
ATOM 2678 C CA . GLU A 1 348 ? 37.931 34.568 0.940 1.00 20.47 348 GLU A CA 1
ATOM 2679 C C . GLU A 1 348 ? 38.001 33.410 1.929 1.00 20.54 348 GLU A C 1
ATOM 2680 O O . GLU A 1 348 ? 37.781 32.261 1.563 1.00 21.24 348 GLU A O 1
ATOM 2686 N N . ARG A 1 349 ? 38.287 33.714 3.191 1.00 16.30 349 ARG A N 1
ATOM 2687 C CA . ARG A 1 349 ? 38.369 32.664 4.196 1.00 18.02 349 ARG A CA 1
ATOM 2688 C C . ARG A 1 349 ? 37.013 31.990 4.373 1.00 18.99 349 ARG A C 1
ATOM 2689 O O . ARG A 1 349 ? 36.920 30.767 4.465 1.00 19.75 349 ARG A O 1
ATOM 2697 N N . PHE A 1 350 ? 35.967 32.801 4.445 1.00 17.10 350 PHE A N 1
ATOM 2698 C CA . PHE A 1 350 ? 34.614 32.284 4.595 1.00 18.59 350 PHE A CA 1
ATOM 2699 C C . PHE A 1 350 ? 34.254 31.307 3.465 1.00 18.99 350 PHE A C 1
ATOM 2700 O O . PHE A 1 350 ? 33.728 30.213 3.702 1.00 20.34 350 PHE A O 1
ATOM 2708 N N . VAL A 1 351 ? 34.534 31.699 2.230 1.00 18.36 351 VAL A N 1
ATOM 2709 C CA . VAL A 1 351 ? 34.205 30.854 1.092 1.00 20.92 351 VAL A CA 1
ATOM 2710 C C . VAL A 1 351 ? 34.940 29.522 1.125 1.00 23.92 351 VAL A C 1
ATOM 2711 O O . VAL A 1 351 ? 34.393 28.497 0.710 1.00 24.53 351 VAL A O 1
ATOM 2715 N N . ARG A 1 352 ? 36.170 29.525 1.622 1.00 29.19 352 ARG A N 1
ATOM 2716 C CA . ARG A 1 352 ? 36.957 28.299 1.679 1.00 35.69 352 ARG A CA 1
ATOM 2717 C C . ARG A 1 352 ? 36.641 27.410 2.880 1.00 35.74 352 ARG A C 1
ATOM 2718 O O . ARG A 1 352 ? 37.235 26.343 3.033 1.00 32.22 352 ARG A O 1
ATOM 2726 N N . GLN A 1 353 ? 35.723 27.843 3.736 1.00 37.95 353 GLN A N 1
ATOM 2727 C CA . GLN A 1 353 ? 35.364 27.046 4.904 1.00 44.47 353 GLN A CA 1
ATOM 2728 C C . GLN A 1 353 ? 34.513 25.842 4.536 1.00 42.51 353 GLN A C 1
ATOM 2729 O O . GLN A 1 353 ? 34.554 24.814 5.211 1.00 41.17 353 GLN A O 1
ATOM 2735 N N . GLY A 1 354 ? 33.740 25.970 3.464 1.00 41.84 354 GLY A N 1
ATOM 2736 C CA . GLY A 1 354 ? 32.896 24.870 3.038 1.00 42.93 354 GLY A CA 1
ATOM 2737 C C . GLY A 1 354 ? 32.210 25.145 1.717 1.00 44.72 354 GLY A C 1
ATOM 2738 O O . GLY A 1 354 ? 31.970 26.303 1.355 1.00 42.57 354 GLY A O 1
ATOM 2739 N N . THR A 1 355 ? 31.887 24.075 0.998 1.00 48.26 355 THR A N 1
ATOM 2740 C CA . THR A 1 355 ? 31.223 24.189 -0.294 1.00 53.56 355 THR A CA 1
ATOM 2741 C C . THR A 1 355 ? 29.863 24.866 -0.134 1.00 45.97 355 THR A C 1
ATOM 2742 O O . THR A 1 355 ? 29.248 25.286 -1.113 1.00 45.06 355 THR A O 1
ATOM 2746 N N . GLY A 1 356 ? 29.402 24.974 1.107 1.00 40.14 356 GLY A N 1
ATOM 2747 C CA . GLY A 1 356 ? 28.119 25.604 1.362 1.00 35.69 356 GLY A CA 1
ATOM 2748 C C . GLY A 1 356 ? 28.160 27.123 1.440 1.00 32.95 356 GLY A C 1
ATOM 2749 O O . GLY A 1 356 ? 27.109 27.764 1.484 1.00 32.77 356 GLY A O 1
ATOM 2750 N N . ASN A 1 357 ? 29.364 27.695 1.448 1.00 30.84 357 ASN A N 1
ATOM 2751 C CA . ASN A 1 357 ? 29.546 29.144 1.537 1.00 27.99 357 ASN A CA 1
ATOM 2752 C C . ASN A 1 357 ? 29.987 29.779 0.216 1.00 27.15 357 ASN A C 1
ATOM 2753 O O . ASN A 1 357 ? 30.829 29.223 -0.484 1.00 28.81 357 ASN A O 1
ATOM 2758 N N . ASP A 1 358 ? 29.428 30.943 -0.112 1.00 25.03 358 ASP A N 1
ATOM 2759 C CA . ASP A 1 358 ? 29.839 31.665 -1.314 1.00 25.66 358 ASP A CA 1
ATOM 2760 C C . ASP A 1 358 ? 30.027 33.147 -1.006 1.00 24.30 358 ASP A C 1
ATOM 2761 O O . ASP A 1 358 ? 29.708 33.616 0.091 1.00 24.57 358 ASP A O 1
ATOM 2766 N N . GLU A 1 359 ? 30.563 33.884 -1.967 1.00 24.16 359 GLU A N 1
ATOM 2767 C CA . GLU A 1 359 ? 30.821 35.304 -1.777 1.00 24.57 359 GLU A CA 1
ATOM 2768 C C . GLU A 1 359 ? 29.583 36.103 -1.375 1.00 24.10 359 GLU A C 1
ATOM 2769 O O . GLU A 1 359 ? 29.651 36.972 -0.505 1.00 22.57 359 GLU A O 1
ATOM 2775 N N . ALA A 1 360 ? 28.449 35.821 -2.008 1.00 24.15 360 ALA A N 1
ATOM 2776 C CA . ALA A 1 360 ? 27.225 36.535 -1.693 1.00 23.77 360 ALA A CA 1
ATOM 2777 C C . ALA A 1 360 ? 26.791 36.289 -0.252 1.00 23.22 360 ALA A C 1
ATOM 2778 O O . ALA A 1 360 ? 26.269 37.193 0.401 1.00 23.74 360 ALA A O 1
ATOM 2780 N N . GLY A 1 361 ? 27.002 35.067 0.229 1.00 21.80 361 GLY A N 1
ATOM 2781 C CA . GLY A 1 361 ? 26.625 34.734 1.593 1.00 21.05 361 GLY A CA 1
ATOM 2782 C C . GLY A 1 361 ? 27.488 35.390 2.654 1.00 20.32 361 GLY A C 1
ATOM 2783 O O . GLY A 1 361 ? 27.023 35.694 3.760 1.00 17.47 361 GLY A O 1
ATOM 2784 N N . ALA A 1 362 ? 28.752 35.614 2.313 1.00 17.85 362 ALA A N 1
ATOM 2785 C CA . ALA A 1 362 ? 29.689 36.226 3.246 1.00 15.32 362 ALA A CA 1
ATOM 2786 C C . ALA A 1 362 ? 29.183 37.591 3.682 1.00 16.01 362 ALA A C 1
ATOM 2787 O O . ALA A 1 362 ? 29.435 38.042 4.793 1.00 15.76 362 ALA A O 1
ATOM 2789 N N . ALA A 1 363 ? 28.461 38.270 2.798 1.00 14.11 363 ALA A N 1
ATOM 2790 C CA . ALA A 1 363 ? 27.942 39.586 3.107 1.00 13.89 363 ALA A CA 1
ATOM 2791 C C . ALA A 1 363 ? 26.962 39.656 4.269 1.00 13.19 363 ALA A C 1
ATOM 2792 O O . ALA A 1 363 ? 26.861 40.691 4.949 1.00 14.25 363 ALA A O 1
ATOM 2794 N N . ASN A 1 364 ? 26.245 38.554 4.488 1.00 15.35 364 ASN A N 1
ATOM 2795 C CA . ASN A 1 364 ? 25.207 38.522 5.511 1.00 14.61 364 ASN A CA 1
ATOM 2796 C C . ASN A 1 364 ? 25.340 37.466 6.598 1.00 14.48 364 ASN A C 1
ATOM 2797 O O . ASN A 1 364 ? 24.468 37.392 7.474 1.00 15.09 364 ASN A O 1
ATOM 2802 N N . ALA A 1 365 ? 26.394 36.650 6.552 1.00 13.13 365 ALA A N 1
ATOM 2803 C CA . ALA A 1 365 ? 26.566 35.578 7.548 1.00 12.90 365 ALA A CA 1
ATOM 2804 C C . ALA A 1 365 ? 26.742 36.117 8.967 1.00 13.12 365 ALA A C 1
ATOM 2805 O O . ALA A 1 365 ? 27.225 37.229 9.179 1.00 14.54 365 ALA A O 1
ATOM 2807 N N . ASP A 1 366 ? 26.330 35.325 9.956 1.00 12.69 366 ASP A N 1
ATOM 2808 C CA . ASP A 1 366 ? 26.491 35.708 11.359 1.00 11.27 366 ASP A CA 1
ATOM 2809 C C . ASP A 1 366 ? 27.970 35.897 11.658 1.00 10.77 366 ASP A C 1
ATOM 2810 O O . ASP A 1 366 ? 28.807 35.307 10.980 1.00 11.67 366 ASP A O 1
ATOM 2815 N N . VAL A 1 367 ? 28.279 36.724 12.647 1.00 9.32 367 VAL A N 1
ATOM 2816 C CA . VAL A 1 367 ? 29.672 36.863 13.072 1.00 10.67 367 VAL A CA 1
ATOM 2817 C C . VAL A 1 367 ? 29.889 36.075 14.373 1.00 9.17 367 VAL A C 1
ATOM 2818 O O . VAL A 1 367 ? 29.144 36.262 15.343 1.00 10.92 367 VAL A O 1
ATOM 2822 N N . VAL A 1 368 ? 30.888 35.196 14.352 1.00 10.56 368 VAL A N 1
ATOM 2823 C CA . VAL A 1 368 ? 31.285 34.387 15.512 1.00 10.77 368 VAL A CA 1
ATOM 2824 C C . VAL A 1 368 ? 32.634 34.926 15.981 1.00 9.54 368 VAL A C 1
ATOM 2825 O O . VAL A 1 368 ? 33.611 34.928 15.209 1.00 11.68 368 VAL A O 1
ATOM 2829 N N . SER A 1 369 ? 32.670 35.394 17.224 1.00 9.74 369 SER A N 1
ATOM 2830 C CA . SER A 1 369 ? 33.877 35.987 17.814 1.00 10.02 369 SER A CA 1
ATOM 2831 C C . SER A 1 369 ? 34.409 35.070 18.902 1.00 11.52 369 SER A C 1
ATOM 2832 O O . SER A 1 369 ? 33.686 34.714 19.821 1.00 12.48 369 SER A O 1
ATOM 2835 N N . LEU A 1 370 ? 35.682 34.718 18.800 1.00 10.29 370 LEU A N 1
ATOM 2836 C CA . LEU A 1 370 ? 36.302 33.781 19.723 1.00 9.22 370 LEU A CA 1
ATOM 2837 C C . LEU A 1 370 ? 37.306 34.434 20.651 1.00 9.00 370 LEU A C 1
ATOM 2838 O O . LEU A 1 370 ? 38.071 35.313 20.239 1.00 9.87 370 LEU A O 1
ATOM 2843 N N . THR A 1 371 ? 37.287 34.032 21.919 1.00 10.87 371 THR A N 1
ATOM 2844 C CA . THR A 1 371 ? 38.235 34.526 22.916 1.00 11.41 371 THR A CA 1
ATOM 2845 C C . THR A 1 371 ? 39.342 33.468 22.879 1.00 11.91 371 THR A C 1
ATOM 2846 O O . THR A 1 371 ? 39.237 32.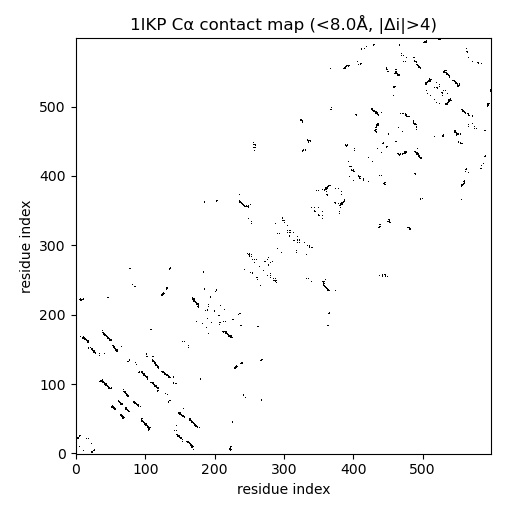390 23.484 1.00 12.43 371 THR A O 1
ATOM 2850 N N . CYS A 1 372 ? 40.424 33.774 22.184 1.00 12.49 372 CYS A N 1
ATOM 2851 C CA . CYS A 1 372 ? 41.466 32.784 21.960 1.00 13.47 372 CYS A CA 1
ATOM 2852 C C . CYS A 1 372 ? 42.676 32.794 22.861 1.00 15.14 372 CYS A C 1
ATOM 2853 O O . CYS A 1 372 ? 43.274 33.828 23.054 1.00 15.06 372 CYS A O 1
ATOM 2856 N N . PRO A 1 373 ? 43.040 31.625 23.418 1.00 15.82 373 PRO A N 1
ATOM 2857 C CA . PRO A 1 373 ? 44.222 31.539 24.280 1.00 16.46 373 PRO A CA 1
ATOM 2858 C C . PRO A 1 373 ? 45.437 31.777 23.383 1.00 18.16 373 PRO A C 1
ATOM 2859 O O . PRO A 1 373 ? 45.478 31.262 22.267 1.00 18.45 373 PRO A O 1
ATOM 2863 N N . VAL A 1 374 ? 46.422 32.529 23.870 1.00 19.27 374 VAL A N 1
ATOM 2864 C CA . VAL A 1 374 ? 47.616 32.821 23.072 1.00 22.56 374 VAL A CA 1
ATOM 2865 C C . VAL A 1 374 ? 48.596 31.666 22.891 1.00 25.82 374 VAL A C 1
ATOM 2866 O O . VAL A 1 374 ? 49.362 31.651 21.925 1.00 24.82 374 VAL A O 1
ATOM 2870 N N . ALA A 1 375 ? 48.575 30.694 23.799 1.00 27.53 375 ALA A N 1
ATOM 2871 C CA . ALA A 1 375 ? 49.528 29.592 23.719 1.00 32.27 375 ALA A CA 1
ATOM 2872 C C . ALA A 1 375 ? 49.020 28.345 23.028 1.00 33.52 375 ALA A C 1
ATOM 2873 O O . ALA A 1 375 ? 49.811 27.556 22.504 1.00 35.00 375 ALA A O 1
ATOM 2875 N N . ALA A 1 376 ? 47.708 28.156 23.027 1.00 33.80 376 ALA A N 1
ATOM 2876 C CA . ALA A 1 376 ? 47.128 26.988 22.389 1.00 34.88 376 ALA A CA 1
ATOM 2877 C C . ALA A 1 376 ? 47.507 26.991 20.913 1.00 35.09 376 ALA A C 1
ATOM 2878 O O . ALA A 1 376 ? 48.168 27.919 20.435 1.00 35.62 376 ALA A O 1
ATOM 2880 N N . GLY A 1 377 ? 47.105 25.946 20.199 1.00 33.36 377 GLY A N 1
ATOM 2881 C CA . GLY A 1 377 ? 47.390 25.873 18.779 1.00 29.49 377 GLY A CA 1
ATOM 2882 C C . GLY A 1 377 ? 46.441 26.837 18.100 1.00 26.69 377 GLY A C 1
ATOM 2883 O O . GLY A 1 377 ? 46.137 27.890 18.668 1.00 26.50 377 GLY A O 1
ATOM 2884 N N . GLU A 1 378 ? 45.964 26.499 16.908 1.00 24.54 378 GLU A N 1
ATOM 2885 C CA . GLU A 1 378 ? 45.043 27.392 16.219 1.00 23.68 378 GLU A CA 1
ATOM 2886 C C . GLU A 1 378 ? 43.693 27.442 16.932 1.00 22.71 378 GLU A C 1
ATOM 2887 O O . GLU A 1 378 ? 43.228 26.456 17.519 1.00 23.14 378 GLU A O 1
ATOM 2893 N N . CYS A 1 379 ? 43.090 28.622 16.893 1.00 19.03 379 CYS A N 1
ATOM 2894 C CA . CYS A 1 379 ? 41.831 28.886 17.570 1.00 19.19 379 CYS A CA 1
ATOM 2895 C C . CYS A 1 379 ? 40.649 28.542 16.687 1.00 20.19 379 CYS A C 1
ATOM 2896 O O . CYS A 1 379 ? 40.395 29.204 15.688 1.00 20.85 379 CYS A O 1
ATOM 2899 N N . ALA A 1 380 ? 39.928 27.490 17.058 1.00 20.67 380 ALA A N 1
ATOM 2900 C CA . ALA A 1 380 ? 38.789 27.055 16.260 1.00 20.32 380 ALA A CA 1
ATOM 2901 C C . ALA A 1 380 ? 37.474 27.363 16.945 1.00 19.08 380 ALA A C 1
ATOM 2902 O O . ALA A 1 380 ? 37.368 27.306 18.168 1.00 20.01 380 ALA A O 1
ATOM 2904 N N . GLY A 1 381 ? 36.474 27.692 16.137 1.00 19.46 381 GLY A N 1
ATOM 2905 C CA . GLY A 1 381 ? 35.173 27.993 16.691 1.00 19.99 381 GLY A CA 1
ATOM 2906 C C . GLY A 1 381 ? 34.332 26.730 16.781 1.00 19.98 381 GLY A C 1
ATOM 2907 O O . GLY A 1 381 ? 34.810 25.628 16.464 1.00 19.72 381 GLY A O 1
ATOM 2908 N N . PRO A 1 382 ? 33.074 26.861 17.219 1.00 19.54 382 PRO A N 1
ATOM 2909 C CA . PRO A 1 382 ? 32.123 25.748 17.359 1.00 19.97 382 PRO A CA 1
ATOM 2910 C C . PRO A 1 382 ? 31.901 25.052 16.023 1.00 20.32 382 PRO A C 1
ATOM 2911 O O . PRO A 1 382 ? 32.065 25.654 14.973 1.00 19.53 382 PRO A O 1
ATOM 2915 N N . ALA A 1 383 ? 31.501 23.786 16.057 1.00 24.83 383 ALA A N 1
ATOM 2916 C CA . ALA A 1 383 ? 31.256 23.063 14.811 1.00 26.22 383 ALA A CA 1
ATOM 2917 C C . ALA A 1 383 ? 30.197 23.801 13.979 1.00 26.02 383 ALA A C 1
ATOM 2918 O O . ALA A 1 383 ? 30.280 23.841 12.746 1.00 30.43 383 ALA A O 1
ATOM 2920 N N . ASP A 1 384 ? 29.228 24.409 14.666 1.00 24.79 384 ASP A N 1
ATOM 2921 C CA . ASP A 1 384 ? 28.140 25.163 14.026 1.00 24.30 384 ASP A CA 1
ATOM 2922 C C . ASP A 1 384 ? 28.569 26.512 13.457 1.00 20.01 384 ASP A C 1
ATOM 2923 O O . ASP A 1 384 ? 27.738 27.245 12.924 1.00 18.58 384 ASP A O 1
ATOM 2928 N N . SER A 1 385 ? 29.849 26.849 13.578 1.00 18.23 385 SER A N 1
ATOM 2929 C CA . SER A 1 385 ? 30.307 28.152 13.087 1.00 17.60 385 SER A CA 1
ATOM 2930 C C . SER A 1 385 ? 30.883 28.174 11.680 1.00 18.23 385 SER A C 1
ATOM 2931 O O . SER A 1 385 ? 31.341 29.218 11.225 1.00 16.55 385 SER A O 1
ATOM 2934 N N . GLY A 1 386 ? 30.847 27.041 10.984 1.00 19.34 386 GLY A N 1
ATOM 2935 C CA . GLY A 1 386 ? 31.369 26.996 9.631 1.00 20.24 386 GLY A CA 1
ATOM 2936 C C . GLY A 1 386 ? 30.634 27.892 8.643 1.00 19.94 386 GLY A C 1
ATOM 2937 O O . GLY A 1 386 ? 31.164 28.213 7.573 1.00 22.08 386 GLY A O 1
ATOM 2938 N N . ASP A 1 387 ? 29.411 28.291 8.985 1.00 18.11 387 ASP A N 1
ATOM 2939 C CA . ASP A 1 387 ? 28.621 29.158 8.120 1.00 17.66 387 ASP A CA 1
ATOM 2940 C C . ASP A 1 387 ? 28.645 30.618 8.590 1.00 15.50 387 ASP A C 1
ATOM 2941 O O . ASP A 1 387 ? 27.797 31.424 8.198 1.00 15.89 387 ASP A O 1
ATOM 2946 N N . ALA A 1 388 ? 29.634 30.951 9.414 1.00 14.09 388 ALA A N 1
ATOM 2947 C CA . ALA A 1 388 ? 29.750 32.293 9.961 1.00 12.63 388 ALA A CA 1
ATOM 2948 C C . ALA A 1 388 ? 31.074 32.960 9.612 1.00 11.27 388 ALA A C 1
ATOM 2949 O O . ALA A 1 388 ? 32.059 32.292 9.271 1.00 13.42 388 ALA A O 1
ATOM 2951 N N . LEU A 1 389 ? 31.065 34.289 9.682 1.00 12.58 389 LEU A N 1
ATOM 2952 C CA . LEU A 1 389 ? 32.300 35.059 9.525 1.00 11.28 389 LEU A CA 1
ATOM 2953 C C . LEU A 1 389 ? 32.947 34.823 10.906 1.00 13.55 389 LEU A C 1
ATOM 2954 O O . LEU A 1 389 ? 32.257 34.785 11.936 1.00 14.27 389 LEU A O 1
ATOM 2959 N N . LEU A 1 390 ? 34.259 34.662 10.938 1.00 13.65 390 LEU A N 1
ATOM 2960 C CA . LEU A 1 390 ? 34.967 34.403 12.187 1.00 13.91 390 LEU A CA 1
ATOM 2961 C C . LEU A 1 390 ? 35.939 35.509 12.555 1.00 12.97 390 LEU A C 1
ATOM 2962 O O . LEU A 1 390 ? 36.561 36.130 11.692 1.00 12.67 390 LEU A O 1
ATOM 2967 N N . GLU A 1 391 ? 36.068 35.742 13.848 1.00 12.03 391 GLU A N 1
ATOM 2968 C CA . GLU A 1 391 ? 37.015 36.695 14.389 1.00 12.02 391 GLU A CA 1
ATOM 2969 C C . GLU A 1 391 ? 37.701 35.983 15.548 1.00 12.73 391 GLU A C 1
ATOM 2970 O O . GLU A 1 391 ? 37.031 35.417 16.413 1.00 12.83 391 GLU A O 1
ATOM 2976 N N . ARG A 1 392 ? 39.024 36.004 15.567 1.00 10.32 392 ARG A N 1
ATOM 2977 C CA . ARG A 1 392 ? 39.800 35.358 16.629 1.00 9.29 392 ARG A CA 1
ATOM 2978 C C . ARG A 1 392 ? 40.449 36.471 17.416 1.00 8.94 392 ARG A C 1
ATOM 2979 O O . ARG A 1 392 ? 41.281 37.217 16.874 1.00 10.98 392 ARG A O 1
ATOM 2987 N N . ASN A 1 393 ? 40.064 36.607 18.681 1.00 8.87 393 ASN A N 1
ATOM 2988 C CA . ASN A 1 393 ? 40.554 37.689 19.519 1.00 9.59 393 ASN A CA 1
ATOM 2989 C C . ASN A 1 393 ? 41.588 37.299 20.548 1.00 9.29 393 ASN A C 1
ATOM 2990 O O . ASN A 1 393 ? 41.442 36.312 21.268 1.00 10.73 393 ASN A O 1
ATOM 2995 N N . TYR A 1 394 ? 42.617 38.122 20.621 1.00 8.71 394 TYR A N 1
ATOM 2996 C CA . TYR A 1 394 ? 43.745 37.955 21.533 1.00 9.67 394 TYR A CA 1
ATOM 2997 C C . TYR A 1 394 ? 44.047 39.334 22.116 1.00 11.46 394 TYR A C 1
ATOM 2998 O O . TYR A 1 394 ? 43.505 40.350 21.657 1.00 10.71 394 TYR A O 1
ATOM 3007 N N . PRO A 1 395 ? 44.929 39.401 23.122 1.00 10.56 395 PRO A N 1
ATOM 3008 C CA . PRO A 1 395 ? 45.269 40.708 23.698 1.00 10.65 395 PRO A CA 1
ATOM 3009 C C . PRO A 1 395 ? 45.913 41.555 22.587 1.00 10.08 395 PRO A C 1
ATOM 3010 O O . PRO A 1 395 ? 46.634 41.014 21.728 1.00 8.69 395 PRO A O 1
ATOM 3014 N N . THR A 1 396 ? 45.622 42.849 22.593 1.00 10.13 396 THR A N 1
ATOM 3015 C CA . THR A 1 396 ? 46.161 43.781 21.611 1.00 9.28 396 THR A CA 1
ATOM 3016 C C . THR A 1 396 ? 46.961 44.888 22.288 1.00 10.89 396 THR A C 1
ATOM 3017 O O . THR A 1 396 ? 47.033 44.976 23.525 1.00 11.05 396 THR A O 1
ATOM 3021 N N . GLY A 1 397 ? 47.560 45.737 21.456 1.00 9.88 397 GLY A N 1
ATOM 3022 C CA . GLY A 1 397 ? 48.319 46.869 21.973 1.00 10.74 397 GLY A CA 1
ATOM 3023 C C . GLY A 1 397 ? 47.489 47.747 22.894 1.00 12.75 397 GLY A C 1
ATOM 3024 O O . GLY A 1 397 ? 48.042 48.417 23.772 1.00 12.05 397 GLY A O 1
ATOM 3025 N N . ALA A 1 398 ? 46.175 47.756 22.697 1.00 12.27 398 ALA A N 1
ATOM 3026 C CA . ALA A 1 398 ? 45.310 48.577 23.555 1.00 14.31 398 ALA A CA 1
ATOM 3027 C C . ALA A 1 398 ? 45.521 48.296 25.042 1.00 13.84 398 ALA A C 1
ATOM 3028 O O . ALA A 1 398 ? 45.320 49.188 25.868 1.00 15.06 398 ALA A O 1
ATOM 3030 N N . GLU A 1 399 ? 45.917 47.073 25.387 1.00 13.40 399 GLU A N 1
ATOM 3031 C CA . GLU A 1 399 ? 46.112 46.667 26.779 1.00 13.26 399 GLU A CA 1
ATOM 3032 C C . GLU A 1 399 ? 47.509 46.905 27.310 1.00 12.74 399 GLU A C 1
ATOM 3033 O O . GLU A 1 399 ? 47.745 46.720 28.503 1.00 13.95 399 GLU A O 1
ATOM 3039 N N . PHE A 1 400 ? 48.419 47.300 26.431 1.00 12.52 400 PHE A N 1
ATOM 3040 C CA . PHE A 1 400 ? 49.826 47.452 26.789 1.00 12.63 400 PHE A CA 1
ATOM 3041 C C . PHE A 1 400 ? 50.389 48.824 26.520 1.00 16.85 400 PHE A C 1
ATOM 3042 O O . PHE A 1 400 ? 51.538 48.965 26.095 1.00 19.78 400 PHE A O 1
ATOM 3050 N N . LEU A 1 401 ? 49.575 49.844 26.741 1.00 16.05 401 LEU A N 1
ATOM 3051 C CA . LEU A 1 401 ? 50.051 51.198 26.509 1.00 17.04 401 LEU A CA 1
ATOM 3052 C C . LEU A 1 401 ? 50.485 51.878 27.797 1.00 19.42 401 LEU A C 1
ATOM 3053 O O . LEU A 1 401 ? 51.197 52.866 27.749 1.00 19.30 401 LEU A O 1
ATOM 3058 N N . GLY A 1 402 ? 50.048 51.351 28.935 1.00 21.74 402 GLY A N 1
ATOM 3059 C CA . GLY A 1 402 ? 50.409 51.945 30.212 1.00 24.41 402 GLY A CA 1
ATOM 3060 C C . GLY A 1 402 ? 49.753 53.297 30.453 1.00 23.69 402 GLY A C 1
ATOM 3061 O O . GLY A 1 402 ? 48.808 53.684 29.765 1.00 22.06 402 GLY A O 1
ATOM 3062 N N . ASP A 1 403 ? 50.255 54.025 31.443 1.00 26.82 403 ASP A N 1
ATOM 3063 C CA . ASP A 1 403 ? 49.695 55.329 31.766 1.00 26.62 403 ASP A CA 1
ATOM 3064 C C . ASP A 1 403 ? 50.289 56.419 30.895 1.00 24.51 403 ASP A C 1
ATOM 3065 O O . ASP A 1 403 ? 51.335 56.243 30.272 1.00 23.67 403 ASP A O 1
ATOM 3070 N N . GLY A 1 404 ? 49.606 57.556 30.837 1.00 20.16 404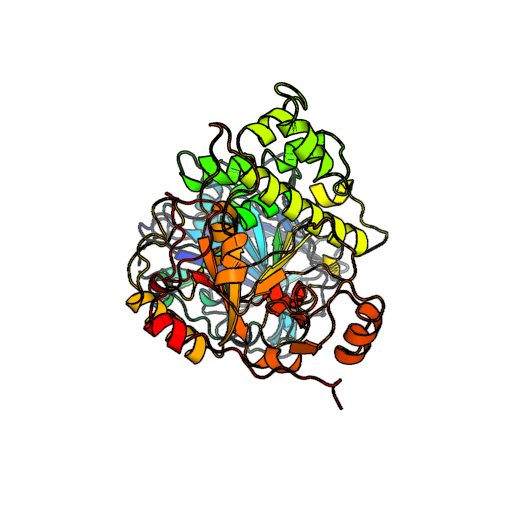 GLY A N 1
ATOM 3071 C CA . GLY A 1 404 ? 50.125 58.656 30.051 1.00 17.78 404 GLY A CA 1
ATOM 3072 C C . GLY A 1 404 ? 49.121 59.354 29.166 1.00 14.15 404 GLY A C 1
ATOM 3073 O O . GLY A 1 404 ? 49.464 60.328 28.479 1.00 17.30 404 GLY A O 1
ATOM 3074 N N . GLY A 1 405 ? 47.892 58.858 29.154 1.00 17.03 405 GLY A N 1
ATOM 3075 C CA . GLY A 1 405 ? 46.865 59.484 28.344 1.00 17.47 405 GLY A CA 1
ATOM 3076 C C . GLY A 1 405 ? 46.533 58.757 27.050 1.00 17.49 405 GLY A C 1
ATOM 3077 O O . GLY A 1 405 ? 47.188 57.776 26.685 1.00 16.95 405 GLY A O 1
ATOM 3078 N N . ASP A 1 406 ? 45.526 59.250 26.338 1.00 16.93 406 ASP A N 1
ATOM 3079 C CA . ASP A 1 406 ? 45.081 58.611 25.109 1.00 17.43 406 ASP A CA 1
ATOM 3080 C C . ASP A 1 406 ? 46.164 58.599 24.051 1.00 16.71 406 ASP A C 1
ATOM 3081 O O . ASP A 1 406 ? 46.863 59.590 23.850 1.00 16.15 406 ASP A O 1
ATOM 3086 N N . VAL A 1 407 ? 46.280 57.467 23.359 1.00 15.21 407 VAL A N 1
ATOM 3087 C CA . VAL A 1 407 ? 47.241 57.321 22.281 1.00 14.71 407 VAL A CA 1
ATOM 3088 C C . VAL A 1 407 ? 46.459 57.272 20.978 1.00 13.97 407 VAL A C 1
ATOM 3089 O O . VAL A 1 407 ? 45.400 56.647 20.904 1.00 15.82 407 VAL A O 1
ATOM 3093 N N . SER A 1 408 ? 46.972 57.963 19.966 1.00 14.96 408 SER A N 1
ATOM 3094 C CA . SER A 1 408 ? 46.368 58.009 18.639 1.00 15.61 408 SER A CA 1
ATOM 3095 C C . SER A 1 408 ? 47.458 58.368 17.647 1.00 16.21 408 SER A C 1
ATOM 3096 O O . SER A 1 408 ? 48.531 58.849 18.029 1.00 16.12 408 SER A O 1
ATOM 3099 N N . PHE A 1 409 ? 47.165 58.150 16.373 1.00 15.98 409 PHE A N 1
ATOM 3100 C CA . PHE A 1 409 ? 48.127 58.385 15.316 1.00 16.31 409 PHE A CA 1
ATOM 3101 C C . PHE A 1 409 ? 47.785 59.587 14.477 1.00 18.69 409 PHE A C 1
ATOM 3102 O O . PHE A 1 409 ? 46.639 59.766 14.084 1.00 20.51 409 PHE A O 1
ATOM 3110 N N . SER A 1 410 ? 48.804 60.387 14.193 1.00 18.42 410 SER A N 1
ATOM 3111 C CA . SER A 1 410 ? 48.640 61.614 13.419 1.00 21.24 410 SER A CA 1
ATOM 3112 C C . SER A 1 410 ? 49.934 61.976 12.699 1.00 20.37 410 SER A C 1
ATOM 3113 O O . SER A 1 410 ? 51.015 61.509 13.070 1.00 17.63 410 SER A O 1
ATOM 3116 N N . THR A 1 411 ? 49.828 62.824 11.677 1.00 22.96 411 THR A N 1
ATOM 3117 C CA . THR A 1 411 ? 51.007 63.262 10.943 1.00 23.71 411 THR A CA 1
ATOM 3118 C C . THR A 1 411 ? 51.967 64.032 11.867 1.00 23.58 411 THR A C 1
ATOM 3119 O O . THR A 1 411 ? 53.157 64.122 11.579 1.00 26.11 411 THR A O 1
ATOM 3123 N N . ARG A 1 412 ? 51.448 64.563 12.972 1.00 25.53 412 ARG A N 1
ATOM 3124 C CA . ARG A 1 412 ? 52.251 65.315 13.939 1.00 27.11 412 ARG A CA 1
ATOM 3125 C C . ARG A 1 412 ? 52.927 64.403 14.968 1.00 26.06 412 ARG A C 1
ATOM 3126 O O . ARG A 1 412 ? 53.621 64.867 15.875 1.00 27.00 412 ARG A O 1
ATOM 3134 N N . GLY A 1 413 ? 52.720 63.100 14.824 1.00 20.98 413 GLY A N 1
ATOM 3135 C CA . GLY A 1 413 ? 53.331 62.159 15.746 1.00 20.39 413 GLY A CA 1
ATOM 3136 C C . GLY A 1 413 ? 52.303 61.421 16.575 1.00 19.93 413 GLY A C 1
ATOM 3137 O O . GLY A 1 413 ? 51.134 61.822 16.649 1.00 19.95 413 GLY A O 1
ATOM 3138 N N . THR A 1 414 ? 52.754 60.360 17.235 1.00 16.11 414 THR A N 1
ATOM 3139 C CA . THR A 1 414 ? 51.879 59.540 18.042 1.00 14.20 414 THR A CA 1
ATOM 3140 C C . THR A 1 414 ? 51.534 60.242 19.361 1.00 14.90 414 THR A C 1
ATOM 3141 O O . THR A 1 414 ? 52.423 60.591 20.145 1.00 17.60 414 THR A O 1
ATOM 3145 N N A GLN A 1 415 ? 50.242 60.435 19.594 0.50 9.53 415 GLN A N 1
ATOM 3146 C CA A GLN A 1 415 ? 49.766 61.136 20.785 0.50 12.23 415 GLN A CA 1
ATOM 3147 C C A GLN A 1 415 ? 50.238 60.501 22.071 0.50 10.13 415 GLN A C 1
ATOM 3148 O O A GLN A 1 415 ? 50.135 59.302 22.247 0.50 7.51 415 GLN A O 1
ATOM 3154 N N . ASN A 1 416 ? 50.746 61.326 22.976 1.00 14.88 416 ASN A N 1
ATOM 3155 C CA . ASN A 1 416 ? 51.182 60.884 24.285 1.00 15.09 416 ASN A CA 1
ATOM 3156 C C . ASN A 1 416 ? 52.116 59.689 24.277 1.00 13.37 416 ASN A C 1
ATOM 3157 O O . ASN A 1 416 ? 51.988 58.794 25.108 1.00 15.31 416 ASN A O 1
ATOM 3162 N N . TRP A 1 417 ? 53.051 59.670 23.343 1.00 14.19 417 TRP A N 1
ATOM 3163 C CA . TRP A 1 417 ? 53.964 58.534 23.297 1.00 15.43 417 TRP A CA 1
ATOM 3164 C C . TRP A 1 417 ? 55.389 59.022 23.398 1.00 15.20 417 TRP A C 1
ATOM 3165 O O . TRP A 1 417 ? 55.844 59.812 22.571 1.00 16.20 417 TRP A O 1
ATOM 3176 N N . THR A 1 418 ? 56.073 58.558 24.433 1.00 14.59 418 THR A N 1
ATOM 3177 C CA . THR A 1 418 ? 57.457 58.938 24.664 1.00 16.41 418 THR A CA 1
ATOM 3178 C C . THR A 1 418 ? 58.299 57.697 24.925 1.00 16.75 418 THR A C 1
ATOM 3179 O O . THR A 1 418 ? 57.759 56.608 25.142 1.00 14.59 418 THR A O 1
ATOM 3183 N N . VAL A 1 419 ? 59.618 57.873 24.920 1.00 16.24 419 VAL A N 1
ATOM 3184 C CA . VAL A 1 419 ? 60.536 56.773 25.189 1.00 17.14 419 VAL A CA 1
ATOM 3185 C C . VAL A 1 419 ? 60.218 56.163 26.551 1.00 16.32 419 VAL A C 1
ATOM 3186 O O . VAL A 1 419 ? 60.178 54.944 26.714 1.00 16.43 419 VAL A O 1
ATOM 3190 N N . GLU A 1 420 ? 60.005 57.015 27.547 1.00 16.50 420 GLU A N 1
ATOM 3191 C CA . GLU A 1 420 ? 59.691 56.551 28.885 1.00 18.71 420 GLU A CA 1
ATOM 3192 C C . GLU A 1 420 ? 58.452 55.654 28.892 1.00 16.30 420 GLU A C 1
ATOM 3193 O O . GLU A 1 420 ? 58.422 54.593 29.527 1.00 16.53 420 GLU A O 1
ATOM 3199 N N . ARG A 1 421 ? 57.415 56.086 28.182 1.00 16.46 421 ARG A N 1
ATOM 3200 C CA . ARG A 1 421 ? 56.188 55.307 28.129 1.00 14.25 421 ARG A CA 1
ATOM 3201 C C . ARG A 1 421 ? 56.440 53.977 27.417 1.00 13.44 421 ARG A C 1
ATOM 3202 O O . ARG A 1 421 ? 55.921 52.945 27.840 1.00 13.85 421 ARG A O 1
ATOM 3210 N N . LEU A 1 422 ? 57.250 54.015 26.364 1.00 13.42 422 LEU A N 1
ATOM 3211 C CA . LEU A 1 422 ? 57.578 52.791 25.616 1.00 12.76 422 LEU A CA 1
ATOM 3212 C C . LEU A 1 422 ? 58.319 51.795 26.514 1.00 13.71 422 LEU A C 1
ATOM 3213 O O . LEU A 1 422 ? 57.982 50.600 26.549 1.00 11.49 422 LEU A O 1
ATOM 3218 N N . LEU A 1 423 ? 59.297 52.284 27.280 1.00 14.90 423 LEU A N 1
ATOM 3219 C CA . LEU A 1 423 ? 60.025 51.378 28.161 1.00 14.19 423 LEU A CA 1
ATOM 3220 C C . LEU A 1 423 ? 59.109 50.707 29.171 1.00 15.69 423 LEU A C 1
ATOM 3221 O O . LEU A 1 423 ? 59.260 49.515 29.456 1.00 16.28 423 LEU A O 1
ATOM 3226 N N . GLN A 1 424 ? 58.155 51.460 29.724 1.00 15.07 424 GLN A N 1
ATOM 3227 C CA . GLN A 1 424 ? 57.208 50.874 30.672 1.00 16.74 424 GLN A CA 1
ATOM 3228 C C . GLN A 1 424 ? 56.357 49.792 29.972 1.00 13.59 424 GLN A C 1
ATOM 3229 O O . GLN A 1 424 ? 56.118 48.707 30.509 1.00 14.61 424 GLN A O 1
ATOM 3235 N N . ALA A 1 425 ? 55.886 50.116 28.774 1.00 13.87 425 ALA A N 1
ATOM 3236 C CA . ALA A 1 425 ? 55.057 49.199 28.008 1.00 13.19 425 ALA A CA 1
ATOM 3237 C C . ALA A 1 425 ? 55.824 47.918 27.678 1.00 13.37 425 ALA A C 1
ATOM 3238 O O . ALA A 1 425 ? 55.278 46.813 27.777 1.00 12.29 425 ALA A O 1
ATOM 3240 N N . HIS A 1 426 ? 57.090 48.084 27.290 1.00 12.35 426 HIS A N 1
ATOM 3241 C CA . HIS A 1 426 ? 57.948 46.945 26.964 1.00 11.33 426 HIS A CA 1
ATOM 3242 C C . HIS A 1 426 ? 58.097 46.034 28.196 1.00 13.60 426 HIS A C 1
ATOM 3243 O O . HIS A 1 426 ? 58.023 44.815 28.074 1.00 12.50 426 HIS A O 1
ATOM 3250 N N . ARG A 1 427 ? 58.281 46.626 29.375 1.00 14.98 427 ARG A N 1
ATOM 3251 C CA . ARG A 1 427 ? 58.416 45.837 30.601 1.00 17.14 427 ARG A CA 1
ATOM 3252 C C . ARG A 1 427 ? 57.122 45.078 30.883 1.00 16.01 427 ARG A C 1
ATOM 3253 O O . ARG A 1 427 ? 57.141 43.913 31.280 1.00 15.54 427 ARG A O 1
ATOM 3261 N N . GLN A 1 428 ? 55.985 45.738 30.675 1.00 14.77 428 GLN A N 1
ATOM 3262 C CA . GLN A 1 428 ? 54.698 45.086 30.896 1.00 15.18 428 GLN A CA 1
ATOM 3263 C C . GLN A 1 428 ? 54.553 43.894 29.944 1.00 13.64 428 GLN A C 1
ATOM 3264 O O . GLN A 1 428 ? 54.053 42.844 30.333 1.00 13.04 428 GLN A O 1
ATOM 3270 N N . LEU A 1 429 ? 54.963 44.086 28.689 1.00 11.52 429 LEU A N 1
ATOM 3271 C CA . LEU A 1 429 ? 54.913 43.006 27.704 1.00 11.37 429 LEU A CA 1
ATOM 3272 C C . LEU A 1 429 ? 55.790 41.830 28.144 1.00 11.21 429 LEU A C 1
ATOM 3273 O O . LEU A 1 429 ? 55.376 40.684 28.066 1.00 12.95 429 LEU A O 1
ATOM 3278 N N . GLU A 1 430 ? 56.982 42.117 28.642 1.00 13.01 430 GLU A N 1
ATOM 3279 C CA . GLU A 1 430 ? 57.854 41.046 29.119 1.00 13.74 430 GLU A CA 1
ATOM 3280 C C . GLU A 1 430 ? 57.197 40.309 30.285 1.00 13.03 430 GLU A C 1
ATOM 3281 O O . GLU A 1 430 ? 57.237 39.085 30.344 1.00 14.88 430 GLU A O 1
ATOM 3287 N N . GLU A 1 431 ? 56.579 41.064 31.197 1.00 13.56 431 GLU A N 1
ATOM 3288 C CA . GLU A 1 431 ? 55.923 40.458 32.354 1.00 15.37 431 GLU A CA 1
ATOM 3289 C C . GLU A 1 431 ? 54.773 39.544 31.938 1.00 15.65 431 GLU A C 1
ATOM 3290 O O . GLU A 1 431 ? 54.438 38.594 32.659 1.00 19.72 431 GLU A O 1
ATOM 3296 N N . ARG A 1 432 ? 54.140 39.856 30.801 1.00 13.26 432 ARG A N 1
ATOM 3297 C CA . ARG A 1 432 ? 53.037 39.044 30.278 1.00 12.06 432 ARG A CA 1
ATOM 3298 C C . ARG A 1 432 ? 53.516 37.953 29.313 1.00 12.13 432 ARG A C 1
ATOM 3299 O O . ARG A 1 432 ? 52.727 37.311 28.635 1.00 14.04 432 ARG A O 1
ATOM 3307 N N . GLY A 1 433 ? 54.829 37.761 29.260 1.00 12.99 433 GLY A N 1
ATOM 3308 C CA . GLY A 1 433 ? 55.375 36.709 28.430 1.00 11.70 433 GLY A CA 1
ATOM 3309 C C . GLY A 1 433 ? 55.540 37.003 26.952 1.00 10.70 433 GLY A C 1
ATOM 3310 O O . GLY A 1 433 ? 55.619 36.068 26.169 1.00 12.79 433 GLY A O 1
ATOM 3311 N N . TYR A 1 434 ? 55.581 38.282 26.567 1.00 11.18 434 TYR A N 1
ATOM 3312 C CA . TYR A 1 434 ? 55.767 38.661 25.158 1.00 10.54 434 TYR A CA 1
ATOM 3313 C C . TYR A 1 434 ? 57.210 39.029 24.869 1.00 8.13 434 TYR A C 1
ATOM 3314 O O . TYR A 1 434 ? 57.949 39.427 25.778 1.00 12.00 434 TYR A O 1
ATOM 3323 N N . VAL A 1 435 ? 57.586 38.908 23.592 1.00 9.35 435 VAL A N 1
ATOM 3324 C CA . VAL A 1 435 ? 58.937 39.207 23.144 1.00 10.37 435 VAL A CA 1
ATOM 3325 C C . VAL A 1 435 ? 58.886 39.992 21.822 1.00 8.99 435 VAL A C 1
ATOM 3326 O O . VAL A 1 435 ? 58.050 39.732 20.951 1.00 9.88 435 VAL A O 1
ATOM 3330 N N . PHE A 1 436 ? 59.781 40.962 21.683 1.00 7.96 436 PHE A N 1
ATOM 3331 C CA . PHE A 1 436 ? 59.845 41.789 20.485 1.00 8.62 436 PHE A CA 1
ATOM 3332 C C . PHE A 1 436 ? 60.416 41.020 19.292 1.00 7.42 436 PHE A C 1
ATOM 3333 O O . PHE A 1 436 ? 61.462 40.350 19.429 1.00 9.29 436 PHE A O 1
ATOM 3341 N N . VAL A 1 437 ? 59.755 41.116 18.138 1.00 9.09 437 VAL A N 1
ATOM 3342 C CA . VAL A 1 437 ? 60.243 40.459 16.933 1.00 9.56 437 VAL A CA 1
ATOM 3343 C C . VAL A 1 437 ? 60.423 41.375 15.733 1.00 10.77 437 VAL A C 1
ATOM 3344 O O . VAL A 1 437 ? 60.788 40.909 14.668 1.00 10.91 437 VAL A O 1
ATOM 3348 N N . GLY A 1 438 ? 60.204 42.675 15.896 1.00 10.43 438 GLY A N 1
ATOM 3349 C CA . GLY A 1 438 ? 60.435 43.578 14.785 1.00 10.20 438 GLY A CA 1
ATOM 3350 C C . GLY A 1 438 ? 59.493 44.742 14.626 1.00 9.50 438 GLY A C 1
ATOM 3351 O O . GLY A 1 438 ? 58.549 44.914 15.380 1.00 11.10 438 GLY A O 1
ATOM 3352 N N . TYR A 1 439 ? 59.771 45.535 13.607 1.00 8.76 439 TYR A N 1
ATOM 3353 C CA . TYR A 1 439 ? 59.017 46.729 13.279 1.00 9.01 439 TYR A CA 1
ATOM 3354 C C . TYR A 1 439 ? 58.074 46.551 12.095 1.00 8.93 439 TYR A C 1
ATOM 3355 O O . TYR A 1 439 ? 58.339 45.767 11.187 1.00 9.51 439 TYR A O 1
ATOM 3364 N N . HIS A 1 440 ? 56.988 47.317 12.096 1.00 10.31 440 HIS A N 1
ATOM 3365 C CA . HIS A 1 440 ? 56.034 47.306 10.997 1.00 10.71 440 HIS A CA 1
ATOM 3366 C C . HIS A 1 440 ? 55.719 48.757 10.697 1.00 10.30 440 HIS A C 1
ATOM 3367 O O . HIS A 1 440 ? 55.312 49.492 11.598 1.00 10.56 440 HIS A O 1
ATOM 3374 N N . GLY A 1 441 ? 55.938 49.174 9.450 1.00 11.90 441 GLY A N 1
ATOM 3375 C CA . GLY A 1 441 ? 55.616 50.533 9.073 1.00 11.94 441 GLY A CA 1
ATOM 3376 C C . GLY A 1 441 ? 54.319 50.507 8.293 1.00 10.79 441 GLY A C 1
ATOM 3377 O O . GLY A 1 441 ? 54.108 49.636 7.456 1.00 12.90 441 GLY A O 1
ATOM 3378 N N . THR A 1 442 ? 53.448 51.465 8.563 1.00 11.34 442 THR A N 1
ATOM 3379 C CA . THR A 1 442 ? 52.183 51.526 7.843 1.00 12.31 442 THR A CA 1
ATOM 3380 C C . THR A 1 442 ? 51.550 52.927 7.914 1.00 13.62 442 THR A C 1
ATOM 3381 O O . THR A 1 442 ? 52.143 53.862 8.487 1.00 14.01 442 THR A O 1
ATOM 3385 N N . PHE A 1 443 ? 50.376 53.074 7.303 1.00 12.77 443 PHE A N 1
ATOM 3386 C CA . PHE A 1 443 ? 49.664 54.350 7.303 1.00 13.64 443 PHE A CA 1
ATOM 3387 C C . PHE A 1 443 ? 48.838 54.526 8.554 1.00 13.64 443 PHE A C 1
ATOM 3388 O O . PHE A 1 443 ? 48.521 53.553 9.258 1.00 14.21 443 PHE A O 1
ATOM 3396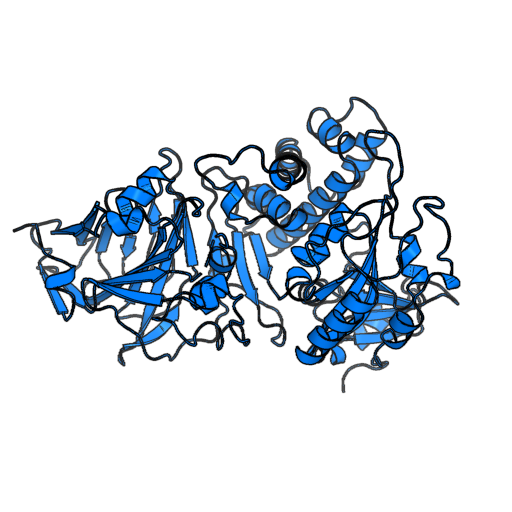 N N . LEU A 1 444 ? 48.467 55.767 8.843 1.00 14.05 444 LEU A N 1
ATOM 3397 C CA . LEU A 1 444 ? 47.782 56.070 10.082 1.00 14.91 444 LEU A CA 1
ATOM 3398 C C . LEU A 1 444 ? 46.554 55.231 10.424 1.00 13.57 444 LEU A C 1
ATOM 3399 O O . LEU A 1 444 ? 46.439 54.747 11.550 1.00 14.49 444 LEU A O 1
ATOM 3404 N N . GLU A 1 445 ? 45.652 55.039 9.467 1.00 14.80 445 GLU A N 1
ATOM 3405 C CA . GLU A 1 445 ? 44.437 54.284 9.761 1.00 14.17 445 GLU A CA 1
ATOM 3406 C C . GLU A 1 445 ? 44.745 52.823 10.075 1.00 14.20 445 GLU A C 1
ATOM 3407 O O . GLU A 1 445 ? 44.094 52.227 10.926 1.00 12.87 445 GLU A O 1
ATOM 3413 N N . ALA A 1 446 ? 45.743 52.258 9.405 1.00 12.78 446 ALA A N 1
ATOM 3414 C CA . ALA A 1 446 ? 46.094 50.870 9.646 1.00 12.45 446 ALA A CA 1
ATOM 3415 C C . ALA A 1 446 ? 46.756 50.767 11.012 1.00 12.11 446 ALA A C 1
ATOM 3416 O O . ALA A 1 446 ? 46.536 49.781 11.718 1.00 12.94 446 ALA A O 1
ATOM 3418 N N . ALA A 1 447 ? 47.532 51.779 11.406 1.00 11.89 447 ALA A N 1
ATOM 3419 C CA . ALA A 1 447 ? 48.177 51.753 12.720 1.00 11.68 447 ALA A CA 1
ATOM 3420 C C . ALA A 1 447 ? 47.112 51.709 13.823 1.00 10.94 447 ALA A C 1
ATOM 3421 O O . ALA A 1 447 ? 47.231 50.976 14.805 1.00 11.64 447 ALA A O 1
ATOM 3423 N N . GLN A 1 448 ? 46.057 52.496 13.660 1.00 11.74 448 GLN A N 1
ATOM 3424 C CA . GLN A 1 448 ? 44.972 52.531 14.623 1.00 12.40 448 GLN A CA 1
ATOM 3425 C C . GLN A 1 448 ? 44.326 51.158 14.718 1.00 11.35 448 GLN A C 1
ATOM 3426 O O . GLN A 1 448 ? 44.099 50.646 15.816 1.00 12.23 448 GLN A O 1
ATOM 3432 N N . SER A 1 449 ? 44.052 50.547 13.568 1.00 11.22 449 SER A N 1
ATOM 3433 C CA . SER A 1 449 ? 43.411 49.243 13.535 1.00 10.89 449 SER A CA 1
ATOM 3434 C C . SER A 1 449 ? 44.267 48.185 14.215 1.00 10.41 449 SER A C 1
ATOM 3435 O O . SER A 1 449 ? 43.782 47.431 15.054 1.00 10.49 449 SER A O 1
ATOM 3438 N N . ILE A 1 450 ? 45.539 48.140 13.838 1.00 9.90 450 ILE A N 1
ATOM 3439 C CA . ILE A 1 450 ? 46.479 47.135 14.333 1.00 12.12 450 ILE A CA 1
ATOM 3440 C C . ILE A 1 450 ? 46.763 47.247 15.823 1.00 9.95 450 ILE A C 1
ATOM 3441 O O . ILE A 1 450 ? 46.709 46.248 16.541 1.00 10.28 450 ILE A O 1
ATOM 3446 N N . VAL A 1 451 ? 47.044 48.453 16.314 1.00 10.24 451 VAL A N 1
ATOM 3447 C CA . VAL A 1 451 ? 47.368 48.606 17.718 1.00 9.84 451 VAL A CA 1
ATOM 3448 C C . VAL A 1 451 ? 46.185 48.368 18.642 1.00 10.45 451 VAL A C 1
ATOM 3449 O O . VAL A 1 451 ? 46.276 47.618 19.625 1.00 11.50 451 VAL A O 1
ATOM 3453 N N . PHE A 1 452 ? 45.046 48.945 18.288 1.00 10.37 452 PHE A N 1
ATOM 3454 C CA . PHE A 1 452 ? 43.881 48.817 19.155 1.00 9.31 452 PHE A CA 1
ATOM 3455 C C . PHE A 1 452 ? 42.993 47.603 18.906 1.00 10.97 452 PHE A C 1
ATOM 3456 O O . PHE A 1 452 ? 42.654 46.866 19.854 1.00 12.76 452 PHE A O 1
ATOM 3464 N N . GLY A 1 453 ? 42.643 47.382 17.644 1.00 11.06 453 GLY A N 1
ATOM 3465 C CA . GLY A 1 453 ? 41.794 46.267 17.272 1.00 10.96 453 GLY A CA 1
ATOM 3466 C C . GLY A 1 453 ? 42.506 44.937 17.126 1.00 11.52 453 GLY A C 1
ATOM 3467 O O . GLY A 1 453 ? 41.899 43.894 17.323 1.00 12.29 453 GLY A O 1
ATOM 3468 N N . GLY A 1 454 ? 43.800 44.986 16.822 1.00 9.91 454 GLY A N 1
ATOM 3469 C CA . GLY A 1 454 ? 44.602 43.791 16.612 1.00 9.81 454 GLY A CA 1
ATOM 3470 C C . GLY A 1 454 ? 44.859 43.580 15.127 1.00 9.62 454 GLY A C 1
ATOM 3471 O O . GLY A 1 454 ? 44.075 44.019 14.285 1.00 10.53 454 GLY A O 1
ATOM 3472 N N . VAL A 1 455 ? 45.960 42.923 14.803 1.00 9.30 455 VAL A N 1
ATOM 3473 C CA . VAL A 1 455 ? 46.314 42.621 13.417 1.00 9.27 455 VAL A CA 1
ATOM 3474 C C . VAL A 1 455 ? 45.285 41.652 12.800 1.00 10.20 455 VAL A C 1
ATOM 3475 O O . VAL A 1 455 ? 44.871 40.671 13.430 1.00 10.20 455 VAL A O 1
ATOM 3479 N N . ARG A 1 456 ? 44.867 41.937 11.568 1.00 10.75 456 ARG A N 1
ATOM 3480 C CA . ARG A 1 456 ? 43.905 41.097 10.860 1.00 11.46 456 ARG A CA 1
ATOM 3481 C C . ARG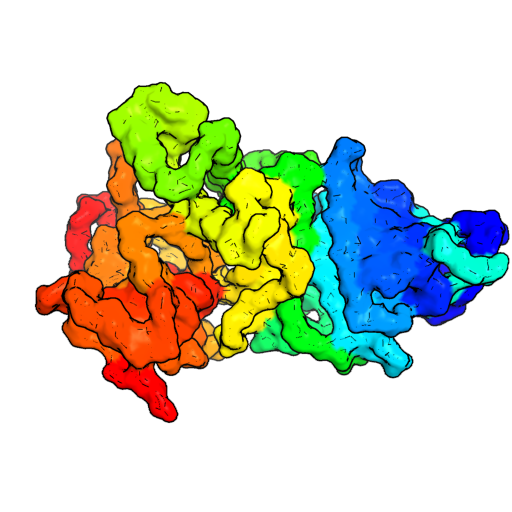 A 1 456 ? 44.399 40.875 9.444 1.00 10.26 456 ARG A C 1
ATOM 3482 O O . ARG A 1 456 ? 45.045 41.754 8.849 1.00 10.97 456 ARG A O 1
ATOM 3490 N N . ALA A 1 457 ? 44.056 39.724 8.877 1.00 9.96 457 ALA A N 1
ATOM 3491 C CA . ALA A 1 457 ? 44.475 39.418 7.514 1.00 10.32 457 ALA A CA 1
ATOM 3492 C C . ALA A 1 457 ? 43.880 40.404 6.502 1.00 9.72 457 ALA A C 1
ATOM 3493 O O . ALA A 1 457 ? 42.762 40.911 6.662 1.00 10.57 457 ALA A O 1
ATOM 3495 N N . ARG A 1 458 ? 44.668 40.720 5.477 1.00 10.61 458 ARG A N 1
ATOM 3496 C CA . ARG A 1 458 ? 44.204 41.603 4.415 1.00 11.06 458 ARG A CA 1
ATOM 3497 C C . ARG A 1 458 ? 44.666 40.962 3.127 1.00 12.30 458 ARG A C 1
ATOM 3498 O O . ARG A 1 458 ? 45.721 40.332 3.091 1.00 13.81 458 ARG A O 1
ATOM 3506 N N . SER A 1 459 ? 43.881 41.112 2.062 1.00 14.62 459 SER A N 1
ATOM 3507 C CA . SER A 1 459 ? 44.306 40.558 0.782 1.00 13.33 459 SER A CA 1
ATOM 3508 C C . SER A 1 459 ? 45.596 41.257 0.324 1.00 13.46 459 SER A C 1
ATOM 3509 O O . SER A 1 459 ? 45.801 42.450 0.578 1.00 12.85 459 SER A O 1
ATOM 3512 N N . GLN A 1 460 ? 46.453 40.501 -0.343 1.00 14.17 460 GLN A N 1
ATOM 3513 C CA . GLN A 1 460 ? 47.722 41.035 -0.810 1.00 15.33 460 GLN A CA 1
ATOM 3514 C C . GLN A 1 460 ? 47.985 40.566 -2.228 1.00 16.34 460 GLN A C 1
ATOM 3515 O O . GLN A 1 460 ? 47.779 39.399 -2.549 1.00 18.98 460 GLN A O 1
ATOM 3521 N N . ASP A 1 461 ? 48.448 41.483 -3.070 1.00 22.11 461 ASP A N 1
ATOM 3522 C CA . ASP A 1 461 ? 48.768 41.132 -4.445 1.00 26.77 461 ASP A CA 1
ATOM 3523 C C . ASP A 1 461 ? 50.184 40.565 -4.510 1.00 26.30 461 ASP A C 1
ATOM 3524 O O . ASP A 1 461 ? 51.135 41.261 -4.861 1.00 28.24 461 ASP A O 1
ATOM 3529 N N . LEU A 1 462 ? 50.303 39.296 -4.143 1.00 25.72 462 LEU A N 1
ATOM 3530 C CA . LEU A 1 462 ? 51.567 38.577 -4.171 1.00 27.16 462 LEU A CA 1
ATOM 3531 C C . LEU A 1 462 ? 51.245 37.086 -4.190 1.00 25.08 462 LEU A C 1
ATOM 3532 O O . LEU A 1 462 ? 50.096 36.689 -3.974 1.00 24.77 462 LEU A O 1
ATOM 3537 N N . ASP A 1 463 ? 52.242 36.260 -4.474 1.00 25.99 463 ASP A N 1
ATOM 3538 C CA . ASP A 1 463 ? 52.026 34.820 -4.526 1.00 28.45 463 ASP A CA 1
ATOM 3539 C C . ASP A 1 463 ? 51.411 34.316 -3.226 1.00 27.11 463 ASP A C 1
ATOM 3540 O O . ASP A 1 463 ? 51.869 34.657 -2.131 1.00 25.97 463 ASP A O 1
ATOM 3545 N N . ALA A 1 464 ? 50.374 33.500 -3.361 1.00 25.24 464 ALA A N 1
ATOM 3546 C CA . ALA A 1 464 ? 49.653 32.946 -2.220 1.00 24.78 464 ALA A CA 1
ATOM 3547 C C . ALA A 1 464 ? 50.537 32.331 -1.143 1.00 23.45 464 ALA A C 1
ATOM 3548 O O . ALA A 1 464 ? 50.249 32.451 0.053 1.00 22.50 464 ALA A O 1
ATOM 3550 N N . ILE A 1 465 ? 51.617 31.679 -1.548 1.00 22.37 465 ILE A N 1
ATOM 3551 C CA . ILE A 1 465 ? 52.484 31.037 -0.571 1.00 21.64 465 ILE A CA 1
ATOM 3552 C C . ILE A 1 465 ? 53.226 32.019 0.336 1.00 19.36 465 ILE A C 1
ATOM 3553 O O . ILE A 1 465 ? 53.731 31.628 1.392 1.00 19.68 465 ILE A O 1
ATOM 3558 N N . TRP A 1 466 ? 53.277 33.288 -0.060 1.00 19.27 466 TRP A N 1
ATOM 3559 C CA . TRP A 1 466 ? 53.999 34.278 0.732 1.00 17.40 466 TRP A CA 1
ATOM 3560 C C . TRP A 1 466 ? 53.105 35.300 1.430 1.00 18.12 466 TRP A C 1
ATOM 3561 O O . TRP A 1 466 ? 53.590 36.336 1.893 1.00 17.71 466 TRP A O 1
ATOM 3572 N N . ARG A 1 467 ? 51.813 35.025 1.529 1.00 16.60 467 ARG A N 1
ATOM 3573 C CA . ARG A 1 467 ? 50.920 35.971 2.180 1.00 17.03 467 ARG A CA 1
ATOM 3574 C C . ARG A 1 467 ? 51.048 35.854 3.693 1.00 14.64 467 ARG A C 1
ATOM 3575 O O . ARG A 1 467 ? 51.262 34.769 4.246 1.00 13.94 467 ARG A O 1
ATOM 3583 N N . GLY A 1 468 ? 50.948 37.000 4.351 1.00 13.61 468 GLY A N 1
ATOM 3584 C CA . GLY A 1 468 ? 51.112 37.045 5.795 1.00 13.30 468 GLY A CA 1
ATOM 3585 C C . GLY A 1 468 ? 51.452 38.475 6.181 1.00 11.26 468 GLY A C 1
ATOM 3586 O O . GLY A 1 468 ? 51.406 39.370 5.349 1.00 11.42 468 GLY A O 1
ATOM 3587 N N . PHE A 1 469 ? 51.795 38.668 7.454 1.00 11.04 469 PHE A N 1
ATOM 3588 C CA . PHE A 1 469 ? 52.098 39.985 7.998 1.00 11.22 469 PHE A CA 1
ATOM 3589 C C . PHE A 1 469 ? 53.584 40.266 7.920 1.00 9.69 469 PHE A C 1
ATOM 3590 O O . PHE A 1 469 ? 54.386 39.563 8.506 1.00 11.10 469 PHE A O 1
ATOM 3598 N N . TYR A 1 470 ? 53.929 41.318 7.174 1.00 9.58 470 TYR A N 1
ATOM 3599 C CA . TYR A 1 470 ? 55.330 41.682 6.937 1.00 11.02 470 TYR A CA 1
ATOM 3600 C C . TYR A 1 470 ? 55.928 42.650 7.931 1.00 10.16 470 TYR A C 1
ATOM 3601 O O . TYR A 1 470 ? 55.390 43.743 8.141 1.00 10.36 470 TYR A O 1
ATOM 3610 N N . ILE A 1 471 ? 57.028 42.222 8.550 1.00 9.94 471 ILE A N 1
ATOM 3611 C CA . ILE A 1 471 ? 57.740 43.063 9.514 1.00 10.41 471 ILE A CA 1
ATOM 3612 C C . ILE A 1 471 ? 59.250 43.010 9.220 1.00 10.50 471 ILE A C 1
ATOM 3613 O O . ILE A 1 471 ? 59.715 42.233 8.380 1.00 11.44 47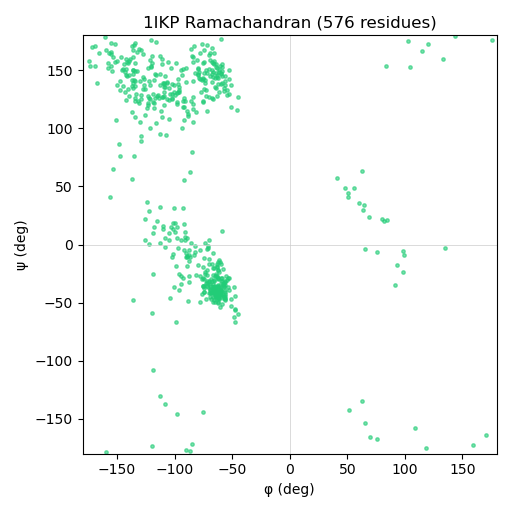1 ILE A O 1
ATOM 3618 N N . ALA A 1 472 ? 60.018 43.831 9.917 1.00 10.79 472 ALA A N 1
ATOM 3619 C CA . ALA A 1 472 ? 61.459 43.853 9.721 1.00 10.69 472 ALA A CA 1
ATOM 3620 C C . ALA A 1 472 ? 62.161 44.182 11.022 1.00 10.39 472 ALA A C 1
ATOM 3621 O O . ALA A 1 472 ? 61.790 45.129 11.712 1.00 10.12 472 ALA A O 1
ATOM 3623 N N . GLY A 1 473 ? 63.190 43.406 11.354 1.00 10.99 473 GLY A N 1
ATOM 3624 C CA . GLY A 1 473 ? 63.932 43.703 12.569 1.00 11.16 473 GLY A CA 1
ATOM 3625 C C . GLY A 1 473 ? 64.549 45.088 12.520 1.00 13.73 473 GLY A C 1
ATOM 3626 O O . GLY A 1 473 ? 64.634 45.769 13.543 1.00 13.36 473 GLY A O 1
ATOM 3627 N N . ASP A 1 474 ? 64.965 45.507 11.336 1.00 10.96 474 ASP A N 1
ATOM 3628 C CA . ASP A 1 474 ? 65.574 46.827 11.168 1.00 11.47 474 ASP A CA 1
ATOM 3629 C C . ASP A 1 474 ? 64.493 47.910 10.996 1.00 11.17 474 ASP A C 1
ATOM 3630 O O . ASP A 1 474 ? 63.758 47.922 10.012 1.00 11.41 474 ASP A O 1
ATOM 3635 N N . PRO A 1 475 ? 64.410 48.855 11.939 1.00 11.04 475 PRO A N 1
ATOM 3636 C CA . PRO A 1 475 ? 63.392 49.899 11.799 1.00 13.10 475 PRO A CA 1
ATOM 3637 C C . PRO A 1 475 ? 63.563 50.681 10.496 1.00 12.73 475 PRO A C 1
ATOM 3638 O O . PRO A 1 475 ? 62.589 51.196 9.937 1.00 13.81 475 PRO A O 1
ATOM 3642 N N . ALA A 1 476 ? 64.797 50.774 10.001 1.00 13.26 476 ALA A N 1
ATOM 3643 C CA . ALA A 1 476 ? 64.985 51.530 8.765 1.00 14.72 476 ALA A CA 1
ATOM 3644 C C . ALA A 1 476 ? 64.303 50.890 7.554 1.00 13.87 476 ALA A C 1
ATOM 3645 O O . ALA A 1 476 ? 63.898 51.594 6.626 1.00 15.85 476 ALA A O 1
ATOM 3647 N N . LEU A 1 477 ? 64.180 49.564 7.536 1.00 14.54 477 LEU A N 1
ATOM 3648 C CA . LEU A 1 477 ? 63.503 48.908 6.418 1.00 14.52 477 LEU A CA 1
ATOM 3649 C C . LEU A 1 477 ? 61.997 49.094 6.572 1.00 15.48 477 LEU A C 1
ATOM 3650 O O . LEU A 1 477 ? 61.309 49.413 5.613 1.00 16.84 477 LEU A O 1
ATOM 3655 N N . ALA A 1 478 ? 61.481 48.936 7.787 1.00 13.84 478 ALA A N 1
ATOM 3656 C CA . ALA A 1 478 ? 60.048 49.129 8.016 1.00 14.23 478 ALA A CA 1
ATOM 3657 C C . ALA A 1 478 ? 59.613 50.590 7.785 1.00 13.56 478 ALA A C 1
ATOM 3658 O O . ALA A 1 478 ? 58.486 50.856 7.380 1.00 14.03 478 ALA A O 1
ATOM 3660 N N . TYR A 1 479 ? 60.520 51.534 8.055 1.00 14.96 479 TYR A N 1
ATOM 3661 C CA . TYR A 1 479 ? 60.235 52.963 7.901 1.00 14.64 479 TYR A CA 1
ATOM 3662 C C . TYR A 1 479 ? 59.797 53.308 6.481 1.00 15.82 479 TYR A C 1
ATOM 3663 O O . TYR A 1 479 ? 58.976 54.210 6.278 1.00 16.80 479 TYR A O 1
ATOM 3672 N N . GLY A 1 480 ? 60.347 52.583 5.512 1.00 15.52 480 GLY A N 1
ATOM 3673 C CA . GLY A 1 480 ? 60.000 52.823 4.118 1.00 16.70 480 GLY A CA 1
ATOM 3674 C C . GLY A 1 480 ? 58.528 52.603 3.803 1.00 19.97 480 GLY A C 1
ATOM 3675 O O . GLY A 1 480 ? 57.986 53.161 2.853 1.00 21.24 480 GLY A O 1
ATOM 3676 N N . TYR A 1 481 ? 57.865 51.788 4.614 1.00 16.36 481 TYR A N 1
ATOM 3677 C CA . TYR A 1 481 ? 56.454 51.484 4.424 1.00 17.62 481 TYR A CA 1
ATOM 3678 C C . TYR A 1 481 ? 55.540 52.336 5.295 1.00 15.82 481 TYR A C 1
ATOM 3679 O O . TYR A 1 481 ? 54.311 52.248 5.191 1.00 18.20 481 TYR A O 1
ATOM 3688 N N . ALA A 1 482 ? 56.131 53.182 6.132 1.00 15.58 482 ALA A N 1
ATOM 3689 C CA . ALA A 1 482 ? 55.350 53.991 7.056 1.00 15.88 482 ALA A CA 1
ATOM 3690 C C . ALA A 1 482 ? 54.846 55.303 6.495 1.00 17.11 482 ALA A C 1
ATOM 3691 O O . ALA A 1 482 ? 55.155 56.364 7.040 1.00 15.96 482 ALA A O 1
ATOM 3693 N N . GLN A 1 483 ? 54.005 55.212 5.471 1.00 17.45 483 GLN A N 1
ATOM 3694 C CA . GLN A 1 483 ? 53.431 56.389 4.816 1.00 20.65 483 GLN A CA 1
ATOM 3695 C C . GLN A 1 483 ? 52.309 55.940 3.881 1.00 20.04 483 GLN A C 1
ATOM 3696 O O . GLN A 1 483 ? 52.137 54.750 3.635 1.00 20.23 483 GLN A O 1
ATOM 3702 N N . ASP A 1 484 ? 51.557 56.905 3.355 1.00 19.03 484 ASP A N 1
ATOM 3703 C CA . ASP A 1 484 ? 50.483 56.629 2.406 1.00 21.14 484 ASP A CA 1
ATOM 3704 C C . ASP A 1 484 ? 51.121 56.124 1.104 1.00 23.62 484 ASP A C 1
ATOM 3705 O O . ASP A 1 484 ? 52.235 56.534 0.769 1.00 24.94 484 ASP A O 1
ATOM 3710 N N . GLN A 1 485 ? 50.444 55.225 0.385 1.00 28.13 485 GLN A N 1
ATOM 3711 C CA . GLN A 1 485 ? 50.988 54.730 -0.881 1.00 32.77 485 GLN A CA 1
ATOM 3712 C C . GLN A 1 485 ? 50.278 55.464 -2.013 1.00 33.07 485 GLN A C 1
ATOM 3713 O O . GLN A 1 485 ? 50.640 55.333 -3.186 1.00 32.03 485 GLN A O 1
ATOM 3719 N N . GLU A 1 486 ? 49.256 56.229 -1.642 1.00 37.68 486 GLU A N 1
ATOM 3720 C CA . GLU A 1 486 ? 48.470 57.019 -2.586 1.00 45.46 486 GLU A CA 1
ATOM 3721 C C . GLU A 1 486 ? 47.992 58.294 -1.894 1.00 47.74 486 GLU A C 1
ATOM 3722 O O . GLU A 1 486 ? 47.619 58.269 -0.716 1.00 39.25 486 GLU A O 1
ATOM 3728 N N . PRO A 1 487 ? 48.008 59.430 -2.614 1.00 52.69 487 PRO A N 1
ATOM 3729 C CA . PRO A 1 487 ? 47.571 60.720 -2.065 1.00 58.03 487 PRO A CA 1
ATOM 3730 C C . PRO A 1 487 ? 46.116 60.667 -1.595 1.00 59.48 487 PRO A C 1
ATOM 3731 O O . PRO A 1 487 ? 45.322 59.879 -2.108 1.00 65.11 487 PRO A O 1
ATOM 3735 N N . ASP A 1 488 ? 45.769 61.506 -0.623 1.00 56.36 488 ASP A N 1
ATOM 3736 C CA . ASP A 1 488 ? 44.407 61.532 -0.101 1.00 54.38 488 ASP A CA 1
ATOM 3737 C C . ASP A 1 488 ? 43.513 62.432 -0.952 1.00 51.58 488 ASP A C 1
ATOM 3738 O O . ASP A 1 488 ? 43.925 62.903 -2.015 1.00 45.19 488 ASP A O 1
ATOM 3743 N N . ALA A 1 489 ? 42.292 62.664 -0.476 1.00 53.22 489 ALA A N 1
ATOM 3744 C CA . ALA A 1 489 ? 41.326 63.500 -1.182 1.00 57.05 489 ALA A CA 1
ATOM 3745 C C . ALA A 1 489 ? 41.883 64.892 -1.454 1.00 59.31 489 ALA A C 1
ATOM 3746 O O . ALA A 1 489 ? 41.556 65.514 -2.466 1.00 60.97 489 ALA A O 1
ATOM 3748 N N . ARG A 1 490 ? 42.724 65.377 -0.547 1.00 60.96 490 ARG A N 1
ATOM 3749 C CA . ARG A 1 490 ? 43.328 66.695 -0.691 1.00 62.14 490 ARG A CA 1
ATOM 3750 C C . ARG A 1 490 ? 44.673 66.633 -1.414 1.00 61.49 490 ARG A C 1
ATOM 3751 O O . ARG A 1 490 ? 45.469 67.571 -1.352 1.00 60.57 490 ARG A O 1
ATOM 3759 N N . GLY A 1 491 ? 44.912 65.517 -2.100 1.00 61.04 491 GLY A N 1
ATOM 3760 C CA . GLY A 1 491 ? 46.140 65.330 -2.853 1.00 65.25 491 GLY A CA 1
ATOM 3761 C C . GLY A 1 491 ? 47.442 65.483 -2.090 1.00 69.89 491 GLY A C 1
ATOM 3762 O O . GLY A 1 491 ? 48.348 66.179 -2.547 1.00 69.07 491 GLY A O 1
ATOM 3763 N N . ARG A 1 492 ? 47.551 64.829 -0.938 1.00 75.49 492 ARG A N 1
ATOM 3764 C CA . ARG A 1 492 ? 48.768 64.912 -0.136 1.00 76.67 492 ARG A CA 1
ATOM 3765 C C . ARG A 1 492 ? 49.154 63.565 0.475 1.00 67.96 492 ARG A C 1
ATOM 3766 O O . ARG A 1 492 ? 48.336 62.904 1.118 1.00 69.72 492 ARG A O 1
ATOM 3774 N N . ILE A 1 493 ? 50.405 63.164 0.262 1.00 52.94 493 ILE A N 1
ATOM 3775 C CA . ILE A 1 493 ? 50.922 61.904 0.790 1.00 41.04 493 ILE A CA 1
ATOM 3776 C C . ILE A 1 493 ? 51.384 62.110 2.230 1.00 32.89 493 ILE A C 1
ATOM 3777 O O . ILE A 1 493 ? 52.435 62.698 2.475 1.00 29.14 493 ILE A O 1
ATOM 3782 N N . ARG A 1 494 ? 50.586 61.613 3.168 1.00 27.50 494 ARG A N 1
ATOM 3783 C CA . ARG A 1 494 ? 50.853 61.737 4.599 1.00 23.17 494 ARG A CA 1
ATOM 3784 C C . ARG A 1 494 ? 51.889 60.755 5.119 1.00 19.83 494 ARG A C 1
ATOM 3785 O O . ARG A 1 494 ? 52.005 59.636 4.622 1.00 20.02 494 ARG A O 1
ATOM 3793 N N . ASN A 1 495 ? 52.639 61.182 6.127 1.00 19.65 495 ASN A N 1
ATOM 3794 C CA . ASN A 1 495 ? 53.585 60.264 6.741 1.00 19.36 495 ASN A CA 1
ATOM 3795 C C . ASN A 1 495 ? 52.715 59.334 7.599 1.00 18.49 495 ASN A C 1
ATOM 3796 O O . ASN A 1 495 ? 51.597 59.694 7.994 1.00 17.49 495 ASN A O 1
ATOM 3801 N N . GLY A 1 496 ? 53.225 58.135 7.865 1.00 18.06 496 GLY A N 1
ATOM 3802 C CA . GLY A 1 496 ? 52.495 57.163 8.665 1.00 16.34 496 GLY A CA 1
ATOM 3803 C C . GLY A 1 496 ? 53.094 56.970 10.047 1.00 16.53 496 GLY A C 1
ATOM 3804 O O . GLY A 1 496 ? 53.498 57.926 10.711 1.00 16.76 496 GLY A O 1
ATOM 3805 N N . ALA A 1 497 ? 53.172 55.718 10.482 1.00 15.72 497 ALA A N 1
ATOM 3806 C CA . ALA A 1 497 ? 53.702 55.413 11.806 1.00 14.11 497 ALA A CA 1
ATOM 3807 C C . ALA A 1 497 ? 54.520 54.126 11.800 1.00 13.26 497 ALA A C 1
ATOM 3808 O O . ALA A 1 497 ? 54.267 53.215 10.998 1.00 13.05 497 ALA A O 1
ATOM 3810 N N . LEU A 1 498 ? 55.528 54.078 12.676 1.00 11.08 498 LEU A N 1
ATOM 3811 C CA . LEU A 1 498 ? 56.389 52.911 12.846 1.00 11.46 498 LEU A CA 1
ATOM 3812 C C . LEU A 1 498 ? 55.894 52.225 14.106 1.00 10.56 498 LEU A C 1
ATOM 3813 O O . LEU A 1 498 ? 55.753 52.863 15.152 1.00 11.00 498 LEU A O 1
ATOM 3818 N N . LEU A 1 499 ? 55.651 50.921 14.003 1.00 10.11 499 LEU A N 1
ATOM 3819 C CA . LEU A 1 499 ? 55.103 50.133 15.106 1.00 10.25 499 LEU A CA 1
ATOM 3820 C C . LEU A 1 499 ? 56.035 48.997 15.523 1.00 8.93 499 LEU A C 1
ATOM 3821 O O . LEU A 1 499 ? 56.842 48.511 14.718 1.00 10.61 499 LEU A O 1
ATOM 3826 N N . ARG A 1 500 ? 55.921 48.597 16.777 1.00 8.61 500 ARG A N 1
ATOM 3827 C CA . ARG A 1 500 ? 56.699 47.505 17.365 1.00 7.61 500 ARG A CA 1
ATOM 3828 C C . ARG A 1 500 ? 55.804 46.285 17.495 1.00 8.87 500 ARG A C 1
ATOM 3829 O O . ARG A 1 500 ? 54.712 46.363 18.069 1.00 9.58 500 ARG A O 1
ATOM 3837 N N . VAL A 1 501 ? 56.293 45.148 16.997 1.00 8.29 501 VAL A N 1
ATOM 3838 C CA . VAL A 1 501 ? 55.525 43.908 16.988 1.00 9.61 501 VAL A CA 1
ATOM 3839 C C . VAL A 1 501 ? 56.099 42.900 17.962 1.00 8.16 501 VAL A C 1
ATOM 3840 O O . VAL A 1 501 ? 57.295 42.607 17.934 1.00 8.77 501 VAL A O 1
ATOM 3844 N N . TYR A 1 502 ? 55.231 42.402 18.833 1.00 8.01 502 TYR A N 1
ATOM 3845 C CA . TYR A 1 502 ? 55.572 41.418 19.846 1.00 9.10 502 TYR A CA 1
ATOM 3846 C C . TYR A 1 502 ? 54.733 40.166 19.666 1.00 9.64 502 TYR A C 1
ATOM 3847 O O . TYR A 1 502 ? 53.604 40.228 19.170 1.00 8.11 502 TYR A O 1
ATOM 3856 N N . VAL A 1 503 ? 55.278 39.032 20.102 1.00 9.77 503 VAL A N 1
ATOM 3857 C CA . VAL A 1 503 ? 54.540 37.779 20.084 1.00 9.65 503 VAL A CA 1
ATOM 3858 C C . VAL A 1 503 ? 54.781 37.055 21.417 1.00 9.53 503 VAL A C 1
ATOM 3859 O O . VAL A 1 503 ? 55.704 37.382 22.163 1.00 10.47 503 VAL A O 1
ATOM 3863 N N . PRO A 1 504 ? 53.920 36.093 21.764 1.00 11.10 504 PRO A N 1
ATOM 3864 C CA . PRO A 1 504 ? 54.154 35.371 23.018 1.00 12.27 504 PRO A CA 1
ATOM 3865 C C . PRO A 1 504 ? 55.474 34.600 22.838 1.00 10.48 504 PRO A C 1
ATOM 3866 O O . PRO A 1 504 ? 55.752 34.101 21.749 1.00 11.81 504 PRO A O 1
ATOM 3870 N N . ARG A 1 505 ? 56.279 34.496 23.894 1.00 12.00 505 ARG A N 1
ATOM 3871 C CA . ARG A 1 505 ? 57.522 33.743 23.779 1.00 12.10 505 ARG A CA 1
ATOM 3872 C C . ARG A 1 505 ? 57.241 32.303 23.391 1.00 13.21 505 ARG A C 1
ATOM 3873 O O . ARG A 1 505 ? 58.062 31.667 22.738 1.00 13.35 505 ARG A O 1
ATOM 3881 N N . SER A 1 506 ? 56.099 31.775 23.820 1.00 13.05 506 SER A N 1
ATOM 3882 C CA . SER A 1 506 ? 55.755 30.400 23.477 1.00 13.65 506 SER A CA 1
ATOM 3883 C C . SER A 1 506 ? 55.652 30.180 21.967 1.00 14.74 506 SER A C 1
ATOM 3884 O O . SER A 1 506 ? 55.662 29.034 21.517 1.00 16.56 506 SER A O 1
ATOM 3887 N N . SER A 1 507 ? 55.567 31.261 21.181 1.00 12.50 507 SER A N 1
ATOM 3888 C CA . SER A 1 507 ? 55.483 31.129 19.725 1.00 13.30 507 SER A CA 1
ATOM 3889 C C . SER A 1 507 ? 56.859 31.112 19.057 1.00 10.90 507 SER A C 1
ATOM 3890 O O . SER A 1 507 ? 56.956 30.817 17.861 1.00 13.26 507 SER A O 1
ATOM 3893 N N . LEU A 1 508 ? 57.921 31.408 19.812 1.00 13.98 508 LEU A N 1
ATOM 3894 C CA . LEU A 1 508 ? 59.257 31.454 19.200 1.00 12.37 508 LEU A CA 1
ATOM 3895 C C . LEU A 1 508 ? 59.721 30.197 18.480 1.00 14.69 508 LEU A C 1
ATOM 3896 O O . LEU A 1 508 ? 60.410 30.305 17.473 1.00 14.37 508 LEU A O 1
ATOM 3901 N N . PRO A 1 509 ? 59.354 28.996 18.980 1.00 15.10 509 PRO A N 1
ATOM 3902 C CA . PRO A 1 509 ? 59.814 27.800 18.259 1.00 17.05 509 PRO A CA 1
ATOM 3903 C C . PRO A 1 509 ? 59.323 27.734 16.806 1.00 15.56 509 PRO A C 1
ATOM 3904 O O . PRO A 1 509 ? 59.847 26.961 16.002 1.00 16.86 509 PRO A O 1
ATOM 3908 N N . GLY A 1 510 ? 58.305 28.523 16.475 1.00 15.42 510 GLY A N 1
ATOM 3909 C CA . GLY A 1 510 ? 57.806 28.548 15.110 1.00 15.17 510 GLY A CA 1
ATOM 3910 C C . GLY A 1 510 ? 58.455 29.591 14.208 1.00 14.29 510 GLY A C 1
ATOM 3911 O O . GLY A 1 510 ? 58.035 29.760 13.068 1.00 13.53 510 GLY A O 1
ATOM 3912 N N . PHE A 1 511 ? 59.490 30.263 14.712 1.00 12.28 511 PHE A N 1
ATOM 3913 C CA . PHE A 1 511 ? 60.195 31.274 13.922 1.00 11.71 511 PHE A CA 1
ATOM 3914 C C . PHE A 1 511 ? 61.452 30.660 13.314 1.00 12.79 511 PHE A C 1
ATOM 3915 O O . PHE A 1 511 ? 62.330 30.191 14.036 1.00 14.69 511 PHE A O 1
ATOM 3923 N N . TYR A 1 512 ? 61.539 30.718 11.992 1.00 12.80 512 TYR A N 1
ATOM 3924 C CA . TYR A 1 512 ? 62.659 30.161 11.242 1.00 13.41 512 TYR A CA 1
ATOM 3925 C C . TYR A 1 512 ? 63.391 31.218 10.428 1.00 14.68 512 TYR A C 1
ATOM 3926 O O . TYR A 1 512 ? 62.865 32.295 10.144 1.00 15.32 512 TYR A O 1
ATOM 3935 N N . ARG A 1 513 ? 64.610 30.887 10.018 1.00 16.46 513 ARG A N 1
ATOM 3936 C CA . ARG A 1 513 ? 65.402 31.802 9.207 1.00 15.63 513 ARG A CA 1
ATOM 3937 C C . ARG A 1 513 ? 66.074 31.056 8.079 1.00 17.58 513 ARG A C 1
ATOM 3938 O O . ARG A 1 513 ? 66.352 29.860 8.201 1.00 20.10 513 ARG A O 1
ATOM 3946 N N . THR A 1 514 ? 66.283 31.763 6.977 1.00 17.65 514 THR A N 1
ATOM 3947 C CA . THR A 1 514 ? 66.954 31.194 5.824 1.00 19.92 514 THR A CA 1
ATOM 3948 C C . THR A 1 514 ? 67.891 32.249 5.255 1.00 23.15 514 THR A C 1
ATOM 3949 O O . THR A 1 514 ? 67.711 33.447 5.494 1.00 20.37 514 THR A O 1
ATOM 3953 N N . SER A 1 515 ? 68.900 31.792 4.518 1.00 25.07 515 SER A N 1
ATOM 3954 C CA . SER A 1 515 ? 69.869 32.682 3.875 1.00 27.68 515 SER A CA 1
ATOM 3955 C C . SER A 1 515 ? 69.369 33.055 2.488 1.00 25.18 515 SER A C 1
ATOM 3956 O O . SER A 1 515 ? 69.909 33.951 1.843 1.00 24.70 515 SER A O 1
ATOM 3959 N N . LEU A 1 516 ? 68.327 32.366 2.034 1.00 24.51 516 LEU A N 1
ATOM 3960 C CA . LEU A 1 516 ? 67.756 32.608 0.715 1.00 25.63 516 LEU A CA 1
ATOM 3961 C C . LEU A 1 516 ? 66.775 33.768 0.631 1.00 27.15 516 LEU A C 1
ATOM 3962 O O . LEU A 1 516 ? 66.088 34.080 1.600 1.00 24.67 516 LEU A O 1
ATOM 3967 N N A THR A 1 517 ? 66.713 34.399 -0.536 0.50 27.79 517 THR A N 1
ATOM 3968 N N B THR A 1 517 ? 66.713 34.403 -0.536 0.50 26.37 517 THR A N 1
ATOM 3969 C CA A THR A 1 517 ? 65.770 35.485 -0.762 0.50 29.73 517 THR A CA 1
ATOM 3970 C CA B THR A 1 517 ? 65.763 35.487 -0.761 0.50 26.94 517 THR A CA 1
ATOM 3971 C C A THR A 1 517 ? 64.497 34.782 -1.238 0.50 29.87 517 THR A C 1
ATOM 3972 C C B THR A 1 517 ? 64.496 34.773 -1.225 0.50 28.39 517 THR A C 1
ATOM 3973 O O A THR A 1 517 ? 64.574 33.775 -1.943 0.50 29.73 517 THR A O 1
ATOM 3974 O O B THR A 1 517 ? 64.575 33.752 -1.910 0.50 28.68 517 THR A O 1
ATOM 3981 N N . LEU A 1 518 ? 63.333 35.297 -0.852 1.00 29.92 518 LEU A N 1
ATOM 3982 C CA . LEU A 1 518 ? 62.064 34.669 -1.229 1.00 31.27 518 LEU A CA 1
ATOM 3983 C C . LEU A 1 518 ? 61.771 34.575 -2.722 1.00 34.91 518 LEU A C 1
ATOM 3984 O O . LEU A 1 518 ? 60.923 33.779 -3.147 1.00 34.89 518 LEU A O 1
ATOM 3989 N N . ALA A 1 519 ? 62.465 35.380 -3.519 1.00 37.30 519 ALA A N 1
ATOM 3990 C CA . ALA A 1 519 ? 62.272 35.346 -4.962 1.00 39.40 519 ALA A CA 1
ATOM 3991 C C . ALA A 1 519 ? 63.018 34.138 -5.522 1.00 40.38 519 ALA A C 1
ATOM 3992 O O . ALA A 1 519 ? 62.641 33.587 -6.558 1.00 42.41 519 ALA A O 1
ATOM 3994 N N . ALA A 1 520 ? 64.074 33.724 -4.827 1.00 39.95 520 ALA A N 1
ATOM 3995 C CA . ALA A 1 520 ? 64.866 32.582 -5.266 1.00 38.82 520 ALA A CA 1
ATOM 3996 C C . ALA A 1 520 ? 63.953 31.395 -5.537 1.00 40.12 520 ALA A C 1
ATOM 3997 O O . ALA A 1 520 ? 63.027 31.125 -4.774 1.00 40.54 520 ALA A O 1
ATOM 3999 N N . PRO A 1 521 ? 64.200 30.672 -6.639 1.00 40.29 521 PRO A N 1
ATOM 4000 C CA . PRO A 1 521 ? 63.384 29.511 -7.003 1.00 38.88 521 PRO A CA 1
ATOM 4001 C C . PRO A 1 521 ? 63.397 28.405 -5.953 1.00 36.18 521 PRO A C 1
ATOM 4002 O O . PRO A 1 521 ? 62.461 27.612 -5.867 1.00 35.22 521 PRO A O 1
ATOM 4006 N N A GLU A 1 522 ? 64.461 28.361 -5.156 0.50 38.19 522 GLU A N 1
ATOM 4007 N N B GLU A 1 522 ? 64.462 28.362 -5.159 0.50 34.26 522 GLU A N 1
ATOM 4008 C CA A GLU A 1 522 ? 64.600 27.342 -4.122 0.50 41.96 522 GLU A CA 1
ATOM 4009 C CA B GLU A 1 522 ? 64.611 27.349 -4.120 0.50 34.18 522 GLU A CA 1
ATOM 4010 C C A GLU A 1 522 ? 63.907 27.754 -2.827 0.50 34.97 522 GLU A C 1
ATOM 4011 C C B GLU A 1 522 ? 63.915 27.757 -2.825 0.50 31.45 522 GLU A C 1
ATOM 4012 O O A GLU A 1 522 ? 63.714 26.932 -1.933 0.50 31.19 522 GLU A O 1
ATOM 4013 O O B GLU A 1 522 ? 63.729 26.934 -1.930 0.50 31.23 522 GLU A O 1
ATOM 4024 N N . ALA A 1 523 ? 63.543 29.030 -2.734 1.00 31.02 523 ALA A N 1
ATOM 4025 C CA . ALA A 1 523 ? 62.890 29.572 -1.539 1.00 28.77 523 ALA A CA 1
ATOM 4026 C C . ALA A 1 523 ? 61.681 28.803 -1.019 1.00 27.10 523 ALA A C 1
ATOM 4027 O O . ALA A 1 523 ? 61.680 28.318 0.119 1.00 25.98 523 ALA A O 1
ATOM 4029 N N . ALA A 1 524 ? 60.649 28.703 -1.848 1.00 25.85 524 ALA A N 1
ATOM 4030 C CA . ALA A 1 524 ? 59.425 28.010 -1.469 1.00 27.69 524 ALA A CA 1
ATOM 4031 C C . ALA A 1 524 ? 59.688 26.643 -0.836 1.00 27.00 524 ALA A C 1
ATOM 4032 O O . ALA A 1 524 ? 59.258 26.376 0.281 1.00 26.79 524 ALA A O 1
ATOM 4034 N N . GLY A 1 525 ? 60.398 25.775 -1.547 1.00 26.27 525 GLY A N 1
ATOM 4035 C CA . GLY A 1 525 ? 60.680 24.458 -1.010 1.00 24.68 525 GLY A CA 1
ATOM 4036 C C . GLY A 1 525 ? 61.508 24.445 0.262 1.00 22.40 525 GLY A C 1
ATOM 4037 O O . GLY A 1 525 ? 61.287 23.609 1.142 1.00 21.88 525 GLY A O 1
ATOM 4038 N N . GLU A 1 526 ? 62.466 25.362 0.368 1.00 23.02 526 GLU A N 1
ATOM 4039 C CA . GLU A 1 526 ? 63.313 25.419 1.558 1.00 23.21 526 GLU A CA 1
ATOM 4040 C C . GLU A 1 526 ? 62.508 25.885 2.770 1.00 21.54 526 GLU A C 1
ATOM 4041 O O . GLU A 1 526 ? 62.635 25.336 3.859 1.00 20.86 526 GLU A O 1
ATOM 4047 N N . VAL A 1 527 ? 61.656 26.884 2.576 1.00 22.49 527 VAL A N 1
ATOM 4048 C CA . VAL A 1 527 ? 60.858 27.359 3.692 1.00 21.78 527 VAL A CA 1
ATOM 4049 C C . VAL A 1 527 ? 59.865 26.274 4.123 1.00 20.92 527 VAL A C 1
ATOM 4050 O O . VAL A 1 527 ? 59.612 26.103 5.312 1.00 19.76 527 VAL A O 1
ATOM 4054 N N . GLU A 1 528 ? 59.323 25.519 3.165 1.00 20.05 528 GLU A N 1
ATOM 4055 C CA . GLU A 1 528 ? 58.392 24.460 3.533 1.00 19.71 528 GLU A CA 1
ATOM 4056 C C . GLU A 1 528 ? 59.138 23.381 4.302 1.00 19.61 528 GLU A C 1
ATOM 4057 O O . GLU A 1 528 ? 58.596 22.794 5.231 1.00 20.94 528 GLU A O 1
ATOM 4063 N N . ARG A 1 529 ? 60.388 23.123 3.915 1.00 20.62 529 ARG A N 1
ATOM 4064 C CA . ARG A 1 529 ? 61.182 22.133 4.623 1.00 21.16 529 ARG A CA 1
ATOM 4065 C C . ARG A 1 529 ? 61.368 22.592 6.071 1.00 21.00 529 ARG A C 1
ATOM 4066 O O . ARG A 1 529 ? 61.193 21.818 7.005 1.00 22.26 529 ARG A O 1
ATOM 4074 N N . LEU A 1 530 ? 61.715 23.864 6.257 1.00 21.76 530 LEU A N 1
ATOM 4075 C CA . LEU A 1 530 ? 61.923 24.399 7.599 1.00 21.63 530 LEU A CA 1
ATOM 4076 C C . LEU A 1 530 ? 60.669 24.397 8.484 1.00 18.28 530 LEU A C 1
ATOM 4077 O O . LEU A 1 530 ? 60.721 23.944 9.618 1.00 20.00 530 LEU A O 1
ATOM 4082 N N . ILE A 1 531 ? 59.542 24.860 7.949 1.00 17.65 531 ILE A N 1
ATOM 4083 C CA . ILE A 1 531 ? 58.325 24.941 8.746 1.00 18.67 531 ILE A CA 1
ATOM 4084 C C . ILE A 1 531 ? 57.607 23.597 8.878 1.00 18.56 531 ILE A C 1
ATOM 4085 O O . ILE A 1 531 ? 56.781 23.420 9.766 1.00 19.40 531 ILE A O 1
ATOM 4090 N N . GLY A 1 532 ? 57.939 22.652 7.996 1.00 20.72 532 GLY A N 1
ATOM 4091 C CA . GLY A 1 532 ? 57.352 21.324 8.091 1.00 21.28 532 GLY A CA 1
ATOM 4092 C C . GLY A 1 532 ? 55.956 21.117 7.543 1.00 21.91 532 GLY A C 1
ATOM 4093 O O . GLY A 1 532 ? 55.262 20.163 7.933 1.00 23.34 532 GLY A O 1
ATOM 4094 N N . HIS A 1 533 ? 55.541 21.997 6.644 1.00 21.00 533 HIS A N 1
ATOM 4095 C CA . HIS A 1 533 ? 54.229 21.903 6.020 1.00 20.39 533 HIS A CA 1
ATOM 4096 C C . HIS A 1 533 ? 54.177 22.817 4.810 1.00 20.93 533 HIS A C 1
ATOM 4097 O O . HIS A 1 533 ? 55.031 23.683 4.629 1.00 21.41 533 HIS A O 1
ATOM 4104 N N . PRO A 1 534 ? 53.179 22.630 3.942 1.00 22.29 534 PRO A N 1
ATOM 4105 C CA . PRO A 1 534 ? 53.105 23.496 2.766 1.00 20.45 534 PRO A CA 1
ATOM 4106 C C . PRO A 1 534 ? 52.794 24.946 3.131 1.00 20.03 534 PRO A C 1
ATOM 4107 O O . PRO A 1 534 ? 52.082 25.205 4.097 1.00 19.65 534 PRO A O 1
ATOM 4111 N N . LEU A 1 535 ? 53.309 25.877 2.336 1.00 22.00 535 LEU A N 1
ATOM 4112 C CA . LEU A 1 535 ? 53.024 27.291 2.548 1.00 21.27 535 LEU A CA 1
ATOM 4113 C C . LEU A 1 535 ? 51.554 27.459 2.161 1.00 22.09 535 LEU A C 1
ATOM 4114 O O . LEU A 1 535 ? 50.991 26.613 1.462 1.00 22.31 535 LEU A O 1
ATOM 4119 N N . PRO A 1 536 ? 50.916 28.559 2.576 1.00 19.04 536 PRO A N 1
ATOM 4120 C CA . PRO A 1 536 ? 51.471 29.669 3.357 1.00 18.19 536 PRO A CA 1
ATOM 4121 C C . PRO A 1 536 ? 51.762 29.366 4.827 1.00 16.04 536 PRO A C 1
ATOM 4122 O O . PRO A 1 536 ? 51.420 28.308 5.357 1.00 18.69 536 PRO A O 1
ATOM 4126 N N . LEU A 1 537 ? 52.422 30.321 5.476 1.00 14.23 537 LEU A N 1
ATOM 4127 C CA . LEU A 1 537 ? 52.746 30.222 6.889 1.00 14.52 537 LEU A CA 1
ATOM 4128 C C . LEU A 1 537 ? 51.449 30.187 7.713 1.00 12.76 537 LEU A C 1
ATOM 4129 O O . LEU A 1 537 ? 50.451 30.814 7.338 1.00 14.71 537 LEU A O 1
ATOM 4134 N N . ARG A 1 538 ? 51.487 29.468 8.830 1.00 13.07 538 ARG A N 1
ATOM 4135 C CA . ARG A 1 538 ? 50.346 29.334 9.742 1.00 14.43 538 ARG A CA 1
ATOM 4136 C C . ARG A 1 538 ? 50.783 29.911 11.105 1.00 14.33 538 ARG A C 1
ATOM 4137 O O . ARG A 1 538 ? 50.903 31.136 11.224 1.00 13.54 538 ARG A O 1
ATOM 4145 N N . LEU A 1 539 ? 51.003 29.081 12.127 1.00 13.71 539 LEU A N 1
ATOM 4146 C CA . LEU A 1 539 ? 51.486 29.608 13.416 1.00 14.54 539 LEU A CA 1
ATOM 4147 C C . LEU A 1 539 ? 53.017 29.533 13.368 1.00 14.76 539 LEU A C 1
ATOM 4148 O O . LEU A 1 539 ? 53.658 28.904 14.198 1.00 16.66 539 LEU A O 1
ATOM 4153 N N . ASP A 1 540 ? 53.586 30.157 12.344 1.00 14.02 540 ASP A N 1
ATOM 4154 C CA . ASP A 1 540 ? 55.031 30.169 12.153 1.00 12.37 540 ASP A CA 1
ATOM 4155 C C . ASP A 1 540 ? 55.439 31.377 11.346 1.00 13.29 540 ASP A C 1
ATOM 4156 O O . ASP A 1 540 ? 54.585 32.122 10.853 1.00 11.75 540 ASP A O 1
ATOM 4161 N N . ALA A 1 541 ? 56.748 31.566 11.217 1.00 12.30 541 ALA A N 1
ATOM 4162 C CA . ALA A 1 541 ? 57.274 32.732 10.534 1.00 11.34 541 ALA A CA 1
ATOM 4163 C C . ALA A 1 541 ? 58.602 32.406 9.887 1.00 11.89 541 ALA A C 1
ATOM 4164 O O . ALA A 1 541 ? 59.305 31.478 10.316 1.00 12.31 541 ALA A O 1
ATOM 4166 N N . ILE A 1 542 ? 58.946 33.204 8.883 1.00 12.16 542 ILE A N 1
ATOM 4167 C CA . ILE A 1 542 ? 60.232 33.064 8.208 1.00 12.69 542 ILE A CA 1
ATOM 4168 C C . ILE A 1 542 ? 60.935 34.425 8.125 1.00 14.26 542 ILE A C 1
ATOM 4169 O O . ILE A 1 542 ? 60.292 35.458 7.947 1.00 14.38 542 ILE A O 1
ATOM 4174 N N . THR A 1 543 ? 62.247 34.415 8.317 1.00 13.07 543 THR A N 1
ATOM 4175 C CA . THR A 1 543 ? 63.094 35.605 8.205 1.00 13.90 543 THR A CA 1
ATOM 4176 C C . THR A 1 543 ? 64.223 35.270 7.223 1.00 15.03 543 THR A C 1
ATOM 4177 O O . THR A 1 543 ? 64.809 34.182 7.292 1.00 15.61 543 THR A O 1
ATOM 4181 N N . GLY A 1 544 ? 64.525 36.214 6.338 1.00 15.20 544 GLY A N 1
ATOM 4182 C CA . GLY A 1 544 ? 65.583 36.028 5.362 1.00 17.46 544 GLY A CA 1
ATOM 4183 C C . GLY A 1 544 ? 65.800 37.356 4.668 1.00 17.16 544 GLY A C 1
ATOM 4184 O O . GLY A 1 544 ? 65.012 38.270 4.862 1.00 16.17 544 GLY A O 1
ATOM 4185 N N . PRO A 1 545 ? 66.866 37.501 3.865 1.00 17.47 545 PRO A N 1
ATOM 4186 C CA . PRO A 1 545 ? 67.168 38.745 3.143 1.00 19.10 545 PRO A CA 1
ATOM 4187 C C . PRO A 1 545 ? 66.025 39.147 2.215 1.00 19.62 545 PRO A C 1
ATOM 4188 O O . PRO A 1 545 ? 65.447 38.303 1.550 1.00 21.63 545 PRO A O 1
ATOM 4192 N N . GLU A 1 546 ? 65.698 40.430 2.152 1.00 21.14 546 GLU A N 1
ATOM 4193 C CA . GLU A 1 546 ? 64.604 40.852 1.276 1.00 24.54 546 GLU A CA 1
ATOM 4194 C C . GLU A 1 546 ? 65.053 40.810 -0.181 1.00 28.52 546 GLU A C 1
ATOM 4195 O O . GLU A 1 546 ? 64.234 40.922 -1.095 1.00 29.32 546 GLU A O 1
ATOM 4201 N N A GLU A 1 547 ? 66.357 40.659 -0.381 0.50 30.96 547 GLU A N 1
ATOM 4202 C CA A GLU A 1 547 ? 66.948 40.594 -1.713 0.50 37.99 547 GLU A CA 1
ATOM 4203 C C A GLU A 1 547 ? 68.421 40.280 -1.507 0.50 37.89 547 GLU A C 1
ATOM 4204 O O A GLU A 1 547 ? 68.955 40.522 -0.426 0.50 31.34 547 GLU A O 1
ATOM 4210 N N . GLU A 1 548 ? 69.079 39.740 -2.529 1.00 44.37 548 GLU A N 1
ATOM 4211 C CA . GLU A 1 548 ? 70.494 39.410 -2.403 1.00 52.77 548 GLU A CA 1
ATOM 4212 C C . GLU A 1 548 ? 71.262 40.545 -1.740 1.00 51.94 548 GLU A C 1
ATOM 4213 O O . GLU A 1 548 ? 71.182 41.694 -2.175 1.00 49.47 548 GLU A O 1
ATOM 4219 N N . GLY A 1 549 ? 71.996 40.213 -0.682 1.00 52.24 549 GLY A N 1
ATOM 4220 C CA . GLY A 1 549 ? 72.772 41.210 0.035 1.00 51.34 549 GLY A CA 1
ATOM 4221 C C . GLY A 1 549 ? 71.915 42.318 0.619 1.00 48.85 549 GLY A C 1
ATOM 4222 O O . GLY A 1 549 ? 72.327 43.480 0.659 1.00 52.61 549 GLY A O 1
ATOM 4223 N N . GLY A 1 550 ? 70.718 41.964 1.077 1.00 41.81 550 GLY A N 1
ATOM 4224 C CA . GLY A 1 550 ? 69.835 42.961 1.644 1.00 33.57 550 GLY A CA 1
ATOM 4225 C C . GLY A 1 550 ? 69.517 42.754 3.116 1.00 28.39 550 GLY A C 1
ATOM 4226 O O . GLY A 1 550 ? 69.919 41.763 3.731 1.00 27.96 550 GLY A O 1
ATOM 4227 N N . ARG A 1 551 ? 68.804 43.722 3.676 1.00 23.33 551 ARG A N 1
ATOM 4228 C CA . ARG A 1 551 ? 68.382 43.695 5.070 1.00 19.80 551 ARG A CA 1
ATOM 4229 C C . ARG A 1 551 ? 67.331 42.605 5.235 1.00 18.89 551 ARG A C 1
ATOM 4230 O O . ARG A 1 551 ? 66.704 42.195 4.258 1.00 18.28 551 ARG A O 1
ATOM 4238 N N . LEU A 1 552 ? 67.138 42.126 6.459 1.00 14.59 552 LEU A N 1
ATOM 4239 C CA . LEU A 1 552 ? 66.179 41.048 6.695 1.00 13.55 552 LEU A CA 1
ATOM 4240 C C . LEU A 1 552 ? 64.730 41.468 6.763 1.00 15.27 552 LEU A C 1
ATOM 4241 O O . LEU A 1 552 ? 64.399 42.563 7.193 1.00 14.80 552 LEU A O 1
ATOM 4246 N N . GLU A 1 553 ? 63.876 40.571 6.300 1.00 16.13 553 GLU A N 1
ATOM 4247 C CA . GLU A 1 553 ? 62.442 40.770 6.307 1.00 18.12 553 GLU A CA 1
ATOM 4248 C C . GLU A 1 553 ? 61.853 39.529 6.986 1.00 15.64 553 GLU A C 1
ATOM 4249 O O . GLU A 1 553 ? 62.373 38.416 6.810 1.00 15.40 553 GLU A O 1
ATOM 4255 N N . THR A 1 554 ? 60.776 39.726 7.748 1.00 12.89 554 THR A N 1
ATOM 4256 C CA . THR A 1 554 ? 60.125 38.642 8.448 1.00 11.31 554 THR A CA 1
ATOM 4257 C C . THR A 1 554 ? 58.663 38.605 8.087 1.00 13.12 554 THR A C 1
ATOM 4258 O O . THR A 1 554 ? 58.003 39.636 8.038 1.00 13.20 554 THR A O 1
ATOM 4262 N N . ILE A 1 555 ? 58.167 37.410 7.788 1.00 12.13 555 ILE A N 1
ATOM 4263 C CA . ILE A 1 555 ? 56.748 37.257 7.494 1.00 12.55 555 ILE A CA 1
ATOM 4264 C C . ILE A 1 555 ? 56.148 36.375 8.593 1.00 10.68 555 ILE A C 1
ATOM 4265 O O . ILE A 1 555 ? 56.673 35.297 8.893 1.00 11.71 555 ILE A O 1
ATOM 4270 N N . LEU A 1 556 ? 55.076 36.853 9.217 1.00 10.42 556 LEU A N 1
ATOM 4271 C CA . LEU A 1 556 ? 54.351 36.061 10.213 1.00 10.65 556 LEU A CA 1
ATOM 4272 C C . LEU A 1 556 ? 53.111 35.499 9.510 1.00 10.38 556 LEU A C 1
ATOM 4273 O O . LEU A 1 556 ? 52.384 36.221 8.834 1.00 11.15 556 LEU A O 1
ATOM 4278 N N . GLY A 1 557 ? 52.875 34.202 9.661 1.00 10.90 557 GLY A N 1
ATOM 4279 C CA . GLY A 1 557 ? 51.656 33.646 9.080 1.00 10.61 557 GLY A CA 1
ATOM 4280 C C . GLY A 1 557 ? 50.489 34.380 9.722 1.00 11.24 557 GLY A C 1
ATOM 4281 O O . GLY A 1 557 ? 50.560 34.750 10.902 1.00 11.87 557 GLY A O 1
ATOM 4282 N N . TRP A 1 558 ? 49.400 34.576 8.987 1.00 10.51 558 TRP A N 1
ATOM 4283 C CA . TRP A 1 558 ? 48.281 35.311 9.565 1.00 11.08 558 TRP A CA 1
ATOM 4284 C C . TRP A 1 558 ? 47.789 34.764 10.922 1.00 10.78 558 TRP A C 1
ATOM 4285 O O . TRP A 1 558 ? 47.453 35.531 11.799 1.00 11.01 558 TRP A O 1
ATOM 4296 N N . PRO A 1 559 ? 47.735 33.435 11.121 1.00 11.65 559 PRO A N 1
ATOM 4297 C CA . PRO A 1 559 ? 47.267 32.947 12.427 1.00 11.51 559 PRO A CA 1
ATOM 4298 C C . PRO A 1 559 ? 48.177 33.434 13.556 1.00 11.53 559 PRO A C 1
ATOM 4299 O O . PRO A 1 559 ? 47.718 33.727 14.646 1.00 11.45 559 PRO A O 1
ATOM 4303 N N . LEU A 1 560 ? 49.476 33.503 13.288 1.00 11.10 560 LEU A N 1
ATOM 4304 C CA . LEU A 1 560 ? 50.432 33.996 14.284 1.00 10.35 560 LEU A CA 1
ATOM 4305 C C . LEU A 1 560 ? 50.320 35.522 14.408 1.00 9.87 560 LEU A C 1
ATOM 4306 O O . LEU A 1 560 ? 50.380 36.070 15.511 1.00 9.14 560 LEU A O 1
ATOM 4311 N N . ALA A 1 561 ? 50.168 36.204 13.272 1.00 9.11 561 ALA A N 1
ATOM 4312 C CA . ALA A 1 561 ? 50.028 37.650 13.294 1.00 9.38 561 ALA A CA 1
ATOM 4313 C C . ALA A 1 561 ? 48.852 38.102 14.155 1.00 7.92 561 ALA A C 1
ATOM 4314 O O . ALA A 1 561 ? 48.904 39.139 14.804 1.00 9.79 561 ALA A O 1
ATOM 4316 N N . GLU A 1 562 ? 47.759 37.350 14.143 1.00 9.74 562 GLU A N 1
ATOM 4317 C CA . GLU A 1 562 ? 46.586 37.737 14.916 1.00 8.94 562 GLU A CA 1
ATOM 4318 C C . GLU A 1 562 ? 46.867 37.757 16.419 1.00 8.76 562 GLU A C 1
ATOM 4319 O O . GLU A 1 562 ? 46.247 38.534 17.135 1.00 9.64 562 GLU A O 1
ATOM 4325 N N . ARG A 1 563 ? 47.826 36.957 16.884 1.00 9.21 563 ARG A N 1
ATOM 4326 C CA . ARG A 1 563 ? 48.116 36.938 18.320 1.00 10.25 563 ARG A CA 1
ATOM 4327 C C . ARG A 1 563 ? 49.294 37.799 18.746 1.00 9.17 563 ARG A C 1
ATOM 4328 O O . ARG A 1 563 ? 49.805 37.686 19.862 1.00 9.72 563 ARG A O 1
ATOM 4336 N N . THR A 1 564 ? 49.707 38.687 17.853 1.00 9.52 564 THR A N 1
ATOM 4337 C CA . THR A 1 564 ? 50.747 39.642 18.222 1.00 9.41 564 THR A CA 1
ATOM 4338 C C . THR A 1 564 ? 50.119 40.701 19.134 1.00 9.32 564 THR A C 1
ATOM 4339 O O . THR A 1 564 ? 48.896 40.746 19.311 1.00 9.71 564 THR A O 1
ATOM 4343 N N . VAL A 1 565 ? 50.991 41.484 19.766 1.00 8.82 565 VAL A N 1
ATOM 4344 C CA . VAL A 1 565 ? 50.585 42.709 20.445 1.00 8.72 565 VAL A CA 1
ATOM 4345 C C . VAL A 1 565 ? 51.462 43.729 19.709 1.00 9.32 565 VAL A C 1
ATOM 4346 O O . VAL A 1 565 ? 52.688 43.557 19.620 1.00 9.57 565 VAL A O 1
ATOM 4350 N N . VAL A 1 566 ? 50.844 44.773 19.161 1.00 8.82 566 VAL A N 1
ATOM 4351 C CA . VAL A 1 566 ? 51.569 45.798 18.446 1.00 8.56 566 VAL A CA 1
ATOM 4352 C C . VAL A 1 566 ? 51.366 47.136 19.162 1.00 8.87 566 VAL A C 1
ATOM 4353 O O . VAL A 1 566 ? 50.227 47.504 19.504 1.00 10.66 566 VAL A O 1
ATOM 4357 N N . ILE A 1 567 ? 52.476 47.825 19.444 1.00 10.02 567 ILE A N 1
ATOM 4358 C CA . ILE A 1 567 ? 52.437 49.130 20.120 1.00 10.55 567 ILE A CA 1
ATOM 4359 C C . ILE A 1 567 ? 53.270 50.123 19.321 1.00 10.36 567 ILE A C 1
ATOM 4360 O O . ILE A 1 567 ? 54.020 49.735 18.454 1.00 11.67 567 ILE A O 1
ATOM 4365 N N . PRO A 1 568 ? 53.160 51.431 19.611 1.00 8.70 568 PRO A N 1
ATOM 4366 C CA . PRO A 1 568 ? 53.947 52.393 18.845 1.00 9.85 568 PRO A CA 1
ATOM 4367 C C . PRO A 1 568 ? 55.433 52.393 19.149 1.00 9.46 568 PRO A C 1
ATOM 4368 O O . PRO A 1 568 ? 55.861 52.097 20.261 1.00 10.70 568 PRO A O 1
ATOM 4372 N N . SER A 1 569 ? 56.220 52.687 18.116 1.00 9.74 569 SER A N 1
ATOM 4373 C CA . SER A 1 569 ? 57.647 52.876 18.325 1.00 11.14 569 SER A CA 1
ATOM 4374 C C . SER A 1 569 ? 57.819 54.344 18.768 1.00 12.55 569 SER A C 1
ATOM 4375 O O . SER A 1 569 ? 56.948 55.202 18.498 1.00 12.46 569 SER A O 1
ATOM 4378 N N . ALA A 1 570 ? 58.920 54.624 19.462 1.00 13.48 570 ALA A N 1
ATOM 4379 C CA . ALA A 1 570 ? 59.232 56.009 19.831 1.00 13.84 570 ALA A CA 1
ATOM 4380 C C . ALA A 1 570 ? 60.070 56.664 18.711 1.00 14.82 570 ALA A C 1
ATOM 4381 O O . ALA A 1 570 ? 60.529 57.799 18.856 1.00 17.10 570 ALA A O 1
ATOM 4383 N N . ILE A 1 571 ? 60.260 55.953 17.603 1.00 12.25 571 ILE A N 1
ATOM 4384 C CA . ILE A 1 571 ? 60.975 56.477 16.446 1.00 12.45 571 ILE A CA 1
ATOM 4385 C C . ILE A 1 571 ? 59.886 57.153 15.611 1.00 13.80 571 ILE A C 1
ATOM 4386 O O . ILE A 1 571 ? 58.999 56.490 15.070 1.00 15.04 571 ILE A O 1
ATOM 4391 N N . PRO A 1 572 ? 59.952 58.476 15.460 1.00 14.59 572 PRO A N 1
ATOM 4392 C CA . PRO A 1 572 ? 58.935 59.186 14.685 1.00 14.09 572 PRO A CA 1
ATOM 4393 C C . PRO A 1 572 ? 59.117 59.132 13.184 1.00 13.45 572 PRO A C 1
ATOM 4394 O O . PRO A 1 572 ? 60.215 58.866 12.697 1.00 16.08 572 PRO A O 1
ATOM 4398 N N . THR A 1 573 ? 58.029 59.359 12.445 1.00 15.17 573 THR A N 1
ATOM 4399 C CA . THR A 1 573 ? 58.153 59.489 10.994 1.00 16.06 573 THR A CA 1
ATOM 4400 C C . THR A 1 573 ? 58.306 61.003 10.783 1.00 18.61 573 THR A C 1
ATOM 4401 O O . THR A 1 573 ? 57.759 61.800 11.537 1.00 19.64 573 THR A O 1
ATOM 4405 N N . ASP A 1 574 ? 59.089 61.386 9.785 1.00 19.70 574 ASP A N 1
ATOM 4406 C CA . ASP A 1 574 ? 59.368 62.802 9.516 1.00 21.89 574 ASP A CA 1
ATOM 4407 C C . ASP A 1 574 ? 58.374 63.376 8.514 1.00 20.84 574 ASP A C 1
ATOM 4408 O O . ASP A 1 574 ? 58.440 63.081 7.323 1.00 21.23 574 ASP A O 1
ATOM 4413 N N . PRO A 1 575 ? 57.441 64.216 8.991 1.00 23.26 575 PRO A N 1
ATOM 4414 C CA . PRO A 1 575 ? 56.437 64.815 8.109 1.00 24.12 575 PRO A CA 1
ATOM 4415 C C . PRO A 1 575 ? 57.026 65.726 7.032 1.00 26.30 575 PRO A C 1
ATOM 4416 O O . PRO A 1 575 ? 56.382 65.997 6.018 1.00 22.74 575 PRO A O 1
ATOM 4420 N N . ARG A 1 576 ? 58.260 66.171 7.245 1.00 28.78 576 ARG A N 1
ATOM 4421 C CA . ARG A 1 576 ? 58.925 67.058 6.293 1.00 33.48 576 ARG A CA 1
ATOM 4422 C C . ARG A 1 576 ? 59.708 66.297 5.228 1.00 30.49 576 ARG A C 1
ATOM 4423 O O . ARG A 1 576 ? 60.159 66.880 4.241 1.00 27.64 576 ARG A O 1
ATOM 4431 N N . ASN A 1 577 ? 59.874 64.992 5.424 1.00 25.58 577 ASN A N 1
ATOM 4432 C CA . ASN A 1 577 ? 60.599 64.178 4.462 1.00 25.68 577 ASN A CA 1
ATOM 4433 C C . ASN A 1 577 ? 59.910 62.845 4.208 1.00 26.00 577 ASN A C 1
ATOM 4434 O O . ASN A 1 577 ? 60.507 61.779 4.380 1.00 24.82 577 ASN A O 1
ATOM 4439 N N . VAL A 1 578 ? 58.651 62.904 3.790 1.00 25.78 578 VAL A N 1
ATOM 4440 C CA . VAL A 1 578 ? 57.905 61.685 3.514 1.00 25.93 578 VAL A CA 1
ATOM 4441 C C . VAL A 1 578 ? 58.516 60.986 2.311 1.00 27.61 578 VAL A C 1
ATOM 4442 O O . VAL A 1 578 ? 58.666 61.583 1.241 1.00 27.97 578 VAL A O 1
ATOM 4446 N N . GLY A 1 579 ? 58.870 59.720 2.484 1.00 27.20 579 GLY A N 1
ATOM 4447 C CA . GLY A 1 579 ? 59.477 58.981 1.393 1.00 27.34 579 GLY A CA 1
ATOM 4448 C C . GLY A 1 579 ? 60.984 58.936 1.557 1.00 28.29 579 GLY A C 1
ATOM 4449 O O . GLY A 1 579 ? 61.669 58.222 0.832 1.00 29.07 579 GLY A O 1
ATOM 4450 N N . GLY A 1 580 ? 61.503 59.699 2.516 1.00 27.97 580 GLY A N 1
ATOM 4451 C CA . GLY A 1 580 ? 62.936 59.708 2.754 1.00 26.53 580 GLY A CA 1
ATOM 4452 C C . GLY A 1 580 ? 63.376 58.556 3.641 1.00 26.38 580 GLY A C 1
ATOM 4453 O O . GLY A 1 580 ? 62.542 57.849 4.208 1.00 26.89 580 GLY A O 1
ATOM 4454 N N . ASP A 1 581 ? 64.685 58.359 3.759 1.00 23.88 581 ASP A N 1
ATOM 4455 C CA . ASP A 1 581 ? 65.228 57.285 4.584 1.00 22.95 581 ASP A CA 1
ATOM 4456 C C . ASP A 1 581 ? 65.233 57.666 6.054 1.00 23.15 581 ASP A C 1
ATOM 4457 O O . ASP A 1 581 ? 65.354 58.837 6.415 1.00 22.77 581 ASP A O 1
ATOM 4462 N N . LEU A 1 582 ? 65.122 56.660 6.910 1.00 19.41 582 LEU A N 1
ATOM 4463 C CA . LEU A 1 582 ? 65.164 56.893 8.347 1.00 17.61 582 LEU A CA 1
ATOM 4464 C C . LEU A 1 582 ? 66.526 57.456 8.748 1.00 18.84 582 LEU A C 1
ATOM 4465 O O . LEU A 1 582 ? 67.567 56.901 8.409 1.00 19.31 582 LEU A O 1
ATOM 4470 N N . ASP A 1 583 ? 66.504 58.569 9.463 1.00 18.81 583 ASP A N 1
ATOM 4471 C CA . ASP A 1 583 ? 67.728 59.186 9.947 1.00 21.74 583 ASP A CA 1
ATOM 4472 C C . ASP A 1 583 ? 68.081 58.402 11.208 1.00 21.09 583 ASP A C 1
ATOM 4473 O O . ASP A 1 583 ? 67.353 58.461 12.194 1.00 18.66 583 ASP A O 1
ATOM 4478 N N . PRO A 1 584 ? 69.201 57.660 11.192 1.00 21.78 584 PRO A N 1
ATOM 4479 C CA . PRO A 1 584 ? 69.603 56.872 12.359 1.00 22.65 584 PRO A CA 1
ATOM 4480 C C . PRO A 1 584 ? 69.717 57.652 13.667 1.00 21.46 584 PRO A C 1
ATOM 4481 O O . PRO A 1 584 ? 69.485 57.097 14.731 1.00 21.13 584 PRO A O 1
ATOM 4485 N N . SER A 1 585 ? 70.063 58.934 13.600 1.00 21.56 585 SER A N 1
ATOM 4486 C CA . SER A 1 585 ? 70.202 59.711 14.825 1.00 23.10 585 SER A CA 1
ATOM 4487 C C . SER A 1 585 ? 68.866 59.979 15.496 1.00 22.67 585 SER A C 1
ATOM 4488 O O . SER A 1 585 ? 68.827 60.417 16.647 1.00 23.74 585 SER A O 1
ATOM 4491 N N . SER A 1 586 ? 67.773 59.711 14.785 1.00 21.49 586 SER A N 1
ATOM 4492 C CA . SER A 1 586 ? 66.445 59.932 15.351 1.00 20.88 586 SER A CA 1
ATOM 4493 C C . SER A 1 586 ? 65.947 58.713 16.128 1.00 17.46 586 SER A C 1
ATOM 4494 O O . SER A 1 586 ? 64.888 58.757 16.732 1.00 20.12 586 SER A O 1
ATOM 4497 N N . ILE A 1 587 ? 66.703 57.624 16.101 1.00 17.51 587 ILE A N 1
ATOM 4498 C CA . ILE A 1 587 ? 66.311 56.435 16.845 1.00 17.18 587 ILE A CA 1
ATOM 4499 C C . ILE A 1 587 ? 66.779 56.590 18.291 1.00 17.50 587 ILE A C 1
ATOM 4500 O O . ILE A 1 587 ? 67.975 56.765 18.544 1.00 18.57 587 ILE A O 1
ATOM 4505 N N . PRO A 1 588 ? 65.855 56.544 19.264 1.00 16.80 588 PRO A N 1
ATOM 4506 C CA . PRO A 1 588 ? 66.267 56.688 20.668 1.00 16.98 588 PRO A CA 1
ATOM 4507 C C . PRO A 1 588 ? 67.210 55.565 21.067 1.00 18.32 588 PRO A C 1
ATOM 4508 O O . PRO A 1 588 ? 66.918 54.390 20.808 1.00 16.85 588 PRO A O 1
ATOM 4512 N N . ASP A 1 589 ? 68.336 55.902 21.694 1.00 18.57 589 ASP A N 1
ATOM 4513 C CA . ASP A 1 589 ? 69.281 54.876 22.103 1.00 18.69 589 ASP A CA 1
ATOM 4514 C C . ASP A 1 589 ? 68.633 53.844 23.011 1.00 17.11 589 ASP A C 1
ATOM 4515 O O . ASP A 1 589 ? 68.966 52.659 22.945 1.00 16.76 589 ASP A O 1
ATOM 4520 N N . LYS A 1 590 ? 67.712 54.287 23.866 1.00 16.32 590 LYS A N 1
ATOM 4521 C CA . LYS A 1 590 ? 67.049 53.379 24.795 1.00 16.09 590 LYS A CA 1
ATOM 4522 C C . LYS A 1 590 ? 66.067 52.458 24.096 1.00 14.91 590 LYS A C 1
ATOM 4523 O O . LYS A 1 590 ? 65.793 51.365 24.592 1.00 15.93 590 LYS A O 1
ATOM 4529 N N . GLU A 1 591 ? 65.541 52.897 22.958 1.00 14.23 591 GLU A N 1
ATOM 4530 C CA . GLU A 1 591 ? 64.658 52.017 22.199 1.00 12.89 591 GLU A CA 1
ATOM 4531 C C . GLU A 1 591 ? 65.573 50.972 21.542 1.00 13.44 591 GLU A C 1
ATOM 4532 O O . GLU A 1 591 ? 65.231 49.792 21.517 1.00 12.39 591 GLU A O 1
ATOM 4538 N N . GLN A 1 592 ? 66.736 51.376 21.019 1.00 14.39 592 GLN A N 1
ATOM 4539 C CA . GLN A 1 592 ? 67.645 50.392 20.412 1.00 15.30 592 GLN A CA 1
ATOM 4540 C C . GLN A 1 592 ? 67.997 49.291 21.407 1.00 13.38 592 GLN A C 1
ATOM 4541 O O . GLN A 1 592 ? 68.103 48.117 21.040 1.00 13.50 592 GLN A O 1
ATOM 4547 N N . ALA A 1 593 ? 68.187 49.673 22.670 1.00 13.47 593 ALA A N 1
ATOM 4548 C CA . ALA A 1 593 ? 68.533 48.721 23.720 1.00 15.33 593 ALA A CA 1
ATOM 4549 C C . ALA A 1 593 ? 67.471 47.672 23.992 1.00 14.58 593 ALA A C 1
ATOM 4550 O O . ALA A 1 593 ? 67.757 46.656 24.638 1.00 15.85 593 ALA A O 1
ATOM 4552 N N . ILE A 1 594 ? 66.236 47.905 23.539 1.00 13.54 594 ILE A N 1
ATOM 4553 C CA . ILE A 1 594 ? 65.179 46.918 23.742 1.00 12.63 594 ILE A CA 1
ATOM 4554 C C . ILE A 1 594 ? 64.715 46.367 22.399 1.00 10.76 594 ILE A C 1
ATOM 4555 O O . ILE A 1 594 ? 63.631 45.790 22.301 1.00 11.59 594 ILE A O 1
ATOM 4560 N N . SER A 1 595 ? 65.563 46.514 21.381 1.00 11.20 595 SER A N 1
ATOM 4561 C CA . SER A 1 595 ? 65.205 46.061 20.035 1.00 10.16 595 SER A CA 1
ATOM 4562 C C . SER A 1 595 ? 66.040 44.970 19.365 1.00 10.84 595 SER A C 1
ATOM 4563 O O . SER A 1 595 ? 65.958 44.783 18.151 1.00 12.06 595 SER A O 1
ATOM 4566 N N . ALA A 1 596 ? 66.860 44.270 20.149 1.00 10.99 596 ALA A N 1
ATOM 4567 C CA . ALA A 1 596 ? 67.569 43.130 19.580 1.00 10.59 596 ALA A CA 1
ATOM 4568 C C . ALA A 1 596 ? 66.461 42.110 19.251 1.00 11.81 596 ALA A C 1
ATOM 4569 O O . ALA A 1 596 ? 65.369 42.147 19.845 1.00 11.63 596 ALA A O 1
ATOM 4571 N N . LEU A 1 597 ? 66.729 41.212 18.308 1.00 12.26 597 LEU A N 1
ATOM 4572 C CA . LEU A 1 597 ? 65.740 40.208 17.884 1.00 11.06 597 LEU A CA 1
ATOM 4573 C C . LEU A 1 597 ? 66.091 38.815 18.436 1.00 11.29 597 LEU A C 1
ATOM 4574 O O . LEU A 1 597 ? 67.256 38.568 18.789 1.00 11.05 597 LEU A O 1
ATOM 4579 N N . PRO A 1 598 ? 65.096 37.910 18.552 1.00 10.72 598 PRO A N 1
ATOM 4580 C CA . PRO A 1 598 ? 65.371 36.561 19.075 1.00 12.80 598 PRO A CA 1
ATOM 4581 C C . PRO A 1 598 ? 66.225 35.728 18.142 1.00 13.43 598 PRO A C 1
ATOM 4582 O O . PRO A 1 598 ? 66.400 36.061 16.982 1.00 14.38 598 PRO A O 1
ATOM 4586 N N . ASP A 1 599 ? 66.691 34.598 18.673 1.00 14.83 599 ASP A N 1
ATOM 4587 C CA . ASP A 1 599 ? 67.504 33.640 17.935 1.00 17.36 599 ASP A CA 1
ATOM 4588 C C . ASP A 1 599 ? 66.523 32.679 17.256 1.00 17.15 599 ASP A C 1
ATOM 4589 O O . ASP A 1 599 ? 65.841 31.913 17.939 1.00 22.55 599 ASP A O 1
ATOM 4594 N N . TYR A 1 600 ? 66.467 32.735 15.930 1.00 14.40 600 TYR A N 1
ATOM 4595 C CA . TYR A 1 600 ? 65.555 31.930 15.113 1.00 14.54 600 TYR A CA 1
ATOM 4596 C C . TYR A 1 600 ? 66.181 30.619 14.640 1.00 16.51 600 TYR A C 1
ATOM 4597 O O . TYR A 1 600 ? 67.389 30.547 14.421 1.00 17.78 600 TYR A O 1
ATOM 4606 N N . ALA A 1 601 ? 65.341 29.608 14.437 1.00 16.59 601 ALA A N 1
ATOM 4607 C CA . ALA A 1 601 ? 65.792 28.280 14.012 1.00 17.54 601 ALA A CA 1
ATOM 4608 C C . ALA A 1 601 ? 66.197 28.238 12.550 1.00 18.23 601 ALA A C 1
ATOM 4609 O O . ALA A 1 601 ? 65.468 28.715 11.688 1.00 16.76 601 ALA A O 1
ATOM 4611 N N . SER A 1 602 ? 67.350 27.631 12.255 1.00 21.23 602 SER A N 1
ATOM 4612 C CA . SER A 1 602 ? 67.834 27.541 10.882 1.00 23.42 602 SER A CA 1
ATOM 4613 C C . SER A 1 602 ? 67.647 26.135 10.311 1.00 24.34 602 SER A C 1
ATOM 4614 O O . SER A 1 602 ? 68.054 25.855 9.187 1.00 24.00 602 SER A O 1
ATOM 4617 N N . GLN A 1 603 ? 67.025 25.261 11.089 1.00 24.92 603 GLN A N 1
ATOM 4618 C CA . GLN A 1 603 ? 66.770 23.893 10.638 1.00 27.73 603 GLN A CA 1
ATOM 4619 C C . GLN A 1 603 ? 65.367 23.486 11.062 1.00 26.47 603 GLN A C 1
ATOM 4620 O O . GLN A 1 603 ? 64.800 24.077 11.973 1.00 23.82 603 GLN A O 1
ATOM 4626 N N . PRO A 1 604 ? 64.787 22.469 10.404 1.00 27.09 604 PRO A N 1
ATOM 4627 C CA . PRO A 1 604 ? 63.442 22.007 10.748 1.00 27.44 604 PRO A CA 1
ATOM 4628 C C . PRO A 1 604 ? 63.452 21.408 12.141 1.00 29.74 604 PRO A C 1
ATOM 4629 O O . PRO A 1 604 ? 64.499 20.986 12.626 1.00 29.56 604 PRO A O 1
ATOM 4633 N N . GLY A 1 605 ? 62.291 21.365 12.782 1.00 34.58 605 GLY A N 1
ATOM 4634 C CA . GLY A 1 605 ? 62.223 20.774 14.106 1.00 43.10 605 GLY A CA 1
ATOM 4635 C C . GLY A 1 605 ? 62.660 19.320 14.040 1.00 52.06 605 GLY A C 1
ATOM 4636 O O . GLY A 1 605 ? 62.424 18.641 13.038 1.00 46.96 605 GLY A O 1
ATOM 4637 N N . LYS A 1 606 ? 63.301 18.840 15.100 1.00 64.73 606 LYS A N 1
ATOM 4638 C CA . LYS A 1 606 ? 63.776 17.462 15.150 1.00 71.57 606 LYS A CA 1
ATOM 4639 C C . LYS A 1 606 ? 62.624 16.474 15.309 1.00 73.64 606 LYS A C 1
ATOM 4640 O O . LYS A 1 606 ? 62.607 15.753 16.328 1.00 69.18 606 LYS A O 1
#

Nearest PDB structures (foldseek):
  1ikp-assembly1_A  TM=1.002E+00  e=0.000E+00  Pseudomonas aeruginosa
  1ikq-assembly1_A  TM=9.984E-01  e=0.000E+00  Pseudomonas aeruginosa
  6z5h-assembly1_AAA  TM=9.408E-01  e=2.040E-90  Aeromonas hydrophila
  6z5h-assembly2_BBB  TM=9.291E-01  e=2.729E-90  Aeromonas hydrophila
  3b82-assembly3_F  TM=9.930E-01  e=8.080E-39  Pseudomonas aeruginosa

CATH classification: 2.60.120.200 (+2 more: 3.90.1350.10, 3.90.175.10)

Secondary structure (DSSP, 8-state):
--B--HHHHSSSEEEEE-TTS-EEEEEE--HHHHT-SSEEEEEEEEEE-TTTTSEEEEETTTEEEEE-SSEEEEEE-S-SSS-EEEEEE-SSSS-EEEEEEEEEETT--SEEEEEEEEE-TTS-EEEEPPEEEEE--HHHHHHHTTEEEEEEEE-S---SS-EEEEEEEEEEEEE-----HHHHSGGGGGG-GGGTTHHHHHHSS-----HHHHT-EEEEEEE----PPB----PPPEEEE--TT--HHHHHHHHHHHT--GGGGG-SS---S-HHIIIIIHHHHHHHHHHHHTT--GGGHHHHHHHHHHSTTTTHHHHHHHHHSHHHHHHHHHHHHHHHHHHHTT-TT--HHHHTTPPEEEEE--SSSSS----GGGTTSEEEEE---GGGS--SSS-----TT--TT--HHHHHHHHHHHHHTTEEEEEEEEE-HHHHHIIIII-------SS-GGG-SEEEBSSHHHHHTTSB-SS--TTS---B-EEEEEEEEGGGGGGEEE-SS-TTSTTHHHHHHHHHTSPSSPSS-EEEEESSTT--EEEEE-HHHHHT-EEEE-SS---TTSTTPPP-GGGS-HHHHTT------BSS---

InterPro domains:
  IPR013320 Concanavalin A-like lectin/glucanase domain superfamily [SSF49899] (27-276)
  IPR015099 Exotoxin A catalytic domain [PF09009] (447-618)
  IPR015099 Exotoxin A catalytic domain [cd01436] (462-594)
  IPR015185 Exotoxin A, binding [PF09101] (27-275)
  IPR015186 Exotoxin A, middle domain [PF09102] (277-409)
  IPR036478 Exotoxin A, middle domain superfamily [G3DSA:3.90.1350.10] (266-423)
  IPR036478 Exotoxin A, middle domain superfamily [SSF56864] (277-419)